Protein AF-G7E4J3-F1 (afdb_monomer_lite)

Radius of gyration: 36.43 Å; chains: 1; bounding box: 106×94×120 Å

Structure (mmCIF, N/CA/C/O backbone):
data_AF-G7E4J3-F1
#
_entry.id   AF-G7E4J3-F1
#
loop_
_atom_site.group_PDB
_atom_site.id
_atom_site.type_symbol
_atom_site.label_atom_id
_atom_site.label_alt_id
_atom_site.label_comp_id
_atom_site.label_asym_id
_atom_site.label_entity_id
_atom_site.label_seq_id
_atom_site.pdbx_PDB_ins_code
_atom_site.Cartn_x
_atom_site.Cartn_y
_atom_site.Cartn_z
_atom_site.occupancy
_atom_site.B_iso_or_equiv
_atom_site.auth_seq_id
_atom_site.auth_comp_id
_atom_site.auth_asym_id
_atom_site.auth_atom_id
_atom_site.pdbx_PDB_model_num
ATOM 1 N N . MET A 1 1 ? 44.332 23.291 15.577 1.00 31.16 1 MET A N 1
ATOM 2 C CA . MET A 1 1 ? 45.299 22.264 15.134 1.00 31.16 1 MET A CA 1
ATOM 3 C C . MET A 1 1 ? 45.199 21.088 16.086 1.00 31.16 1 MET A C 1
ATOM 5 O O . MET A 1 1 ? 45.694 21.182 17.197 1.00 31.16 1 MET A O 1
ATOM 9 N N . VAL A 1 2 ? 44.490 20.033 15.689 1.00 23.12 2 VAL A N 1
ATOM 10 C CA . VAL A 1 2 ? 44.373 18.785 16.455 1.00 23.12 2 VAL A CA 1
ATOM 11 C C . VAL A 1 2 ? 44.896 17.686 15.541 1.00 23.12 2 VAL A C 1
ATOM 13 O O . VAL A 1 2 ? 44.391 17.512 14.434 1.00 23.12 2 VAL A O 1
ATOM 16 N N . LEU A 1 3 ? 45.979 17.045 15.975 1.00 24.88 3 LEU A N 1
ATOM 17 C CA . LEU A 1 3 ? 46.645 15.955 15.276 1.00 24.88 3 LEU A CA 1
ATOM 18 C C . LEU A 1 3 ? 45.935 14.628 15.561 1.00 24.88 3 LEU A C 1
ATOM 20 O O . LEU A 1 3 ? 45.532 14.341 16.686 1.00 24.88 3 LEU A O 1
ATOM 24 N N . LEU A 1 4 ? 45.825 13.847 14.492 1.00 25.83 4 LEU A N 1
ATOM 25 C CA . LEU A 1 4 ? 45.359 12.468 14.405 1.00 25.83 4 LEU A CA 1
ATOM 26 C C . LEU A 1 4 ? 46.252 11.502 15.200 1.00 25.83 4 LEU A C 1
ATOM 28 O O . LEU A 1 4 ? 47.474 11.657 15.182 1.00 25.83 4 LEU A O 1
ATOM 32 N N . ARG A 1 5 ? 45.659 10.431 15.751 1.00 25.47 5 ARG A N 1
ATOM 33 C CA . ARG A 1 5 ? 46.195 9.060 15.643 1.00 25.47 5 ARG A CA 1
ATOM 34 C C . ARG A 1 5 ? 45.138 7.991 15.956 1.00 25.47 5 ARG A C 1
ATOM 36 O O . ARG A 1 5 ? 44.227 8.207 16.746 1.00 25.47 5 ARG A O 1
ATOM 43 N N . GLU A 1 6 ? 45.284 6.891 15.229 1.00 25.72 6 GLU A N 1
ATOM 44 C CA . GLU A 1 6 ? 44.374 5.771 14.947 1.00 25.72 6 GLU A CA 1
ATOM 45 C C . GLU A 1 6 ? 44.096 4.831 16.139 1.00 25.72 6 GLU A C 1
ATOM 47 O O . GLU A 1 6 ? 44.880 4.807 17.091 1.00 25.72 6 GLU A O 1
ATOM 52 N N . PRO A 1 7 ? 43.037 3.993 16.079 1.00 30.75 7 PRO A N 1
ATOM 53 C CA . PRO A 1 7 ? 42.835 2.898 17.017 1.00 30.75 7 PRO A CA 1
ATOM 54 C C . PRO A 1 7 ? 43.475 1.582 16.546 1.00 30.75 7 PRO A C 1
ATOM 56 O O . PRO A 1 7 ? 43.532 1.258 15.360 1.00 30.75 7 PRO A O 1
ATOM 59 N N . ALA A 1 8 ? 43.929 0.826 17.542 1.00 28.52 8 ALA A N 1
ATOM 60 C CA . ALA A 1 8 ? 44.654 -0.428 17.448 1.00 28.52 8 ALA A CA 1
ATOM 61 C C . ALA A 1 8 ? 43.789 -1.637 17.045 1.00 28.52 8 ALA A C 1
ATOM 63 O O . ALA A 1 8 ? 42.633 -1.773 17.445 1.00 28.52 8 ALA A O 1
ATOM 64 N N . PHE A 1 9 ? 44.436 -2.550 16.319 1.00 28.11 9 PHE A N 1
ATOM 65 C CA . PHE A 1 9 ? 44.096 -3.965 16.190 1.00 28.11 9 PHE A CA 1
ATOM 66 C C . PHE A 1 9 ? 44.142 -4.676 17.551 1.00 28.11 9 PHE A C 1
ATOM 68 O O . PHE A 1 9 ? 45.085 -4.467 18.312 1.00 28.11 9 PHE A O 1
ATOM 75 N N . TYR A 1 10 ? 43.205 -5.596 17.793 1.00 28.02 10 TYR A N 1
ATOM 76 C CA . TYR A 1 10 ? 43.454 -6.786 18.609 1.00 28.02 10 TYR A CA 1
ATOM 77 C C . TYR A 1 10 ? 42.693 -7.983 18.034 1.00 28.02 10 TYR A C 1
ATOM 79 O O . TYR A 1 10 ? 41.497 -7.913 17.758 1.00 28.02 10 TYR A O 1
ATOM 87 N N . ASP A 1 11 ? 43.456 -9.051 17.850 1.00 27.95 11 ASP A N 1
ATOM 88 C CA . ASP A 1 11 ? 43.090 -10.379 17.374 1.00 27.95 11 ASP A CA 1
ATOM 89 C C . ASP A 1 11 ? 43.229 -11.378 18.544 1.00 27.95 11 ASP A C 1
ATOM 91 O O . ASP A 1 11 ? 43.818 -11.026 19.570 1.00 27.95 11 ASP A O 1
ATOM 95 N N . HIS A 1 12 ? 42.772 -12.622 18.332 1.00 29.98 12 HIS A N 1
ATOM 96 C CA . HIS A 1 12 ? 42.800 -13.819 19.213 1.00 29.98 12 HIS A CA 1
ATOM 97 C C . HIS A 1 12 ? 41.579 -14.038 20.138 1.00 29.98 12 HIS A C 1
ATOM 99 O O . HIS A 1 12 ? 41.101 -13.123 20.790 1.00 29.98 12 HIS A O 1
ATOM 105 N N . ALA A 1 13 ? 41.030 -15.249 20.317 1.00 28.41 13 ALA A N 1
ATOM 106 C CA . ALA A 1 13 ? 41.389 -16.586 19.837 1.00 28.41 13 ALA A CA 1
ATOM 107 C C . ALA A 1 13 ? 40.216 -17.581 19.992 1.00 28.41 13 ALA A C 1
ATOM 109 O O . ALA A 1 13 ? 39.281 -17.391 20.768 1.00 28.41 13 ALA A O 1
ATOM 110 N N . SER A 1 14 ? 40.349 -18.673 19.242 1.00 31.61 14 SER A N 1
ATOM 111 C CA . SER A 1 14 ? 39.559 -19.905 19.174 1.00 31.61 14 SER A CA 1
ATOM 112 C C . SER A 1 14 ? 39.616 -20.800 20.425 1.00 31.61 14 SER A C 1
ATOM 114 O O . SER A 1 14 ? 40.653 -20.864 21.075 1.00 31.61 14 SER A O 1
ATOM 116 N N . SER A 1 15 ? 38.556 -21.597 20.654 1.00 29.69 15 SER A N 1
ATOM 117 C CA . SER A 1 15 ? 38.547 -22.987 21.195 1.00 29.69 15 SER A CA 1
ATOM 118 C C . SER A 1 15 ? 37.094 -23.366 21.565 1.00 29.69 15 SER A C 1
ATOM 120 O O . SER A 1 15 ? 36.485 -22.697 22.386 1.00 29.69 15 SER A O 1
ATOM 122 N N . SER A 1 16 ? 36.384 -24.206 20.803 1.00 32.50 16 SER A N 1
ATOM 123 C CA . SER A 1 16 ? 36.348 -25.687 20.766 1.00 32.50 16 SER A CA 1
ATOM 124 C C . SER A 1 16 ? 35.259 -26.314 21.664 1.00 32.50 16 SER A C 1
ATOM 126 O O . SER A 1 16 ? 35.259 -26.130 22.874 1.00 32.50 16 SER A O 1
ATOM 128 N N . HIS A 1 17 ? 34.309 -27.028 21.034 1.00 29.19 17 HIS A N 1
ATOM 129 C CA . HIS A 1 17 ? 33.704 -28.313 21.445 1.00 29.19 17 HIS A CA 1
ATOM 130 C C . HIS A 1 17 ? 32.378 -28.567 20.700 1.00 29.19 17 HIS A C 1
ATOM 132 O O . HIS A 1 17 ? 31.397 -27.878 20.945 1.00 29.19 17 HIS A O 1
ATOM 138 N N . ALA A 1 18 ? 32.327 -29.612 19.863 1.00 31.28 18 ALA A N 1
ATOM 139 C CA . ALA A 1 18 ? 31.213 -30.572 19.808 1.00 31.28 18 ALA A CA 1
ATOM 140 C C . ALA A 1 18 ? 31.556 -31.750 18.876 1.00 31.28 18 ALA A C 1
ATOM 142 O O . ALA A 1 18 ? 31.945 -31.569 17.726 1.00 31.28 18 ALA A O 1
ATOM 143 N N . LYS A 1 19 ? 31.435 -32.959 19.431 1.00 30.06 19 LYS A N 1
ATOM 144 C CA . LYS A 1 19 ? 31.573 -34.278 18.795 1.00 30.06 19 LYS A CA 1
ATOM 145 C C . LYS A 1 19 ? 30.254 -34.707 18.119 1.00 30.06 19 LYS A C 1
ATOM 147 O O . LYS A 1 19 ? 29.207 -34.210 18.524 1.00 30.06 19 LYS A O 1
ATOM 152 N N . ARG A 1 20 ? 30.357 -35.773 17.297 1.00 29.69 20 ARG A N 1
ATOM 153 C CA . ARG A 1 20 ? 29.315 -36.738 16.839 1.00 29.69 20 ARG A CA 1
ATOM 154 C C . ARG A 1 20 ? 28.396 -36.254 15.698 1.00 29.69 20 ARG A C 1
ATOM 156 O O . ARG A 1 20 ? 27.973 -35.114 15.716 1.00 29.69 20 ARG A O 1
ATOM 163 N N . ASP A 1 21 ? 28.062 -37.019 14.652 1.00 28.55 21 ASP A N 1
ATOM 164 C CA . ASP A 1 21 ? 28.136 -38.465 14.386 1.00 28.55 21 ASP A CA 1
ATOM 165 C C . ASP A 1 21 ? 28.410 -38.764 12.896 1.00 28.55 21 ASP A C 1
ATOM 167 O O . ASP A 1 21 ? 27.980 -38.040 11.998 1.00 28.55 21 ASP A O 1
ATOM 171 N N . GLN A 1 22 ? 29.118 -39.872 12.661 1.00 27.72 22 GLN A N 1
ATOM 172 C CA . GLN A 1 22 ? 29.244 -40.565 11.378 1.00 27.72 22 GLN A CA 1
ATOM 173 C C . GLN A 1 22 ? 27.986 -41.402 11.123 1.00 27.72 22 GLN A C 1
ATOM 175 O O . GLN A 1 22 ? 27.591 -42.173 11.994 1.00 27.72 22 GLN A O 1
ATOM 180 N N . LEU A 1 23 ? 27.435 -41.350 9.907 1.00 28.70 23 LEU A N 1
ATOM 181 C CA . LEU A 1 23 ? 26.648 -42.453 9.359 1.00 28.70 23 LEU A CA 1
ATOM 182 C C . LEU A 1 23 ? 27.067 -42.754 7.917 1.00 28.70 23 LEU A C 1
ATOM 184 O O . LEU A 1 23 ? 26.951 -41.948 6.997 1.00 28.70 23 LEU A O 1
ATOM 188 N N . THR A 1 24 ? 27.589 -43.965 7.817 1.00 28.86 24 THR A N 1
ATOM 189 C CA . THR A 1 24 ? 27.903 -44.837 6.695 1.00 28.86 24 THR A CA 1
ATOM 190 C C . THR A 1 24 ? 26.805 -44.863 5.627 1.00 28.86 24 THR A C 1
ATOM 192 O O . THR A 1 24 ? 25.648 -45.122 5.947 1.00 28.86 24 THR A O 1
ATOM 195 N N . ILE A 1 25 ? 27.170 -44.713 4.348 1.00 28.55 25 ILE A N 1
ATOM 196 C CA . ILE A 1 25 ? 26.395 -45.290 3.240 1.00 28.55 25 ILE A CA 1
ATOM 197 C C . ILE A 1 25 ? 27.338 -46.141 2.396 1.00 28.55 25 ILE A C 1
ATOM 199 O O . ILE A 1 25 ? 28.357 -45.689 1.879 1.00 28.55 25 ILE A O 1
ATOM 203 N N . THR A 1 26 ? 26.971 -47.410 2.344 1.00 28.03 26 THR A N 1
ATOM 204 C CA . THR A 1 26 ? 27.609 -48.535 1.684 1.00 28.03 26 THR A CA 1
ATOM 205 C C . THR A 1 26 ? 27.589 -48.392 0.164 1.00 28.03 26 THR A C 1
ATOM 207 O O . THR A 1 26 ? 26.558 -48.140 -0.455 1.00 28.03 26 THR A O 1
ATOM 210 N N . SER A 1 27 ? 28.765 -48.620 -0.414 1.00 25.39 27 SER A N 1
ATOM 211 C CA . SER A 1 27 ? 28.995 -49.022 -1.800 1.00 25.39 27 SER A CA 1
ATOM 212 C C . SER A 1 27 ? 28.322 -50.367 -2.081 1.00 25.39 27 SER A C 1
ATOM 214 O O . SER A 1 27 ? 28.502 -51.301 -1.299 1.00 25.39 27 SER A O 1
ATOM 216 N N . LEU A 1 28 ? 27.609 -50.485 -3.205 1.00 28.16 28 LEU A N 1
ATOM 217 C CA . LEU A 1 28 ? 27.381 -51.764 -3.876 1.00 28.16 28 LEU A CA 1
ATOM 218 C C . LEU A 1 28 ? 27.446 -51.597 -5.397 1.00 28.16 28 LEU A C 1
ATOM 220 O O . LEU A 1 28 ? 27.053 -50.583 -5.970 1.00 28.16 28 LEU A O 1
ATOM 224 N N . ALA A 1 29 ? 28.029 -52.629 -5.989 1.00 27.45 29 ALA A N 1
ATOM 225 C CA . ALA A 1 29 ? 28.622 -52.713 -7.304 1.00 27.45 29 ALA A CA 1
ATOM 226 C C . ALA A 1 29 ? 27.627 -52.763 -8.477 1.00 27.45 29 ALA A C 1
ATOM 228 O O . ALA A 1 29 ? 26.544 -53.333 -8.396 1.00 27.45 29 ALA A O 1
ATOM 229 N N . SER A 1 30 ? 28.094 -52.199 -9.591 1.00 26.69 30 SER A N 1
ATOM 230 C CA . SER A 1 30 ? 28.228 -52.823 -10.912 1.00 26.69 30 SER A CA 1
ATOM 231 C C . SER A 1 30 ? 27.282 -53.973 -11.278 1.00 26.69 30 SER A C 1
ATOM 233 O O . SER A 1 30 ? 27.399 -55.074 -10.754 1.00 26.69 30 SER A O 1
ATOM 235 N N . THR A 1 31 ? 26.521 -53.799 -12.358 1.00 26.38 31 THR A N 1
ATOM 236 C CA . THR A 1 31 ? 26.422 -54.844 -13.388 1.00 26.38 31 THR A CA 1
ATOM 237 C C . THR A 1 31 ? 26.182 -54.226 -14.760 1.00 26.38 31 THR A C 1
ATOM 239 O O . THR A 1 31 ? 25.278 -53.428 -14.990 1.00 26.38 31 THR A O 1
ATOM 242 N N . SER A 1 32 ? 27.096 -54.594 -15.648 1.00 27.31 32 SER A N 1
ATOM 243 C CA . SER A 1 32 ? 27.135 -54.363 -17.082 1.00 27.31 32 SER A CA 1
ATOM 244 C C . SER A 1 32 ? 26.287 -55.422 -17.778 1.00 27.31 32 SER A C 1
ATOM 246 O O . SER A 1 32 ? 26.513 -56.602 -17.530 1.00 27.31 32 SER A O 1
ATOM 248 N N . THR A 1 33 ? 25.439 -55.023 -18.726 1.00 27.91 33 THR A N 1
ATOM 249 C CA . THR A 1 33 ? 25.123 -55.839 -19.910 1.00 27.91 33 THR A CA 1
ATOM 250 C C . THR A 1 33 ? 24.786 -54.931 -21.087 1.00 27.91 33 THR A C 1
ATOM 252 O O . THR A 1 33 ? 23.965 -54.020 -20.990 1.00 27.91 33 THR A O 1
ATOM 255 N N . ALA A 1 34 ? 25.471 -55.183 -22.196 1.00 26.86 34 ALA A N 1
ATOM 256 C CA . ALA A 1 34 ? 25.389 -54.474 -23.458 1.00 26.86 34 ALA A CA 1
ATOM 257 C C . ALA A 1 34 ? 24.273 -55.019 -24.373 1.00 26.86 34 ALA A C 1
ATOM 259 O O . ALA A 1 34 ? 24.141 -56.232 -24.454 1.00 26.86 34 ALA A O 1
ATOM 260 N N . ARG A 1 35 ? 23.617 -54.092 -25.111 1.00 27.67 35 ARG A N 1
ATOM 261 C CA . ARG A 1 35 ? 23.076 -54.141 -26.509 1.00 27.67 35 ARG A CA 1
ATOM 262 C C . ARG A 1 35 ? 22.108 -55.288 -26.916 1.00 27.67 35 ARG A C 1
ATOM 264 O O . ARG A 1 35 ? 22.083 -56.298 -26.234 1.00 27.67 35 ARG A O 1
ATOM 271 N N . PRO A 1 36 ? 21.311 -55.178 -28.017 1.00 30.80 36 PRO A N 1
ATOM 272 C CA . PRO A 1 36 ? 21.409 -54.293 -29.204 1.00 30.80 36 PRO A CA 1
ATOM 273 C C . PRO A 1 36 ? 20.126 -53.478 -29.522 1.00 30.80 36 PRO A C 1
ATOM 275 O O . PRO A 1 36 ? 19.039 -53.780 -29.052 1.00 30.80 36 PRO A O 1
ATOM 278 N N . VAL A 1 37 ? 20.220 -52.285 -30.122 1.00 28.08 37 VAL A N 1
ATOM 279 C CA . VAL A 1 37 ? 20.119 -51.992 -31.576 1.00 28.08 37 VAL A CA 1
ATOM 280 C C . VAL A 1 37 ? 19.081 -52.847 -32.312 1.00 28.08 37 VAL A C 1
ATOM 282 O O . VAL A 1 37 ? 19.384 -53.949 -32.754 1.00 28.08 37 VAL A O 1
ATOM 285 N N .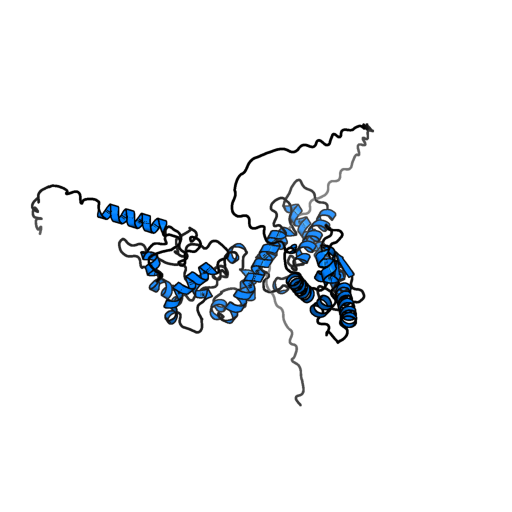 ILE A 1 38 ? 17.892 -52.276 -32.520 1.00 26.38 38 ILE A N 1
ATOM 286 C CA . ILE A 1 38 ? 16.980 -52.655 -33.602 1.00 26.38 38 ILE A CA 1
ATOM 287 C C . ILE A 1 38 ? 16.661 -51.382 -34.385 1.00 26.38 38 ILE A C 1
ATOM 289 O O . ILE A 1 38 ? 16.123 -50.410 -33.858 1.00 26.38 38 ILE A O 1
ATOM 293 N N . ILE A 1 39 ? 17.082 -51.408 -35.644 1.00 27.50 39 ILE A N 1
ATOM 294 C CA . ILE A 1 39 ? 16.763 -50.466 -36.710 1.00 27.50 39 ILE A CA 1
ATOM 295 C C . ILE A 1 39 ? 15.351 -50.813 -37.181 1.00 27.50 39 ILE A C 1
ATOM 297 O O . ILE A 1 39 ? 15.102 -51.978 -37.461 1.00 27.50 39 ILE A O 1
ATOM 301 N N . ASN A 1 40 ? 14.458 -49.831 -37.302 1.00 26.69 40 ASN A N 1
ATOM 302 C CA . ASN A 1 40 ? 13.342 -49.912 -38.244 1.00 26.69 40 ASN A CA 1
ATOM 303 C C . ASN A 1 40 ? 12.910 -48.507 -38.671 1.00 26.69 40 ASN A C 1
ATOM 305 O O . ASN A 1 40 ? 12.357 -47.729 -37.899 1.00 26.69 40 ASN A O 1
ATOM 309 N N . ASN A 1 41 ? 13.209 -48.218 -39.932 1.00 29.89 41 ASN A N 1
ATOM 310 C CA . ASN A 1 41 ? 12.622 -47.168 -40.749 1.00 29.89 41 ASN A CA 1
ATOM 311 C C . ASN A 1 41 ? 11.428 -47.815 -41.481 1.00 29.89 41 ASN A C 1
ATOM 313 O O . ASN A 1 41 ? 11.560 -48.967 -41.902 1.00 29.89 41 ASN A O 1
ATOM 317 N N . PRO A 1 42 ? 10.297 -47.122 -41.679 1.00 38.16 42 PRO A N 1
ATOM 318 C CA . PRO A 1 42 ? 9.871 -46.961 -43.067 1.00 38.16 42 PRO A CA 1
ATOM 319 C C . PRO A 1 42 ? 9.235 -45.598 -43.386 1.00 38.16 42 PRO A C 1
ATOM 321 O O . PRO A 1 42 ? 8.393 -45.072 -42.668 1.00 38.16 42 PRO A O 1
ATOM 324 N N . HIS A 1 43 ? 9.686 -45.076 -44.526 1.00 28.00 43 HIS A N 1
ATOM 325 C CA . HIS A 1 43 ? 8.959 -44.409 -45.607 1.00 28.00 43 HIS A CA 1
ATOM 326 C C . HIS A 1 43 ? 7.531 -43.853 -45.395 1.00 28.00 43 HIS A C 1
ATOM 328 O O . HIS A 1 43 ? 6.588 -44.593 -45.156 1.00 28.00 43 HIS A O 1
ATOM 334 N N . VAL A 1 44 ? 7.429 -42.551 -45.718 1.00 28.39 44 VAL A N 1
ATOM 335 C CA . VAL A 1 44 ? 6.567 -41.922 -46.752 1.00 28.39 44 VAL A CA 1
ATOM 336 C C . VAL A 1 44 ? 5.048 -42.104 -46.634 1.00 28.39 44 VAL A C 1
ATOM 338 O O . VAL A 1 44 ? 4.542 -43.205 -46.781 1.00 28.39 44 VAL A O 1
ATOM 341 N N . LEU A 1 45 ? 4.325 -40.977 -46.547 1.00 25.88 45 LEU A N 1
ATOM 342 C CA . LEU A 1 45 ? 3.324 -40.544 -47.543 1.00 25.88 45 LEU A CA 1
ATOM 343 C C . LEU A 1 45 ? 2.787 -39.138 -47.202 1.00 25.88 45 LEU A C 1
ATOM 345 O O . LEU A 1 45 ? 2.213 -38.906 -46.142 1.00 25.88 45 LEU A O 1
ATOM 349 N N . ILE A 1 46 ? 2.987 -38.209 -48.138 1.00 31.02 46 ILE A N 1
ATOM 350 C CA . ILE A 1 46 ? 2.208 -36.972 -48.308 1.00 31.02 46 ILE A CA 1
ATOM 351 C C . ILE A 1 46 ? 0.991 -37.346 -49.175 1.00 31.02 46 ILE A C 1
ATOM 353 O O . ILE A 1 46 ? 1.125 -38.206 -50.049 1.00 31.02 46 ILE A O 1
ATOM 357 N N . PRO A 1 47 ? -0.167 -36.691 -48.999 1.00 33.62 47 PRO A N 1
ATOM 358 C CA . PRO A 1 47 ? -0.659 -35.894 -50.120 1.00 33.62 47 PRO A CA 1
ATOM 359 C C . PRO A 1 47 ? -1.157 -34.502 -49.714 1.00 33.62 47 PRO A C 1
ATOM 361 O O . PRO A 1 47 ? -1.694 -34.272 -48.632 1.00 33.62 47 PRO A O 1
ATOM 364 N N . ALA A 1 48 ? -0.961 -33.587 -50.658 1.00 27.75 48 ALA A N 1
ATOM 365 C CA . ALA A 1 48 ? -1.545 -32.261 -50.734 1.00 27.75 48 ALA A CA 1
ATOM 366 C C . ALA A 1 48 ? -2.985 -32.309 -51.282 1.00 27.75 48 ALA A C 1
ATOM 368 O O . ALA A 1 48 ? -3.325 -33.220 -52.031 1.00 27.75 48 ALA A O 1
ATOM 369 N N . SER A 1 49 ? -3.779 -31.283 -50.961 1.00 27.91 49 SER A N 1
ATOM 370 C CA . SER A 1 49 ? -4.918 -30.765 -51.748 1.00 27.91 49 SER A CA 1
ATOM 371 C C . SER A 1 49 ? -5.396 -29.477 -51.052 1.00 27.91 49 SER A C 1
ATOM 373 O O . SER A 1 49 ? -5.766 -29.551 -49.886 1.00 27.91 49 SER A O 1
ATOM 375 N N . THR A 1 50 ? -5.151 -28.247 -51.523 1.00 28.94 50 THR A N 1
ATOM 376 C CA . THR A 1 50 ? -5.744 -27.471 -52.644 1.00 28.94 50 THR A CA 1
ATOM 377 C C . THR A 1 50 ? -7.256 -27.225 -52.586 1.00 28.94 50 THR A C 1
ATOM 379 O O . THR A 1 50 ? -8.015 -28.181 -52.455 1.00 28.94 50 THR A O 1
ATOM 382 N N . ALA A 1 51 ? -7.597 -25.945 -52.837 1.00 29.48 51 ALA A N 1
ATOM 383 C CA . ALA A 1 51 ? -8.874 -25.372 -53.302 1.00 29.48 51 ALA A CA 1
ATOM 384 C C . ALA A 1 51 ? -10.012 -25.273 -52.259 1.00 29.48 51 ALA A C 1
ATOM 386 O O . ALA A 1 51 ? -10.144 -26.134 -51.402 1.00 29.48 51 ALA A O 1
ATOM 387 N N . ASP A 1 52 ? -10.894 -24.273 -52.241 1.00 27.61 52 ASP A N 1
ATOM 388 C CA . ASP A 1 52 ? -11.041 -23.019 -52.986 1.00 27.61 52 ASP A CA 1
ATOM 389 C C . ASP A 1 52 ? -12.102 -22.155 -52.265 1.00 27.61 52 ASP A C 1
ATOM 391 O O . ASP A 1 52 ? -12.876 -22.657 -51.454 1.00 27.61 52 ASP A O 1
ATOM 395 N N . GLU A 1 53 ? -12.080 -20.858 -52.575 1.00 30.02 53 GLU A N 1
ATOM 396 C CA . GLU A 1 53 ? -13.203 -19.910 -52.708 1.00 30.02 53 GLU A CA 1
ATOM 397 C C . GLU A 1 53 ? -14.477 -20.014 -51.834 1.00 30.02 53 GLU A C 1
ATOM 399 O O . GLU A 1 53 ? -15.234 -20.974 -51.898 1.00 30.02 53 GLU A O 1
ATOM 404 N N . ALA A 1 54 ? -14.836 -18.895 -51.180 1.00 30.84 54 ALA A N 1
ATOM 405 C CA . ALA A 1 54 ? -16.103 -18.189 -51.456 1.00 30.84 54 ALA A CA 1
ATOM 406 C C . ALA A 1 54 ? -16.240 -16.887 -50.633 1.00 30.84 54 ALA A C 1
ATOM 408 O O . ALA A 1 54 ? -16.385 -16.900 -49.411 1.00 30.84 54 ALA A O 1
ATOM 409 N N . ARG A 1 55 ? -16.269 -15.741 -51.330 1.00 36.69 55 ARG A N 1
ATOM 410 C CA . ARG A 1 55 ? -16.985 -14.521 -50.902 1.00 36.69 55 ARG A CA 1
ATOM 411 C C . ARG A 1 55 ? -18.459 -14.658 -51.293 1.00 36.69 55 ARG A C 1
ATOM 413 O O . ARG A 1 55 ? -18.747 -15.193 -52.359 1.00 36.69 55 ARG A O 1
ATOM 420 N N . PRO A 1 56 ? -19.376 -14.092 -50.501 1.00 40.25 56 PRO A N 1
ATOM 421 C CA . PRO A 1 56 ? -20.213 -12.984 -50.997 1.00 40.25 56 PRO A CA 1
ATOM 422 C C . PRO A 1 56 ? -20.535 -12.005 -49.846 1.00 40.25 56 PRO A C 1
ATOM 424 O O . PRO A 1 56 ? -20.143 -12.228 -48.709 1.00 40.25 56 PRO A O 1
ATOM 427 N N . ALA A 1 57 ? -21.273 -10.910 -49.962 1.00 29.41 57 ALA A N 1
ATOM 428 C CA . ALA A 1 57 ? -21.563 -9.915 -50.984 1.00 29.41 57 ALA A CA 1
ATOM 429 C C . ALA A 1 57 ? -22.121 -8.720 -50.182 1.00 29.41 57 ALA A C 1
ATOM 431 O O . ALA A 1 57 ? -22.684 -8.892 -49.100 1.00 29.41 57 ALA A O 1
ATOM 432 N N . LYS A 1 58 ? -21.955 -7.503 -50.699 1.00 36.06 58 LYS A N 1
ATOM 433 C CA . LYS A 1 58 ? -22.609 -6.301 -50.173 1.00 36.06 58 LYS A CA 1
ATOM 434 C C . LYS A 1 58 ? -24.117 -6.391 -50.418 1.00 36.06 58 LYS A C 1
ATOM 436 O O . LYS A 1 58 ? -24.512 -6.685 -51.541 1.00 36.06 58 LYS A O 1
ATOM 441 N N . LEU A 1 59 ? -24.927 -6.022 -49.428 1.00 31.45 59 LEU A N 1
ATOM 442 C CA . LEU A 1 59 ? -26.316 -5.612 -49.628 1.00 31.45 59 LEU A CA 1
ATOM 443 C C . LEU A 1 59 ? -26.657 -4.481 -48.652 1.00 31.45 59 LEU A C 1
ATOM 445 O O . LEU A 1 59 ? -26.538 -4.607 -47.438 1.00 31.45 59 LEU A O 1
ATOM 449 N N . SER A 1 60 ? -27.018 -3.354 -49.249 1.00 36.81 60 SER A N 1
ATOM 450 C CA . SER A 1 60 ? -27.636 -2.169 -48.668 1.00 36.81 60 SER A CA 1
ATOM 451 C C . SER A 1 60 ? -29.103 -2.427 -48.325 1.00 36.81 60 SER A C 1
ATOM 453 O O . SER A 1 60 ? -29.795 -2.989 -49.175 1.00 36.81 60 SER A O 1
ATOM 455 N N . ARG A 1 61 ? -29.600 -1.907 -47.195 1.00 31.36 61 ARG A N 1
ATOM 456 C CA . ARG A 1 61 ? -30.880 -1.173 -47.129 1.00 31.36 61 ARG A CA 1
ATOM 457 C C . ARG A 1 61 ? -31.137 -0.589 -45.738 1.00 31.36 61 ARG A C 1
ATOM 459 O O . ARG A 1 61 ? -31.015 -1.287 -44.738 1.00 31.36 61 ARG A O 1
ATOM 466 N N . GLU A 1 62 ? -31.508 0.683 -45.729 1.00 36.44 62 GLU A N 1
ATOM 467 C CA . GLU A 1 62 ? -32.225 1.368 -44.655 1.00 36.44 62 GLU A CA 1
ATOM 468 C C . GLU A 1 62 ? -33.645 0.787 -44.529 1.00 36.44 62 GLU A C 1
ATOM 470 O O . GLU A 1 62 ? -34.245 0.434 -45.545 1.00 36.44 62 GLU A O 1
ATOM 475 N N . ASP A 1 63 ? -34.154 0.631 -43.300 1.00 30.73 63 ASP A N 1
ATOM 476 C CA . ASP A 1 63 ? -35.320 1.390 -42.815 1.00 30.73 63 ASP A CA 1
ATOM 477 C C . ASP A 1 63 ? -35.819 0.931 -41.424 1.00 30.73 63 ASP A C 1
ATOM 479 O O . ASP A 1 63 ? -36.111 -0.237 -41.179 1.00 30.73 63 ASP A O 1
ATOM 483 N N . SER A 1 64 ? -36.064 1.942 -40.581 1.00 31.78 64 SER A N 1
ATOM 484 C CA . SER A 1 64 ? -37.184 2.098 -39.628 1.00 31.78 64 SER A CA 1
ATOM 485 C C . SER A 1 64 ? -37.240 1.418 -38.233 1.00 31.78 64 SER A C 1
ATOM 487 O O . SER A 1 64 ? -37.453 0.223 -38.088 1.00 31.78 64 SER A O 1
ATOM 489 N N . PHE A 1 65 ? -37.247 2.312 -37.222 1.00 30.16 65 PHE A N 1
ATOM 490 C CA . PHE A 1 65 ? -38.097 2.374 -36.008 1.00 30.16 65 PHE A CA 1
ATOM 491 C C . PHE A 1 65 ? -37.961 1.324 -34.876 1.00 30.16 65 PHE A C 1
ATOM 493 O O . PHE A 1 65 ? -38.534 0.246 -34.941 1.00 30.16 65 PHE A O 1
ATOM 500 N N . HIS A 1 66 ? -37.400 1.726 -33.722 1.00 33.69 66 HIS A N 1
ATOM 501 C CA . HIS A 1 66 ? -38.206 2.142 -32.556 1.00 33.69 66 HIS A CA 1
ATOM 502 C C . HIS A 1 66 ? -37.365 2.690 -31.385 1.00 33.69 66 HIS A C 1
ATOM 504 O O . HIS A 1 66 ? -36.330 2.155 -31.001 1.00 33.69 66 HIS A O 1
ATOM 510 N N . SER A 1 67 ? -37.893 3.778 -30.826 1.00 33.03 67 SER A N 1
ATOM 511 C CA . SER A 1 67 ? -37.534 4.459 -29.583 1.00 33.03 67 SER A CA 1
ATOM 512 C C . SER A 1 67 ? -37.474 3.531 -28.362 1.00 33.03 67 SER A C 1
ATOM 514 O O . SER A 1 67 ? -38.457 2.862 -28.054 1.00 33.03 67 SER A O 1
ATOM 516 N N . CYS A 1 68 ? -36.370 3.603 -27.617 1.00 30.53 68 CYS A N 1
ATOM 517 C CA . CYS A 1 68 ? -36.366 3.442 -26.166 1.00 30.53 68 CYS A CA 1
ATOM 518 C C . CYS A 1 68 ? -35.521 4.574 -25.577 1.00 30.53 68 CYS A C 1
ATOM 520 O O . CYS A 1 68 ? -34.302 4.611 -25.734 1.00 30.53 68 CYS A O 1
ATOM 522 N N . GLN A 1 69 ? -36.204 5.512 -24.927 1.00 35.53 69 GLN A N 1
ATOM 523 C CA . GLN A 1 69 ? -35.604 6.494 -24.038 1.00 35.53 69 GLN A CA 1
ATOM 524 C C . GLN A 1 69 ? -34.842 5.766 -22.924 1.00 35.53 69 GLN A C 1
ATOM 526 O O . GLN A 1 69 ? -35.429 5.025 -22.139 1.00 35.53 69 GLN A O 1
ATOM 531 N N . SER A 1 70 ? -33.540 6.013 -22.860 1.00 34.19 70 SER A N 1
ATOM 532 C CA . SER A 1 70 ? -32.717 5.826 -21.672 1.00 34.19 70 SER A CA 1
ATOM 533 C C . SER A 1 70 ? -32.065 7.173 -21.402 1.00 34.19 70 SER A C 1
ATOM 535 O O . SER A 1 70 ? -31.131 7.572 -22.095 1.00 34.19 70 SER A O 1
ATOM 537 N N . GLU A 1 71 ? -32.623 7.911 -20.449 1.00 43.09 71 GLU A N 1
ATOM 538 C CA . GLU A 1 71 ? -31.970 9.073 -19.861 1.00 43.09 71 GLU A CA 1
ATOM 539 C C . GLU A 1 71 ? -30.688 8.634 -19.136 1.00 43.09 71 GLU A C 1
ATOM 541 O O . GLU A 1 71 ? -30.670 7.610 -18.456 1.00 43.09 71 GLU A O 1
ATOM 546 N N . MET A 1 72 ? -29.658 9.478 -19.255 1.00 47.53 72 MET A N 1
ATOM 547 C CA . MET A 1 72 ? -28.355 9.440 -18.577 1.00 47.53 72 MET A CA 1
ATOM 548 C C . MET A 1 72 ? -27.283 8.492 -19.133 1.00 47.53 72 MET A C 1
ATOM 550 O O . MET A 1 72 ? -26.829 7.588 -18.445 1.00 47.53 72 MET A O 1
ATOM 554 N N . ASP A 1 73 ? -26.755 8.833 -20.308 1.00 38.41 73 ASP A N 1
ATOM 555 C CA . ASP A 1 73 ? -25.323 8.679 -20.585 1.00 38.41 73 ASP A CA 1
ATOM 556 C C . ASP A 1 73 ? -24.776 10.067 -20.948 1.00 38.41 73 ASP A C 1
ATOM 558 O O . ASP A 1 73 ? -24.868 10.506 -22.095 1.00 38.41 73 ASP A O 1
ATOM 562 N N . GLU A 1 74 ? -24.230 10.804 -19.972 1.00 47.50 74 GLU A N 1
ATOM 563 C CA . GLU A 1 74 ? -23.263 11.842 -20.337 1.00 47.50 74 GLU A CA 1
ATOM 564 C C . GLU A 1 74 ? -22.095 11.112 -21.014 1.00 47.50 74 GLU A C 1
ATOM 566 O O . GLU A 1 74 ? -21.482 10.245 -20.379 1.00 47.50 74 GLU A O 1
ATOM 571 N N . PRO A 1 75 ? -21.771 11.397 -22.288 1.00 50.22 75 PRO A N 1
ATOM 572 C CA . PRO A 1 75 ? -20.610 10.787 -22.906 1.00 50.22 75 PRO A CA 1
ATOM 573 C C . PRO A 1 75 ? -19.403 11.227 -22.086 1.00 50.22 75 PRO A C 1
ATOM 575 O O . PRO A 1 75 ? -19.130 12.425 -21.994 1.00 50.22 75 PRO A O 1
ATOM 578 N N . ALA A 1 76 ? -18.711 10.264 -21.468 1.00 49.59 76 ALA A N 1
ATOM 579 C CA . ALA A 1 76 ? -17.473 10.505 -20.740 1.00 49.59 76 ALA A CA 1
ATOM 580 C C . ALA A 1 76 ? -16.615 11.466 -21.569 1.00 49.59 76 ALA A C 1
ATOM 582 O O . ALA A 1 76 ? -16.215 11.128 -22.686 1.00 49.59 76 ALA A O 1
ATOM 583 N N . SER A 1 77 ? -16.431 12.690 -21.063 1.00 62.31 77 SER A N 1
ATOM 584 C CA . SER A 1 77 ? -15.820 13.780 -21.817 1.00 62.31 77 SER A CA 1
ATOM 585 C C . SER A 1 77 ? -14.472 13.307 -22.348 1.00 62.31 77 SER A C 1
ATOM 587 O O . SER A 1 77 ? -13.543 13.054 -21.574 1.00 62.31 77 SER A O 1
ATOM 589 N N . SER A 1 78 ? -14.381 13.115 -23.662 1.00 80.38 78 SER A N 1
ATOM 590 C CA . SER A 1 78 ? -13.152 12.653 -24.294 1.00 80.38 78 SER A CA 1
ATOM 591 C C . SER A 1 78 ? -12.068 13.699 -24.072 1.00 80.38 78 SER A C 1
ATOM 593 O O . SER A 1 78 ? -12.325 14.896 -24.160 1.00 80.38 78 SER A O 1
ATOM 595 N N . ILE A 1 79 ? -10.821 13.278 -23.860 1.00 82.50 79 ILE A N 1
ATOM 596 C CA . ILE A 1 79 ? -9.686 14.215 -23.801 1.00 82.50 79 ILE A CA 1
ATOM 597 C C . ILE A 1 79 ? -9.637 15.123 -25.043 1.00 82.50 79 ILE A C 1
ATOM 599 O O . ILE A 1 79 ? -9.186 16.259 -24.975 1.00 82.50 79 ILE A O 1
ATOM 603 N N . MET A 1 80 ? -10.174 14.644 -26.167 1.00 83.62 80 MET A N 1
ATOM 604 C CA . MET A 1 80 ? -10.246 15.365 -27.434 1.00 83.62 80 MET A CA 1
ATOM 605 C C . MET A 1 80 ? -11.266 16.504 -27.460 1.00 83.62 80 MET A C 1
ATOM 607 O O . MET A 1 80 ? -11.179 17.347 -28.346 1.00 83.62 80 MET A O 1
ATOM 611 N N . SER A 1 81 ? -12.221 16.537 -26.526 1.00 85.06 81 SER A N 1
ATOM 612 C CA . SER A 1 81 ? -13.193 17.627 -26.403 1.00 85.06 81 SER A CA 1
ATOM 613 C C . SER A 1 81 ? -12.725 18.735 -25.458 1.00 85.06 81 SER A C 1
ATOM 615 O O . SER A 1 81 ? -13.475 19.675 -25.205 1.00 85.06 81 SER A O 1
ATOM 617 N N . LEU A 1 82 ? -11.513 18.631 -24.902 1.00 88.62 82 LEU A N 1
ATOM 618 C CA . LEU A 1 82 ? -10.956 19.669 -24.041 1.00 88.62 82 LEU A CA 1
ATOM 619 C C . LEU A 1 82 ? -10.494 20.888 -24.860 1.00 88.62 82 LEU A C 1
ATOM 621 O O . LEU A 1 82 ? -9.974 20.720 -25.965 1.00 88.62 82 LEU A O 1
ATOM 625 N N . PRO A 1 83 ? -10.599 22.107 -24.298 1.00 92.88 83 PRO A N 1
ATOM 626 C CA . PRO A 1 83 ? -10.030 23.307 -24.906 1.00 92.88 83 PRO A CA 1
ATOM 627 C C . PRO A 1 83 ? -8.521 23.185 -25.151 1.00 92.88 83 PRO A C 1
ATOM 629 O O . PRO A 1 83 ? -7.797 22.547 -24.374 1.00 92.88 83 PRO A O 1
ATOM 632 N N . VAL A 1 84 ? -8.030 23.844 -26.20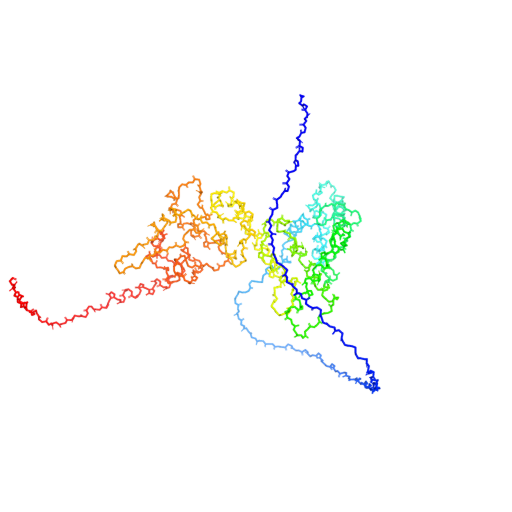4 1.00 90.94 84 VAL A N 1
ATOM 633 C CA . VAL A 1 84 ? -6.617 23.809 -26.623 1.00 90.94 84 VAL A CA 1
ATOM 634 C C . VAL A 1 84 ? -5.685 24.313 -25.518 1.00 90.94 84 VAL A C 1
ATOM 636 O O . VAL A 1 84 ? -4.579 23.799 -25.355 1.00 90.94 84 VAL A O 1
ATOM 639 N N . GLU A 1 85 ? -6.131 25.258 -24.696 1.00 92.88 85 GLU A N 1
ATOM 640 C CA . GLU A 1 85 ? -5.392 25.796 -23.552 1.00 92.88 85 GLU A CA 1
ATOM 641 C C . GLU A 1 85 ? -5.203 24.731 -22.466 1.00 92.88 85 GLU A C 1
ATOM 643 O O . GLU A 1 85 ? -4.121 24.600 -21.887 1.00 92.88 85 GLU A O 1
ATOM 648 N N . THR A 1 86 ? -6.242 23.933 -22.209 1.00 91.75 86 THR A N 1
ATOM 649 C CA . THR A 1 86 ? -6.198 22.814 -21.260 1.00 91.75 86 THR A CA 1
ATOM 650 C C . THR A 1 86 ? -5.290 21.708 -21.786 1.00 91.75 86 THR A C 1
ATOM 652 O O . THR A 1 86 ? -4.443 21.211 -21.045 1.00 91.75 86 THR A O 1
ATOM 655 N N . LEU A 1 87 ? -5.387 21.380 -23.077 1.00 91.94 87 LEU A N 1
ATOM 656 C CA . LEU A 1 87 ? -4.496 20.417 -23.728 1.00 91.94 87 LEU A CA 1
ATOM 657 C C . LEU A 1 87 ? -3.034 20.878 -23.705 1.00 91.94 87 LEU A C 1
ATOM 659 O O . LEU A 1 87 ? -2.144 20.077 -23.420 1.00 91.94 87 LEU A O 1
ATOM 663 N N . SER A 1 88 ? -2.783 22.170 -23.926 1.00 93.19 88 SER A N 1
ATOM 664 C CA . SER A 1 88 ? -1.449 22.776 -23.837 1.00 93.19 88 SER A CA 1
ATOM 665 C C . SER A 1 88 ? -0.876 22.653 -22.428 1.00 93.19 88 SER A C 1
ATOM 667 O O . SER A 1 88 ? 0.274 22.251 -22.267 1.00 93.19 88 SER A O 1
ATOM 669 N N . LYS A 1 89 ? -1.679 22.930 -21.390 1.00 92.81 89 LYS A N 1
ATOM 670 C CA . LYS A 1 89 ? -1.269 22.762 -19.985 1.00 92.81 89 LYS A CA 1
ATOM 671 C C . LYS A 1 89 ? -0.956 21.306 -19.650 1.00 92.81 89 LYS A C 1
ATOM 673 O O . LYS A 1 89 ? 0.085 21.045 -19.052 1.00 92.81 89 LYS A O 1
ATOM 678 N N . ILE A 1 90 ? -1.810 20.370 -20.070 1.00 90.12 90 ILE A N 1
ATOM 679 C CA . ILE A 1 90 ? -1.581 18.928 -19.887 1.00 90.12 90 ILE A CA 1
ATOM 680 C C . ILE A 1 90 ? -0.268 18.518 -20.555 1.00 90.12 90 ILE A C 1
ATOM 682 O O . ILE A 1 90 ? 0.533 17.816 -19.939 1.00 90.12 90 ILE A O 1
ATOM 686 N N . ALA A 1 91 ? -0.017 18.982 -21.781 1.00 91.62 91 ALA A N 1
ATOM 687 C CA . ALA A 1 91 ? 1.222 18.684 -22.481 1.00 91.62 91 ALA A CA 1
ATOM 688 C C . ALA A 1 91 ? 2.443 19.269 -21.758 1.00 91.62 91 ALA A C 1
ATOM 690 O O . ALA A 1 91 ? 3.393 18.536 -21.511 1.00 91.62 91 ALA A O 1
ATOM 691 N N . ILE A 1 92 ? 2.403 20.540 -21.341 1.00 93.81 92 ILE A N 1
ATOM 692 C CA . ILE A 1 92 ? 3.491 21.179 -20.580 1.00 93.81 92 ILE A CA 1
ATOM 693 C C . ILE A 1 92 ? 3.791 20.398 -19.297 1.00 93.81 92 ILE A C 1
ATOM 695 O O . ILE A 1 92 ? 4.950 20.092 -19.032 1.00 93.81 92 ILE A O 1
ATOM 699 N N . MET A 1 93 ? 2.765 20.050 -18.514 1.00 90.75 93 MET A N 1
ATOM 700 C CA . MET A 1 93 ? 2.936 19.277 -17.279 1.00 90.75 93 MET A CA 1
ATOM 701 C C . MET A 1 93 ? 3.527 17.895 -17.566 1.00 90.75 93 MET A C 1
ATOM 703 O O . MET A 1 93 ? 4.526 17.520 -16.960 1.00 90.75 93 MET A O 1
ATOM 707 N N . SER A 1 94 ? 2.988 17.194 -18.566 1.00 86.19 94 SER A N 1
ATOM 708 C CA . SER A 1 94 ? 3.492 15.882 -18.983 1.00 86.19 94 SER A CA 1
ATOM 709 C C . SER A 1 94 ? 4.949 15.944 -19.4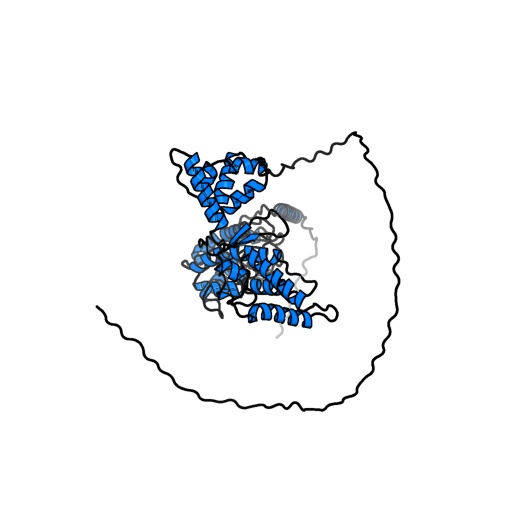44 1.00 86.19 94 SER A C 1
ATOM 711 O O . SER A 1 94 ? 5.714 15.028 -19.170 1.00 86.19 94 SER A O 1
ATOM 713 N N . GLY A 1 95 ? 5.341 17.015 -20.141 1.00 85.75 95 GLY A N 1
ATOM 714 C CA . GLY A 1 95 ? 6.703 17.233 -20.625 1.00 85.75 95 GLY A CA 1
ATOM 715 C C . GLY A 1 95 ? 7.700 17.641 -19.539 1.00 85.75 95 GLY A C 1
ATOM 716 O O . GLY A 1 95 ? 8.883 17.334 -19.676 1.00 85.75 95 GLY A O 1
ATOM 717 N N . ARG A 1 96 ? 7.239 18.301 -18.467 1.00 87.31 96 ARG A N 1
ATOM 718 C CA . ARG A 1 96 ? 8.062 18.611 -17.284 1.00 87.31 96 ARG A CA 1
ATOM 719 C C . ARG A 1 96 ? 8.393 17.363 -16.485 1.00 87.31 96 ARG A C 1
ATOM 721 O O . ARG A 1 96 ? 9.536 17.204 -16.069 1.00 87.31 96 ARG A O 1
ATOM 728 N N . ASP A 1 97 ? 7.397 16.504 -16.298 1.00 80.94 97 ASP A N 1
ATOM 729 C CA . ASP A 1 97 ? 7.590 15.217 -15.637 1.00 80.94 97 ASP A CA 1
ATOM 730 C C . ASP A 1 97 ? 8.441 14.297 -16.516 1.00 80.94 97 ASP A C 1
ATOM 732 O O . ASP A 1 97 ? 9.339 13.606 -16.038 1.00 80.94 97 ASP A O 1
ATOM 736 N N . ASP A 1 98 ? 8.171 14.307 -17.824 1.00 80.31 98 ASP A N 1
ATOM 737 C CA . ASP A 1 98 ? 8.812 13.417 -18.770 1.00 80.31 98 ASP A CA 1
ATOM 738 C C . ASP A 1 98 ? 8.800 13.975 -20.199 1.00 80.31 98 ASP A C 1
ATOM 740 O O . ASP A 1 98 ? 7.824 13.860 -20.947 1.00 80.31 98 ASP A O 1
ATOM 744 N N . ILE A 1 99 ? 9.943 14.505 -20.628 1.00 85.19 99 ILE A N 1
ATOM 745 C CA . ILE A 1 99 ? 10.084 15.128 -21.948 1.00 85.19 99 ILE A CA 1
ATOM 746 C C . ILE A 1 99 ? 9.783 14.163 -23.109 1.00 85.19 99 ILE A C 1
ATOM 748 O O . ILE A 1 99 ? 9.339 14.584 -24.178 1.00 85.19 99 ILE A O 1
ATOM 752 N N . GLY A 1 100 ? 9.955 12.852 -22.894 1.00 80.06 100 GLY A N 1
ATOM 753 C CA . GLY A 1 100 ? 9.617 11.819 -23.872 1.00 80.06 100 GLY A CA 1
ATOM 754 C C . GLY A 1 100 ? 8.119 11.726 -24.165 1.00 80.06 100 GLY A C 1
ATOM 755 O O . GLY A 1 100 ? 7.726 11.298 -25.252 1.00 80.06 100 GLY A O 1
ATOM 756 N N . SER A 1 101 ? 7.279 12.161 -23.226 1.00 83.69 101 SER A N 1
ATOM 757 C CA . SER A 1 101 ? 5.826 12.195 -23.389 1.00 83.69 101 SER A CA 1
ATOM 758 C C . SER A 1 101 ? 5.388 13.190 -24.462 1.00 83.69 101 SER A C 1
ATOM 760 O O . SER A 1 101 ? 4.439 12.896 -25.180 1.00 83.69 101 SER A O 1
ATOM 762 N N . LEU A 1 102 ? 6.100 14.307 -24.660 1.00 87.88 102 LEU A N 1
ATOM 763 C CA . LEU A 1 102 ? 5.792 15.268 -25.732 1.00 87.88 102 LEU A CA 1
ATOM 764 C C . LEU A 1 102 ? 5.984 14.650 -27.122 1.00 87.88 102 LEU A C 1
ATOM 766 O O . LEU A 1 102 ? 5.124 14.768 -27.997 1.00 87.88 102 LEU A O 1
ATOM 770 N N . PHE A 1 103 ? 7.085 13.915 -27.307 1.00 84.88 103 PHE A N 1
ATOM 771 C CA . PHE A 1 103 ? 7.336 13.172 -28.543 1.00 84.88 103 PHE A CA 1
ATOM 772 C C . PHE A 1 103 ? 6.275 12.090 -28.764 1.00 84.88 103 PHE A C 1
ATOM 774 O O . PHE A 1 103 ? 5.770 11.944 -29.878 1.00 84.88 103 PHE A O 1
ATOM 781 N N . GLY A 1 104 ? 5.872 11.394 -27.695 1.00 79.44 104 GLY A N 1
ATOM 782 C CA . GLY A 1 104 ? 4.766 10.438 -27.722 1.00 79.44 104 GLY A CA 1
ATOM 783 C C . GLY A 1 104 ? 3.447 11.082 -28.153 1.00 79.44 104 GLY A C 1
ATOM 784 O O . GLY A 1 104 ? 2.823 10.604 -29.097 1.00 79.44 104 GLY A O 1
ATOM 785 N N . LEU A 1 105 ? 3.058 12.199 -27.532 1.00 84.12 105 LEU A N 1
ATOM 786 C CA . LEU A 1 105 ? 1.812 12.920 -27.818 1.00 84.12 105 LEU A CA 1
ATOM 787 C C . LEU A 1 105 ? 1.700 13.319 -29.296 1.00 84.12 105 LEU A C 1
ATOM 789 O O . LEU A 1 105 ? 0.643 13.131 -29.896 1.00 84.12 105 LEU A O 1
ATOM 793 N N . SER A 1 106 ? 2.799 13.758 -29.921 1.00 83.94 106 SER A N 1
ATOM 794 C CA . SER A 1 106 ? 2.821 14.118 -31.352 1.00 83.94 106 SER A CA 1
ATOM 795 C C . SER A 1 106 ? 2.441 12.966 -32.305 1.00 83.94 106 SER A C 1
ATOM 797 O O . SER A 1 106 ? 2.002 13.190 -33.440 1.00 83.94 106 SER A O 1
ATOM 799 N N . SER A 1 107 ? 2.590 11.721 -31.838 1.00 78.69 107 SER A N 1
ATOM 800 C CA . SER A 1 107 ? 2.303 10.501 -32.597 1.00 78.69 107 SER A CA 1
ATOM 801 C C . SER A 1 107 ? 0.884 9.956 -32.391 1.00 78.69 107 SER A C 1
ATOM 803 O O . SER A 1 107 ? 0.448 9.118 -33.176 1.00 78.69 107 SER A O 1
ATOM 805 N N . VAL A 1 108 ? 0.147 10.450 -31.386 1.00 80.00 108 VAL A N 1
ATOM 806 C CA . VAL A 1 108 ? -1.184 9.936 -31.011 1.00 80.00 108 VAL A CA 1
ATOM 807 C C . VAL A 1 108 ? -2.250 10.360 -32.022 1.00 80.00 108 VAL A C 1
ATOM 809 O O . VAL A 1 108 ? -3.000 9.522 -32.516 1.00 80.00 108 VAL A O 1
ATOM 812 N N . ASN A 1 109 ? -2.345 11.654 -32.342 1.00 84.12 109 ASN A N 1
ATOM 813 C CA . ASN A 1 109 ? -3.322 12.168 -33.305 1.00 84.12 109 ASN A CA 1
ATOM 814 C C . ASN A 1 109 ? -2.910 13.526 -33.904 1.00 84.12 109 ASN A C 1
ATOM 816 O O . ASN A 1 109 ? -1.895 14.114 -33.529 1.00 84.12 109 ASN A O 1
ATOM 820 N N . ARG A 1 110 ? -3.717 14.031 -34.850 1.00 87.62 110 ARG A N 1
ATOM 821 C CA . ARG A 1 110 ? -3.460 15.299 -35.558 1.00 87.62 110 ARG A CA 1
ATOM 822 C C . ARG A 1 110 ? -3.501 16.528 -34.644 1.00 87.62 110 ARG A C 1
ATOM 824 O O . ARG A 1 110 ? -2.683 17.419 -34.831 1.00 87.62 110 ARG A O 1
ATOM 831 N N . LEU A 1 111 ? -4.410 16.567 -33.668 1.00 88.38 111 LEU A N 1
ATOM 832 C CA . LEU A 1 111 ? -4.552 17.705 -32.756 1.00 88.38 111 LEU A CA 1
ATOM 833 C C . LEU A 1 111 ? -3.316 17.857 -31.867 1.00 88.38 111 LEU A C 1
ATOM 835 O O . LEU A 1 111 ? -2.746 18.937 -31.800 1.00 88.38 111 LEU A O 1
ATOM 839 N N . PHE A 1 112 ? -2.851 16.771 -31.244 1.00 88.81 112 PHE A N 1
ATOM 840 C CA . PHE A 1 112 ? -1.625 16.790 -30.448 1.00 88.81 112 PHE A CA 1
ATOM 841 C C . PHE A 1 112 ? -0.388 17.056 -31.298 1.00 88.81 112 PHE A C 1
ATOM 843 O O . PHE A 1 112 ? 0.529 17.721 -30.833 1.00 88.81 112 PHE A O 1
ATOM 850 N N . ARG A 1 113 ? -0.358 16.590 -32.550 1.00 89.56 113 ARG A N 1
ATOM 851 C CA . ARG A 1 113 ? 0.722 16.944 -33.474 1.00 89.56 113 ARG A CA 1
ATOM 852 C C . ARG A 1 113 ? 0.796 18.450 -33.697 1.00 89.56 113 ARG A C 1
ATOM 854 O O . ARG A 1 113 ? 1.867 19.010 -33.510 1.00 89.56 113 ARG A O 1
ATOM 861 N N . HIS A 1 114 ? -0.334 19.080 -34.014 1.00 91.44 114 HIS A N 1
ATOM 862 C CA . HIS A 1 114 ? -0.407 20.529 -34.185 1.00 91.44 114 HIS A CA 1
ATOM 863 C C . HIS A 1 114 ? -0.067 21.272 -32.886 1.00 91.44 114 HIS A C 1
ATOM 865 O O . HIS A 1 114 ? 0.702 22.224 -32.887 1.00 91.44 114 HIS A O 1
ATOM 871 N N . LEU A 1 115 ? -0.546 20.774 -31.743 1.00 92.19 115 LEU A N 1
ATOM 872 C CA . LEU A 1 115 ? -0.197 21.310 -30.429 1.00 92.19 115 LEU A CA 1
ATOM 873 C C . LEU A 1 115 ? 1.327 21.318 -30.211 1.00 92.19 115 LEU A C 1
ATOM 875 O O . LEU A 1 115 ? 1.886 22.309 -29.749 1.00 92.19 115 LEU A O 1
ATOM 879 N N . MET A 1 116 ? 2.019 20.235 -30.581 1.00 93.19 116 MET A N 1
ATOM 880 C CA . MET A 1 116 ? 3.476 20.112 -30.434 1.00 93.19 116 MET A CA 1
ATOM 881 C C . MET A 1 116 ? 4.275 20.977 -31.427 1.00 93.19 116 MET A C 1
ATOM 883 O O . MET A 1 116 ? 5.494 21.088 -31.285 1.00 93.19 116 MET A O 1
ATOM 887 N N . GLU A 1 117 ? 3.631 21.643 -32.388 1.00 92.38 117 GLU A N 1
ATOM 888 C CA . GLU A 1 117 ? 4.265 22.677 -33.222 1.00 92.38 117 GLU A CA 1
ATOM 889 C C . GLU A 1 117 ? 4.443 24.003 -32.459 1.00 92.38 117 GLU A C 1
ATOM 891 O O . GLU A 1 117 ? 5.236 24.846 -32.873 1.00 92.38 117 GLU A O 1
ATOM 896 N N . SER A 1 118 ? 3.793 24.172 -31.302 1.00 94.94 118 SER A N 1
ATOM 897 C CA . SER A 1 118 ? 3.926 25.368 -30.465 1.00 94.94 118 SER A CA 1
ATOM 898 C C . SER A 1 118 ? 5.279 25.433 -29.749 1.00 94.94 118 SER A C 1
ATOM 900 O O . SER A 1 118 ? 5.577 24.612 -28.878 1.00 94.94 118 SER A O 1
ATOM 902 N N . ASP A 1 119 ? 6.087 26.446 -30.074 1.00 95.56 119 ASP A N 1
ATOM 903 C CA . ASP A 1 119 ? 7.369 26.734 -29.410 1.00 95.56 119 ASP A CA 1
ATOM 904 C C . ASP A 1 119 ? 7.202 27.012 -27.910 1.00 95.56 119 ASP A C 1
ATOM 906 O O . ASP A 1 119 ? 8.016 26.576 -27.095 1.00 95.56 119 ASP A O 1
ATOM 910 N N . TYR A 1 120 ? 6.092 27.654 -27.535 1.00 95.00 120 TYR A N 1
ATOM 911 C CA . TYR A 1 120 ? 5.756 27.965 -26.148 1.00 95.00 120 TYR A CA 1
ATOM 912 C C . TYR A 1 120 ? 5.688 26.708 -25.270 1.00 95.00 120 TYR A C 1
ATOM 914 O O . TYR A 1 120 ? 6.230 26.690 -24.165 1.00 95.00 120 TYR A O 1
ATOM 922 N N . ILE A 1 121 ? 5.074 25.628 -25.766 1.00 95.94 121 ILE A N 1
ATOM 923 C CA . ILE A 1 121 ? 4.950 24.374 -25.010 1.00 95.94 121 ILE A CA 1
ATOM 924 C C . ILE A 1 121 ? 6.324 23.767 -24.737 1.00 95.94 121 ILE A C 1
ATOM 926 O O . ILE A 1 121 ? 6.590 23.348 -23.610 1.00 95.94 121 ILE A O 1
ATOM 930 N N . TRP A 1 122 ? 7.205 23.756 -25.740 1.00 95.75 122 TRP A N 1
ATOM 931 C CA . TRP A 1 122 ? 8.562 23.244 -25.578 1.00 95.75 122 TRP A CA 1
ATOM 932 C C . TRP A 1 122 ? 9.343 24.071 -24.564 1.00 95.75 122 TRP A C 1
ATOM 934 O O . TRP A 1 122 ? 9.880 23.484 -23.629 1.00 95.75 122 TRP A O 1
ATOM 944 N N . CYS A 1 123 ? 9.338 25.404 -24.683 1.00 95.38 123 CYS A N 1
ATOM 945 C CA . CYS A 1 123 ? 10.021 26.282 -23.730 1.00 95.38 123 CYS A CA 1
ATOM 946 C C . CYS A 1 123 ? 9.543 26.051 -22.292 1.00 95.38 123 CYS A C 1
ATOM 948 O O . CYS A 1 123 ? 10.354 25.904 -21.378 1.00 95.38 123 CYS A O 1
ATOM 950 N N . MET A 1 124 ? 8.228 25.950 -22.089 1.00 96.31 124 MET A N 1
ATOM 951 C CA . MET A 1 124 ? 7.644 25.756 -20.761 1.00 96.31 124 MET A CA 1
ATOM 952 C C . MET A 1 124 ? 7.896 24.361 -20.180 1.00 96.31 124 MET A C 1
ATOM 954 O O . MET A 1 124 ? 7.998 24.227 -18.954 1.00 96.31 124 MET A O 1
ATOM 958 N N . ALA A 1 125 ? 7.988 23.336 -21.029 1.00 93.06 125 ALA A N 1
ATOM 959 C CA . ALA A 1 125 ? 8.286 21.968 -20.619 1.00 93.06 125 ALA A CA 1
ATOM 960 C C . ALA A 1 125 ? 9.770 21.761 -20.283 1.00 93.06 125 ALA A C 1
ATOM 962 O O . ALA A 1 125 ? 10.089 21.051 -19.334 1.00 93.06 125 ALA A O 1
ATOM 963 N N . THR A 1 126 ? 10.685 22.401 -21.020 1.00 91.88 126 THR A N 1
ATOM 964 C CA . THR A 1 126 ? 12.135 22.312 -20.773 1.00 91.88 126 THR A CA 1
ATOM 965 C C . THR A 1 126 ? 12.666 23.354 -19.798 1.00 91.88 126 THR A C 1
ATOM 967 O O . THR A 1 126 ? 13.856 23.309 -19.476 1.00 91.88 126 THR A O 1
ATOM 970 N N . SER A 1 127 ? 11.812 24.271 -19.333 1.00 92.88 127 SER A N 1
ATOM 971 C CA . SER A 1 127 ? 12.192 25.454 -18.551 1.00 92.88 127 SER A CA 1
ATOM 972 C C . SER A 1 127 ? 13.201 26.351 -19.281 1.00 92.88 127 SER A C 1
ATOM 974 O O . SER A 1 127 ? 14.079 26.947 -18.662 1.00 92.88 127 SER A O 1
ATOM 976 N N . THR A 1 128 ? 13.097 26.433 -20.609 1.00 94.12 128 THR A N 1
ATOM 977 C CA . THR A 1 128 ? 13.909 27.344 -21.424 1.00 94.12 128 THR A CA 1
ATOM 978 C C . THR A 1 128 ? 13.323 28.757 -21.323 1.00 94.12 128 THR A C 1
ATOM 980 O O . THR A 1 128 ? 12.118 28.911 -21.540 1.00 94.12 128 THR A O 1
ATOM 983 N N . PRO A 1 129 ? 14.130 29.787 -21.000 1.00 93.06 129 PRO A N 1
ATOM 984 C CA . PRO A 1 129 ? 13.644 31.160 -20.925 1.00 93.06 129 PRO A CA 1
ATOM 985 C C . PRO A 1 129 ? 13.108 31.615 -22.285 1.00 93.06 129 PRO A C 1
ATOM 987 O O . PRO A 1 129 ? 13.708 31.335 -23.323 1.00 93.06 129 PRO A O 1
ATOM 990 N N . ILE A 1 130 ? 11.962 32.296 -22.264 1.00 93.50 130 ILE A N 1
ATOM 991 C CA . ILE A 1 130 ? 11.349 32.888 -23.453 1.00 93.50 130 ILE A CA 1
ATOM 992 C C . ILE A 1 130 ? 11.898 34.307 -23.574 1.00 93.50 130 ILE A C 1
ATOM 994 O O . ILE A 1 130 ? 11.571 35.165 -22.756 1.00 93.50 130 ILE A O 1
ATOM 998 N N . ASN A 1 131 ? 12.750 34.520 -24.572 1.00 90.31 131 ASN A N 1
ATOM 999 C CA . ASN A 1 131 ? 13.252 35.843 -24.934 1.00 90.31 131 ASN A CA 1
ATOM 1000 C C . ASN A 1 131 ? 12.321 36.496 -25.972 1.00 90.31 131 ASN A C 1
ATOM 1002 O O . ASN A 1 131 ? 11.348 35.879 -26.409 1.00 90.31 131 ASN A O 1
ATOM 1006 N N . ASP A 1 132 ? 12.660 37.709 -26.416 1.00 91.88 132 ASP A N 1
ATOM 1007 C CA . ASP A 1 132 ? 11.886 38.473 -27.410 1.00 91.88 132 ASP A CA 1
ATOM 1008 C C . ASP A 1 132 ? 11.627 37.700 -28.721 1.00 91.88 132 ASP A C 1
ATOM 1010 O O . ASP A 1 132 ? 10.623 37.924 -29.394 1.00 91.88 132 ASP A O 1
ATOM 1014 N N . ASP A 1 133 ? 12.495 36.739 -29.062 1.00 93.81 133 ASP A N 1
ATOM 1015 C CA . ASP A 1 133 ? 12.289 35.783 -30.153 1.00 93.81 133 ASP A CA 1
ATOM 1016 C C . ASP A 1 133 ? 11.855 34.406 -29.608 1.00 93.81 133 ASP A C 1
ATOM 1018 O O . ASP A 1 133 ? 12.671 33.562 -29.199 1.00 93.81 133 ASP A O 1
ATOM 1022 N N . LEU A 1 134 ? 10.539 34.166 -29.629 1.00 92.69 134 LEU A N 1
ATOM 1023 C CA . LEU A 1 134 ? 9.938 32.888 -29.239 1.00 92.69 134 LEU A CA 1
ATOM 1024 C C . LEU A 1 134 ? 10.390 31.737 -30.149 1.00 92.69 134 LEU A C 1
ATOM 1026 O O . LEU A 1 134 ? 10.565 30.620 -29.668 1.00 92.69 134 LEU A O 1
ATOM 1030 N N . VAL A 1 135 ? 10.625 31.991 -31.437 1.00 93.25 135 VAL A N 1
ATOM 1031 C CA . VAL A 1 135 ? 11.016 30.955 -32.405 1.00 93.25 135 VAL A CA 1
ATOM 1032 C C . VAL A 1 135 ? 12.459 30.517 -32.162 1.00 93.25 135 VAL A C 1
ATOM 1034 O O . VAL A 1 135 ? 12.782 29.326 -32.227 1.00 93.25 135 VAL A O 1
ATOM 1037 N N . ALA A 1 136 ? 13.360 31.452 -31.853 1.00 93.31 136 ALA A N 1
ATOM 1038 C CA . ALA A 1 136 ? 14.714 31.118 -31.411 1.00 93.31 136 ALA A CA 1
ATOM 1039 C C . ALA A 1 136 ? 14.701 30.352 -30.079 1.00 93.31 136 ALA A C 1
ATOM 1041 O O . ALA A 1 136 ? 15.347 29.306 -29.966 1.00 93.31 136 ALA A O 1
ATOM 1042 N N . SER A 1 137 ? 13.914 30.815 -29.103 1.00 93.00 137 SER A N 1
ATOM 1043 C CA . SER A 1 137 ? 13.762 30.152 -27.799 1.00 93.00 137 SER A CA 1
ATOM 1044 C C . SER A 1 137 ? 13.196 28.731 -27.948 1.00 93.00 137 SER A C 1
ATOM 1046 O O . SER A 1 137 ? 13.693 27.789 -27.327 1.00 93.00 137 SER A O 1
ATOM 1048 N N . GLY A 1 138 ? 12.219 28.548 -28.839 1.00 93.69 138 GLY A N 1
ATOM 1049 C CA . GLY A 1 138 ? 11.615 27.260 -29.174 1.00 93.69 138 GLY A CA 1
ATOM 1050 C C . GLY A 1 138 ? 12.579 26.302 -29.865 1.00 93.69 138 GLY A C 1
ATOM 1051 O O . GLY A 1 138 ? 12.621 25.115 -29.533 1.00 93.69 138 GLY A O 1
ATOM 1052 N N . ARG A 1 139 ? 13.434 26.805 -30.768 1.00 94.38 139 ARG A N 1
ATOM 1053 C CA . ARG A 1 139 ? 14.520 26.012 -31.372 1.00 94.38 139 ARG A CA 1
ATOM 1054 C C . ARG A 1 139 ? 15.488 25.478 -30.317 1.00 94.38 139 ARG A C 1
ATOM 1056 O O . ARG A 1 139 ? 15.812 24.290 -30.353 1.00 94.38 139 ARG A O 1
ATOM 1063 N N . ILE A 1 140 ? 15.897 26.316 -29.363 1.00 93.75 140 ILE A N 1
ATOM 1064 C CA . ILE A 1 140 ? 16.753 25.903 -28.240 1.00 93.75 140 ILE A CA 1
ATOM 1065 C C . ILE A 1 140 ? 16.028 24.862 -27.382 1.00 93.75 140 ILE A C 1
ATOM 1067 O O . ILE A 1 140 ? 16.576 23.791 -27.132 1.00 93.75 140 ILE A O 1
ATOM 1071 N N . ALA A 1 141 ? 14.777 25.127 -26.999 1.00 93.62 141 ALA A N 1
ATOM 1072 C CA . ALA A 1 141 ? 13.976 24.222 -26.180 1.00 93.62 141 ALA A CA 1
ATOM 1073 C C . ALA A 1 141 ? 13.815 22.838 -26.823 1.00 93.62 141 ALA A C 1
ATOM 1075 O O . ALA A 1 141 ? 14.040 21.821 -26.171 1.00 93.62 141 ALA A O 1
ATOM 1076 N N . ARG A 1 142 ? 13.505 22.769 -28.123 1.00 93.12 142 ARG A N 1
ATOM 1077 C CA . ARG A 1 142 ? 13.413 21.498 -28.861 1.00 93.12 142 ARG A CA 1
ATOM 1078 C C . ARG A 1 142 ? 14.753 20.784 -28.965 1.00 93.12 142 ARG A C 1
ATOM 1080 O O . ARG A 1 142 ? 14.786 19.560 -28.848 1.00 93.12 142 ARG A O 1
ATOM 1087 N N . ALA A 1 143 ? 15.849 21.515 -29.171 1.00 91.94 143 ALA A N 1
ATOM 1088 C CA . ALA A 1 143 ? 17.186 20.931 -29.181 1.00 91.94 143 ALA A CA 1
ATOM 1089 C C . ALA A 1 143 ? 17.530 20.324 -27.811 1.00 91.94 143 ALA A C 1
ATOM 1091 O O . ALA A 1 143 ? 17.929 19.165 -27.748 1.00 91.94 143 ALA A O 1
ATOM 1092 N N . THR A 1 144 ? 17.272 21.048 -26.718 1.00 90.25 144 THR A N 1
ATOM 1093 C CA . THR A 1 144 ? 17.435 20.552 -25.343 1.00 90.25 144 THR A CA 1
ATOM 1094 C C . THR A 1 144 ? 16.521 19.367 -25.050 1.00 90.25 144 THR A C 1
ATOM 1096 O O . THR A 1 144 ? 16.949 18.393 -24.439 1.00 90.25 144 THR A O 1
ATOM 1099 N N . ALA A 1 145 ? 15.263 19.415 -25.486 1.00 89.19 145 ALA A N 1
ATOM 1100 C CA . ALA A 1 145 ? 14.317 18.324 -25.298 1.00 89.19 145 ALA A CA 1
ATOM 1101 C C . ALA A 1 145 ? 14.761 17.061 -26.035 1.00 89.19 145 ALA A C 1
ATOM 1103 O O . ALA A 1 145 ? 14.704 15.970 -25.474 1.00 89.19 145 ALA A O 1
ATOM 1104 N N . LYS A 1 146 ? 15.226 17.214 -27.278 1.00 89.69 146 LYS A N 1
ATOM 1105 C CA . LYS A 1 146 ? 15.767 16.125 -28.089 1.00 89.69 146 LYS A CA 1
ATOM 1106 C C . LYS A 1 146 ? 17.032 15.550 -27.460 1.00 89.69 146 LYS A C 1
ATOM 1108 O O . LYS A 1 146 ? 17.153 14.334 -27.388 1.00 89.69 146 LYS A O 1
ATOM 1113 N N . ASP A 1 147 ? 17.931 16.401 -26.976 1.00 88.31 147 ASP A N 1
ATOM 1114 C CA . ASP A 1 147 ? 19.144 15.976 -26.280 1.00 88.31 147 ASP A CA 1
ATOM 1115 C C . ASP A 1 147 ? 18.808 15.183 -25.008 1.00 88.31 147 ASP A C 1
ATOM 1117 O O . ASP A 1 147 ? 19.233 14.040 -24.863 1.00 88.31 147 ASP A O 1
ATOM 1121 N N . LYS A 1 148 ? 17.917 15.704 -24.154 1.00 85.56 148 LYS A N 1
ATOM 1122 C CA . LYS A 1 148 ? 17.421 14.982 -22.972 1.00 85.56 148 LYS A CA 1
ATOM 1123 C C . LYS A 1 148 ? 16.756 13.656 -23.340 1.00 85.56 148 LYS A C 1
ATOM 1125 O O . LYS A 1 148 ? 17.044 12.629 -22.737 1.00 85.56 148 LYS A O 1
ATOM 1130 N N . TYR A 1 149 ? 15.895 13.659 -24.353 1.00 84.62 149 TYR A N 1
ATOM 1131 C CA . TYR A 1 149 ? 15.160 12.473 -24.783 1.00 84.62 149 TYR A CA 1
ATOM 1132 C C . TYR A 1 149 ? 16.044 11.387 -25.406 1.00 84.62 149 TYR A C 1
ATOM 1134 O O . TYR A 1 149 ? 15.704 10.209 -25.332 1.00 84.62 149 TYR A O 1
ATOM 1142 N N . LEU A 1 150 ? 17.151 11.758 -26.047 1.00 84.38 150 LEU A N 1
ATOM 1143 C CA . LEU A 1 150 ? 18.039 10.804 -26.711 1.00 84.38 150 LEU A CA 1
ATOM 1144 C C . LEU A 1 150 ? 19.222 10.387 -25.841 1.00 84.38 150 LEU A C 1
ATOM 1146 O O . LEU A 1 150 ? 19.702 9.267 -26.006 1.00 84.38 150 LEU A O 1
ATOM 1150 N N . HIS A 1 151 ? 19.680 11.252 -24.936 1.00 86.50 151 HIS A N 1
ATOM 1151 C CA . HIS A 1 151 ? 20.977 11.102 -24.277 1.00 86.50 151 HIS A CA 1
ATOM 1152 C C . HIS A 1 151 ? 20.906 11.067 -22.751 1.00 86.50 151 HIS A C 1
ATOM 1154 O O . HIS A 1 151 ? 21.824 10.543 -22.130 1.00 86.50 151 HIS A O 1
ATOM 1160 N N . VAL A 1 152 ? 19.836 11.539 -22.105 1.00 82.44 152 VAL A N 1
ATOM 1161 C CA . VAL A 1 152 ? 19.744 11.470 -20.637 1.00 82.44 152 VAL A CA 1
ATOM 1162 C C . VAL A 1 152 ? 19.151 10.138 -20.207 1.00 82.44 152 VAL A C 1
ATOM 1164 O O . VAL A 1 152 ? 18.018 9.812 -20.536 1.00 82.44 152 VAL A O 1
ATOM 1167 N N . CYS A 1 153 ? 19.921 9.358 -19.455 1.00 78.00 153 CYS A N 1
ATOM 1168 C CA . CYS A 1 153 ? 19.523 8.044 -18.978 1.00 78.00 153 CYS A CA 1
ATOM 1169 C C . CYS A 1 153 ? 18.249 8.106 -18.131 1.00 78.00 153 CYS A C 1
ATOM 1171 O O . CYS A 1 153 ? 18.240 8.716 -17.066 1.00 78.00 153 CYS A O 1
ATOM 1173 N N . PHE A 1 154 ? 17.217 7.360 -18.525 1.00 73.94 154 PHE A N 1
ATOM 1174 C CA . PHE A 1 154 ? 15.952 7.304 -17.791 1.00 73.94 154 PHE A CA 1
ATOM 1175 C C . PHE A 1 154 ? 16.101 6.815 -16.336 1.00 73.94 154 PHE A C 1
ATOM 1177 O O . PHE A 1 154 ? 15.318 7.193 -15.473 1.00 73.94 154 PHE A O 1
ATOM 1184 N N . ARG A 1 155 ? 17.103 5.969 -16.047 1.00 72.88 155 ARG A N 1
ATOM 1185 C CA . ARG A 1 155 ? 17.308 5.381 -14.711 1.00 72.88 155 ARG A CA 1
ATOM 1186 C C . ARG A 1 155 ? 18.101 6.278 -13.763 1.00 72.88 155 ARG A C 1
ATOM 1188 O O . ARG A 1 155 ? 17.685 6.457 -12.627 1.00 72.88 155 ARG A O 1
ATOM 1195 N N . CYS A 1 156 ? 19.277 6.743 -14.183 1.00 76.94 156 CYS A N 1
ATOM 1196 C CA . CYS A 1 156 ? 20.199 7.487 -13.314 1.00 76.94 156 CYS A CA 1
ATOM 1197 C C . CYS A 1 156 ? 20.223 8.993 -13.595 1.00 76.94 156 CYS A C 1
ATOM 1199 O O . CYS A 1 156 ? 20.905 9.722 -12.885 1.00 76.94 156 CYS A O 1
ATOM 1201 N N . ASN A 1 157 ? 19.498 9.457 -14.618 1.00 77.81 157 ASN A N 1
ATOM 1202 C CA . ASN A 1 157 ? 19.466 10.849 -15.066 1.00 77.81 157 ASN A CA 1
ATOM 1203 C C . ASN A 1 157 ? 20.833 11.413 -15.515 1.00 77.81 157 ASN A C 1
ATOM 1205 O O . ASN A 1 157 ? 20.982 12.621 -15.685 1.00 77.81 157 ASN A O 1
ATOM 1209 N N . GLU A 1 158 ? 21.835 10.553 -15.731 1.00 87.44 158 GLU A N 1
ATOM 1210 C CA . GLU A 1 158 ? 23.126 10.946 -16.300 1.00 87.44 158 GLU A CA 1
ATOM 1211 C C . GLU A 1 158 ? 23.013 11.154 -17.810 1.00 87.44 158 GLU A C 1
ATOM 1213 O O . GLU A 1 158 ? 22.365 10.373 -18.513 1.00 87.44 158 GLU A O 1
ATOM 1218 N N . HIS A 1 159 ? 23.688 12.185 -18.315 1.00 89.56 159 HIS A N 1
ATOM 1219 C CA . HIS A 1 159 ? 23.827 12.419 -19.749 1.00 89.56 159 HIS A CA 1
ATOM 1220 C C . HIS A 1 159 ? 24.870 11.466 -20.346 1.00 89.56 159 HIS A C 1
ATOM 1222 O O . HIS A 1 159 ? 26.009 11.406 -19.887 1.00 89.56 159 HIS A O 1
ATOM 1228 N N . ASP A 1 160 ? 24.473 10.714 -21.368 1.00 86.06 160 ASP A N 1
ATOM 1229 C CA . ASP A 1 160 ? 25.327 9.834 -22.156 1.00 86.06 160 ASP A CA 1
ATOM 1230 C C . ASP A 1 160 ? 25.035 10.037 -23.657 1.00 86.06 160 ASP A C 1
ATOM 1232 O O . ASP A 1 160 ? 24.015 9.564 -24.174 1.00 86.06 160 ASP A O 1
ATOM 1236 N N . PRO A 1 161 ? 25.948 10.675 -24.411 1.00 86.12 161 PRO A N 1
ATOM 1237 C CA . PRO A 1 161 ? 25.811 10.860 -25.857 1.00 86.12 161 PRO A CA 1
ATOM 1238 C C . PRO A 1 161 ? 25.669 9.543 -26.636 1.00 86.12 161 PRO A C 1
ATOM 1240 O O . PRO A 1 161 ? 25.200 9.535 -27.773 1.00 86.12 161 PRO A O 1
ATOM 1243 N N . LYS A 1 162 ? 26.079 8.416 -26.038 1.00 85.69 162 LYS A N 1
ATOM 1244 C CA . LYS A 1 162 ? 25.980 7.059 -26.592 1.00 85.69 162 LYS A CA 1
ATOM 1245 C C . LYS A 1 162 ? 24.888 6.234 -25.902 1.00 85.69 162 LYS A C 1
ATOM 1247 O O . LYS A 1 162 ? 24.958 5.001 -25.934 1.00 85.69 162 LYS A O 1
ATOM 1252 N N . ALA A 1 163 ? 23.901 6.892 -25.290 1.00 80.12 163 ALA A N 1
ATOM 1253 C CA . ALA A 1 163 ? 22.766 6.228 -24.675 1.00 80.12 163 ALA A CA 1
ATOM 1254 C C . ALA A 1 163 ? 22.062 5.296 -25.669 1.00 80.12 163 ALA A C 1
ATOM 1256 O O . ALA A 1 163 ? 21.892 5.587 -26.855 1.00 80.12 163 ALA A O 1
ATOM 1257 N N . ILE A 1 164 ? 21.657 4.139 -25.164 1.00 76.12 164 ILE A N 1
ATOM 1258 C CA . ILE A 1 164 ? 21.025 3.092 -25.947 1.00 76.12 164 ILE A CA 1
ATOM 1259 C C . ILE A 1 164 ? 19.521 3.188 -25.721 1.00 76.12 164 ILE A C 1
ATOM 1261 O O . ILE A 1 164 ? 19.043 3.103 -24.589 1.00 76.12 164 ILE A O 1
ATOM 1265 N N . SER A 1 165 ? 18.769 3.385 -26.800 1.00 76.19 165 SER A N 1
ATOM 1266 C CA . SER A 1 165 ? 17.318 3.540 -26.736 1.00 76.19 165 SER A CA 1
ATOM 1267 C C . SER A 1 165 ? 16.604 2.186 -26.777 1.00 76.19 165 SER A C 1
ATOM 1269 O O . SER A 1 165 ? 16.756 1.432 -27.738 1.00 76.19 165 SER A O 1
ATOM 1271 N N . ILE A 1 166 ? 15.779 1.899 -25.769 1.00 64.56 166 ILE A N 1
ATOM 1272 C CA . ILE A 1 166 ? 14.974 0.670 -25.673 1.00 64.56 166 ILE A CA 1
ATOM 1273 C C . ILE A 1 166 ? 13.492 0.997 -25.906 1.00 64.56 166 ILE A C 1
ATOM 1275 O O . ILE A 1 166 ? 12.998 2.013 -25.423 1.00 64.56 166 ILE A O 1
ATOM 1279 N N . LEU A 1 167 ? 12.770 0.133 -26.625 1.00 60.94 167 LEU A N 1
ATOM 1280 C CA . LEU A 1 167 ? 11.311 0.209 -26.785 1.00 60.94 167 LEU A CA 1
ATOM 1281 C C . LEU A 1 167 ? 10.596 -0.209 -25.488 1.00 60.94 167 LEU A C 1
ATOM 1283 O O . LEU A 1 167 ? 10.836 -1.304 -24.979 1.00 60.94 167 LEU A O 1
ATOM 1287 N N . ILE A 1 168 ? 9.677 0.621 -24.982 1.00 53.22 168 ILE A N 1
ATOM 1288 C CA . ILE A 1 168 ? 8.886 0.315 -23.770 1.00 53.22 168 ILE A CA 1
ATOM 1289 C C . ILE A 1 168 ? 7.973 -0.902 -23.991 1.00 53.22 168 ILE A C 1
ATOM 1291 O O . ILE A 1 168 ? 7.766 -1.701 -23.077 1.00 53.22 168 ILE A O 1
ATOM 1295 N N . SER A 1 169 ? 7.460 -1.080 -25.213 1.00 47.66 169 SER A N 1
ATOM 1296 C CA . SER A 1 169 ? 6.582 -2.195 -25.580 1.00 47.66 169 SER A CA 1
ATOM 1297 C C . SER A 1 169 ? 6.940 -2.753 -26.955 1.00 47.66 169 SER A C 1
ATOM 1299 O O . SER A 1 169 ? 6.897 -2.040 -27.956 1.00 47.66 169 SER A O 1
ATOM 1301 N N . LEU A 1 170 ? 7.255 -4.047 -27.022 1.00 46.06 170 LEU A N 1
ATOM 1302 C CA . LEU A 1 170 ? 7.503 -4.749 -28.289 1.00 46.06 170 LEU A CA 1
ATOM 1303 C C . LEU A 1 170 ? 6.206 -5.041 -29.065 1.00 46.06 170 LEU A C 1
ATOM 1305 O O . LEU A 1 170 ? 6.268 -5.333 -30.252 1.00 46.06 170 LEU A O 1
ATOM 1309 N N . ALA A 1 171 ? 5.043 -4.953 -28.407 1.00 38.78 171 ALA A N 1
ATOM 1310 C CA . ALA A 1 171 ? 3.738 -5.252 -29.003 1.00 38.78 171 ALA A CA 1
ATOM 1311 C C . ALA A 1 171 ? 3.204 -4.119 -29.898 1.00 38.78 171 ALA A C 1
ATOM 1313 O O . ALA A 1 171 ? 2.325 -4.341 -30.724 1.00 38.78 171 ALA A O 1
ATOM 1314 N N . THR A 1 172 ? 3.736 -2.904 -29.748 1.00 43.84 172 THR A N 1
ATOM 1315 C CA . THR A 1 172 ? 3.361 -1.741 -30.559 1.00 43.84 172 THR A CA 1
ATOM 1316 C C . THR A 1 172 ? 4.608 -1.222 -31.276 1.00 43.84 172 THR A C 1
ATOM 1318 O O . THR A 1 172 ? 5.500 -0.704 -30.599 1.00 43.84 172 THR A O 1
ATOM 1321 N N . PRO A 1 173 ? 4.701 -1.321 -32.617 1.00 44.06 173 PRO A N 1
ATOM 1322 C CA . PRO A 1 173 ? 5.897 -0.928 -33.375 1.00 44.06 173 PRO A CA 1
ATOM 1323 C C . PRO A 1 173 ? 6.241 0.566 -33.254 1.00 44.06 173 PRO A C 1
ATOM 1325 O O . PRO A 1 173 ? 7.391 0.951 -33.449 1.00 44.06 173 PRO A O 1
ATOM 1328 N N . ASN A 1 174 ? 5.272 1.388 -32.839 1.00 52.28 174 ASN A N 1
ATOM 1329 C CA . ASN A 1 174 ? 5.444 2.814 -32.552 1.00 52.28 174 ASN A CA 1
ATOM 1330 C C . ASN A 1 174 ? 5.616 3.109 -31.053 1.00 52.28 174 ASN A C 1
ATOM 1332 O O . ASN A 1 174 ? 5.351 4.228 -30.615 1.00 52.28 174 ASN A O 1
ATOM 1336 N N . SER A 1 175 ? 5.989 2.117 -30.233 1.00 56.66 175 SER A N 1
ATOM 1337 C CA . SER A 1 175 ? 6.147 2.366 -28.802 1.00 56.66 175 SER A CA 1
ATOM 1338 C C . SER A 1 175 ? 7.252 3.376 -28.537 1.00 56.66 175 SER A C 1
ATOM 1340 O O . SER A 1 175 ? 8.266 3.469 -29.236 1.00 56.66 175 SER A O 1
ATOM 1342 N N . ARG A 1 176 ? 7.029 4.149 -27.480 1.00 66.25 176 ARG A N 1
ATOM 1343 C CA . ARG A 1 176 ? 7.980 5.122 -26.978 1.00 66.25 176 ARG A CA 1
ATOM 1344 C C . ARG A 1 176 ? 9.321 4.444 -26.695 1.00 66.25 176 ARG A C 1
ATOM 1346 O O . ARG A 1 176 ? 9.380 3.379 -26.079 1.00 66.25 176 ARG A O 1
ATOM 1353 N N . ARG A 1 177 ? 10.396 5.085 -27.152 1.00 68.19 177 ARG A N 1
ATOM 1354 C CA . ARG A 1 177 ? 11.768 4.700 -26.822 1.00 68.19 177 ARG A CA 1
ATOM 1355 C C . ARG A 1 177 ? 12.223 5.461 -25.584 1.00 68.19 177 ARG A C 1
ATOM 1357 O O . ARG A 1 177 ? 11.870 6.630 -25.434 1.00 68.19 177 ARG A O 1
ATOM 1364 N N . VAL A 1 178 ? 12.989 4.807 -24.721 1.00 74.12 178 VAL A N 1
ATOM 1365 C CA . VAL A 1 178 ? 13.632 5.430 -23.556 1.00 74.12 178 VAL A CA 1
ATOM 1366 C C . VAL A 1 178 ? 15.138 5.222 -23.654 1.00 74.12 178 VAL A C 1
ATOM 1368 O O . VAL A 1 178 ? 15.569 4.085 -23.875 1.00 74.12 178 VAL A O 1
ATOM 1371 N N . PRO A 1 179 ? 15.937 6.290 -23.528 1.00 76.31 179 PRO A N 1
ATOM 1372 C CA . PRO A 1 179 ? 17.389 6.200 -23.508 1.00 76.31 179 PRO A CA 1
ATOM 1373 C C . PRO A 1 179 ? 17.888 5.659 -22.165 1.00 76.31 179 PRO A C 1
ATOM 1375 O O . PRO A 1 179 ? 17.394 6.004 -21.091 1.00 76.31 179 PRO A O 1
ATOM 1378 N N . PHE A 1 180 ? 18.925 4.838 -22.221 1.00 63.66 180 PHE A N 1
ATOM 1379 C CA . PHE A 1 180 ? 19.679 4.404 -21.053 1.00 63.66 180 PHE A CA 1
ATOM 1380 C C . PHE A 1 180 ? 21.157 4.669 -21.309 1.00 63.66 180 PHE A C 1
ATOM 1382 O O . PHE A 1 180 ? 21.656 4.297 -22.371 1.00 63.66 180 PHE A O 1
ATOM 1389 N N . CYS A 1 181 ? 21.873 5.261 -20.346 1.00 79.88 181 CYS A N 1
ATOM 1390 C CA 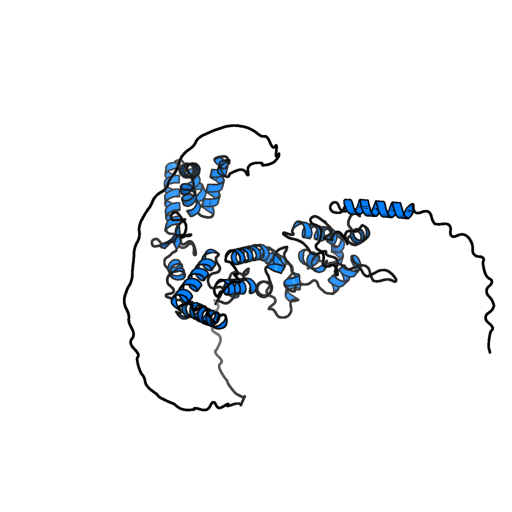. CYS A 1 181 ? 23.332 5.329 -20.442 1.00 79.88 181 CYS A CA 1
ATOM 1391 C C . CYS A 1 181 ? 23.894 3.915 -20.575 1.00 79.88 181 CYS A C 1
ATOM 1393 O O . CYS A 1 181 ? 23.279 2.949 -20.113 1.00 79.88 181 CYS A O 1
ATOM 1395 N N . ARG A 1 182 ? 25.068 3.776 -21.187 1.00 71.94 182 ARG A N 1
ATOM 1396 C CA . ARG A 1 182 ? 25.700 2.479 -21.413 1.00 71.94 182 ARG A CA 1
ATOM 1397 C C . ARG A 1 182 ? 25.782 1.668 -20.122 1.00 71.94 182 ARG A C 1
ATOM 1399 O O . ARG A 1 182 ? 25.437 0.500 -20.165 1.00 71.94 182 ARG A O 1
ATOM 1406 N N . SER A 1 183 ? 26.119 2.282 -18.985 1.00 65.06 183 SER A N 1
ATOM 1407 C CA . SER A 1 183 ? 26.148 1.608 -17.678 1.00 65.06 183 SER A CA 1
ATOM 1408 C C . SER A 1 183 ? 24.773 1.067 -17.262 1.00 65.06 183 SER A C 1
ATOM 1410 O O . SER A 1 183 ? 24.632 -0.123 -17.001 1.00 65.06 183 SER A O 1
ATOM 1412 N N . CYS A 1 184 ? 23.716 1.886 -17.278 1.00 59.81 184 CYS A N 1
ATOM 1413 C CA . CYS A 1 184 ? 22.364 1.448 -16.907 1.00 59.81 184 CYS A CA 1
ATOM 1414 C C . CYS A 1 184 ? 21.745 0.471 -17.913 1.00 59.81 184 CYS A C 1
ATOM 1416 O O . CYS A 1 184 ? 21.038 -0.454 -17.513 1.00 59.81 184 CYS A O 1
ATOM 1418 N N . HIS A 1 185 ? 22.013 0.666 -19.203 1.00 60.97 185 HIS A N 1
ATOM 1419 C CA . HIS A 1 185 ? 21.621 -0.249 -20.263 1.00 60.97 185 HIS A CA 1
ATOM 1420 C C . HIS A 1 185 ? 22.352 -1.582 -20.115 1.00 60.97 185 HIS A C 1
ATOM 1422 O O . HIS A 1 185 ? 21.740 -2.633 -20.227 1.00 60.97 185 HIS A O 1
ATOM 1428 N N . GLU A 1 186 ? 23.657 -1.575 -19.850 1.00 55.03 186 GLU A N 1
ATOM 1429 C CA . GLU A 1 186 ? 24.430 -2.788 -19.598 1.00 55.03 186 GLU A CA 1
ATOM 1430 C C . GLU A 1 186 ? 23.957 -3.468 -18.311 1.00 55.03 186 GLU A C 1
ATOM 1432 O O . GLU A 1 186 ? 23.670 -4.655 -18.355 1.00 55.03 186 GLU A O 1
ATOM 1437 N N . LEU A 1 187 ? 23.690 -2.744 -17.224 1.00 52.00 187 LEU A N 1
ATOM 1438 C CA . LEU A 1 187 ? 23.029 -3.302 -16.037 1.00 52.00 187 LEU A CA 1
ATOM 1439 C C . LEU A 1 187 ? 21.674 -3.963 -16.363 1.00 52.00 187 LEU A C 1
ATOM 1441 O O . LEU A 1 187 ? 21.310 -4.946 -15.724 1.00 52.00 187 LEU A O 1
ATOM 1445 N N . ALA A 1 188 ? 20.937 -3.457 -17.358 1.00 49.56 188 ALA A N 1
ATOM 1446 C CA . ALA A 1 188 ? 19.643 -4.000 -17.782 1.00 49.56 188 ALA A CA 1
ATOM 1447 C C . ALA A 1 188 ? 19.731 -5.125 -18.842 1.00 49.56 188 ALA A C 1
ATOM 1449 O O . ALA A 1 188 ? 18.849 -5.982 -18.902 1.00 49.56 188 ALA A O 1
ATOM 1450 N N . VAL A 1 189 ? 20.763 -5.130 -19.696 1.00 40.84 189 VAL A N 1
ATOM 1451 C CA . VAL A 1 189 ? 20.843 -5.946 -20.932 1.00 40.84 189 VAL A CA 1
ATOM 1452 C C . VAL A 1 189 ? 22.100 -6.824 -20.998 1.00 40.84 189 VAL A C 1
ATOM 1454 O O . VAL A 1 189 ? 22.088 -7.885 -21.622 1.00 40.84 189 VAL A O 1
ATOM 1457 N N . ARG A 1 190 ? 23.201 -6.421 -20.359 1.00 41.66 190 ARG A N 1
ATOM 1458 C CA . ARG A 1 190 ? 24.483 -7.141 -20.308 1.00 41.66 190 ARG A CA 1
ATOM 1459 C C . ARG A 1 190 ? 24.947 -7.324 -18.855 1.00 41.66 190 ARG A C 1
ATOM 1461 O O . ARG A 1 190 ? 25.679 -6.479 -18.344 1.00 41.66 190 ARG A O 1
ATOM 1468 N N . PRO A 1 191 ? 24.659 -8.476 -18.225 1.00 42.97 191 PRO A N 1
ATOM 1469 C CA . PRO A 1 191 ? 25.144 -8.818 -16.890 1.00 42.97 191 PRO A CA 1
ATOM 1470 C C . PRO A 1 191 ? 26.648 -9.137 -16.948 1.00 42.97 191 PRO A C 1
ATOM 1472 O O . PRO A 1 191 ? 27.065 -10.284 -16.812 1.00 42.97 191 PRO A O 1
ATOM 1475 N N . ARG A 1 192 ? 27.493 -8.149 -17.256 1.00 39.81 192 ARG A N 1
ATOM 1476 C CA . ARG A 1 192 ? 28.948 -8.336 -17.343 1.00 39.81 192 ARG A CA 1
ATOM 1477 C C . ARG A 1 192 ? 29.642 -8.192 -15.993 1.00 39.81 192 ARG A C 1
ATOM 1479 O O . ARG A 1 192 ? 30.777 -8.637 -15.884 1.00 39.81 192 ARG A O 1
ATOM 1486 N N . TYR A 1 193 ? 28.947 -7.686 -14.972 1.00 38.88 193 TYR A N 1
ATOM 1487 C CA . TYR A 1 193 ? 29.523 -7.496 -13.636 1.00 38.88 193 TYR A CA 1
ATOM 1488 C C . TYR A 1 193 ? 28.660 -7.961 -12.457 1.00 38.88 193 TYR A C 1
ATOM 1490 O O . TYR A 1 193 ? 29.096 -7.842 -11.317 1.00 38.88 193 TYR A O 1
ATOM 1498 N N . GLU A 1 194 ? 27.521 -8.614 -12.695 1.00 41.34 194 GLU A N 1
ATOM 1499 C CA . GLU A 1 194 ? 26.881 -9.433 -11.662 1.00 41.34 194 GLU A CA 1
ATOM 1500 C C . GLU A 1 194 ? 26.969 -10.899 -12.061 1.00 41.34 194 GLU A C 1
ATOM 1502 O O . GLU A 1 194 ? 26.562 -11.308 -13.148 1.00 41.34 194 GLU A O 1
ATOM 1507 N N . LYS A 1 195 ? 27.619 -11.658 -11.176 1.00 46.44 195 LYS A N 1
ATOM 1508 C CA . LYS A 1 195 ? 27.985 -13.070 -11.271 1.00 46.44 195 LYS A CA 1
ATOM 1509 C C . LYS A 1 195 ? 26.998 -13.844 -12.157 1.00 46.44 195 LYS A C 1
ATOM 1511 O O . LYS A 1 195 ? 25.804 -13.876 -11.860 1.00 46.44 195 LYS A O 1
ATOM 1516 N N . LYS A 1 196 ? 27.505 -14.584 -13.161 1.00 48.47 196 LYS A N 1
ATOM 1517 C CA . LYS A 1 196 ? 26.775 -15.662 -13.877 1.00 48.47 196 LYS A CA 1
ATOM 1518 C C . LYS A 1 196 ? 25.849 -16.463 -12.944 1.00 48.47 196 LYS A C 1
ATOM 1520 O O . LYS A 1 196 ? 24.823 -16.965 -13.388 1.00 48.47 196 LYS A O 1
ATOM 1525 N N . SER A 1 197 ? 26.196 -16.544 -11.655 1.00 52.53 197 SER A N 1
A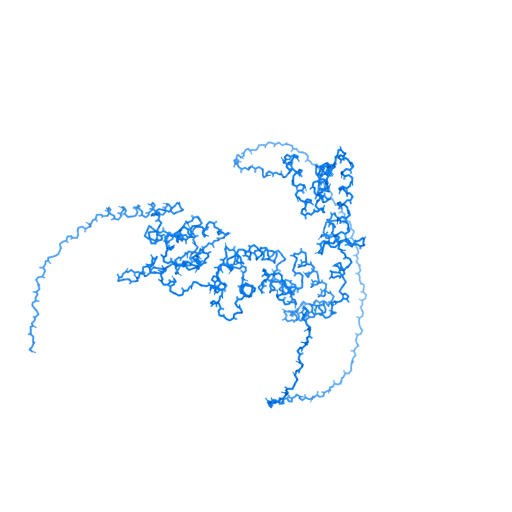TOM 1526 C CA . SER A 1 197 ? 25.368 -17.090 -10.593 1.00 52.53 197 SER A CA 1
ATOM 1527 C C . SER A 1 197 ? 23.930 -16.586 -10.556 1.00 52.53 197 SER A C 1
ATOM 1529 O O . SER A 1 197 ? 23.125 -17.439 -10.277 1.00 52.53 197 SER A O 1
ATOM 1531 N N . PHE A 1 198 ? 23.535 -15.330 -10.817 1.00 53.47 198 PHE A N 1
ATOM 1532 C CA . PHE A 1 198 ? 22.127 -14.918 -10.598 1.00 53.47 198 PHE A CA 1
ATOM 1533 C C . PHE A 1 198 ? 21.157 -15.339 -11.703 1.00 53.47 198 PHE A C 1
ATOM 1535 O O . PHE A 1 198 ? 20.094 -15.866 -11.396 1.00 53.47 198 PHE A O 1
ATOM 1542 N N . SER A 1 199 ? 21.519 -15.181 -12.981 1.00 54.00 199 SER A N 1
ATOM 1543 C CA . SER A 1 199 ? 20.718 -15.722 -14.093 1.00 54.00 199 SER A CA 1
ATOM 1544 C C . SER A 1 199 ? 20.721 -17.252 -14.066 1.00 54.00 199 SER A C 1
ATOM 1546 O O . SER A 1 199 ? 19.663 -17.872 -14.171 1.00 54.00 199 SER A O 1
ATOM 1548 N N . ASN A 1 200 ? 21.885 -17.864 -13.809 1.00 56.44 200 ASN A N 1
ATOM 1549 C CA . ASN A 1 200 ? 21.968 -19.308 -13.602 1.00 56.44 200 ASN A CA 1
ATOM 1550 C C . ASN A 1 200 ? 21.213 -19.742 -12.344 1.00 56.44 200 ASN A C 1
ATOM 1552 O O . ASN A 1 200 ? 20.639 -20.816 -12.352 1.00 56.44 200 ASN A O 1
ATOM 1556 N N . PHE A 1 201 ? 21.168 -18.932 -11.286 1.00 59.00 201 PHE A N 1
ATOM 1557 C CA . PHE A 1 201 ? 20.411 -19.206 -10.065 1.00 59.00 201 PHE A CA 1
ATOM 1558 C C . PHE A 1 201 ? 18.922 -19.091 -10.327 1.00 59.00 201 PHE A C 1
ATOM 1560 O O . PHE A 1 201 ? 18.198 -19.985 -9.933 1.00 59.00 201 PHE A O 1
ATOM 1567 N N . ALA A 1 202 ? 18.449 -18.056 -11.020 1.00 60.97 202 ALA A N 1
ATOM 1568 C CA . ALA A 1 202 ? 17.047 -17.917 -11.392 1.00 60.97 202 ALA A CA 1
ATOM 1569 C C . ALA A 1 202 ? 16.600 -19.090 -12.279 1.00 60.97 202 ALA A C 1
ATOM 1571 O O . ALA A 1 202 ? 15.569 -19.701 -12.007 1.00 60.97 202 ALA A O 1
ATOM 1572 N N . ALA A 1 203 ? 17.411 -19.457 -13.277 1.00 64.06 203 ALA A N 1
ATOM 1573 C CA . ALA A 1 203 ? 17.157 -20.600 -14.148 1.00 64.06 203 ALA A CA 1
ATOM 1574 C C . ALA A 1 203 ? 17.250 -21.944 -13.404 1.00 64.06 203 ALA A C 1
ATOM 1576 O O . ALA A 1 203 ? 16.378 -22.787 -13.572 1.00 64.06 203 ALA A O 1
ATOM 1577 N N . ALA A 1 204 ? 18.255 -22.148 -12.546 1.00 60.78 204 ALA A N 1
ATOM 1578 C CA . ALA A 1 204 ? 18.412 -23.363 -11.742 1.00 60.78 204 ALA A CA 1
ATOM 1579 C C . ALA A 1 204 ? 17.318 -23.486 -10.677 1.00 60.78 204 ALA A C 1
ATOM 1581 O O . ALA A 1 204 ? 16.787 -24.570 -10.461 1.00 60.78 204 ALA A O 1
ATOM 1582 N N . TYR A 1 205 ? 16.942 -22.377 -10.042 1.00 63.72 205 TYR A N 1
ATOM 1583 C CA . TYR A 1 205 ? 15.848 -22.304 -9.084 1.00 63.72 205 TYR A CA 1
ATOM 1584 C C . TYR A 1 205 ? 14.525 -22.612 -9.774 1.00 63.72 205 TYR A C 1
ATOM 1586 O O . TYR A 1 205 ? 13.750 -23.411 -9.256 1.00 63.72 205 TYR A O 1
ATOM 1594 N N . TRP A 1 206 ? 14.267 -22.040 -10.954 1.00 68.25 206 TRP A N 1
ATOM 1595 C CA . TRP A 1 206 ? 13.053 -22.359 -11.694 1.00 68.25 206 TRP A CA 1
ATOM 1596 C C . TRP A 1 206 ? 13.046 -23.806 -12.195 1.00 68.25 206 TRP A C 1
ATOM 1598 O O . TRP A 1 206 ? 12.048 -24.493 -12.004 1.00 68.25 206 TRP A O 1
ATOM 1608 N N . ALA A 1 207 ? 14.164 -24.312 -12.723 1.00 65.25 207 ALA A N 1
ATOM 1609 C CA . ALA A 1 207 ? 14.303 -25.714 -13.116 1.00 65.25 207 ALA A CA 1
ATOM 1610 C C . ALA A 1 207 ? 14.041 -26.664 -11.939 1.00 65.25 207 ALA A C 1
ATOM 1612 O O . ALA A 1 207 ? 13.278 -27.619 -12.075 1.00 65.25 207 ALA A O 1
ATOM 1613 N N . TRP A 1 208 ? 14.608 -26.366 -10.766 1.00 66.94 208 TRP A N 1
ATOM 1614 C CA . TRP A 1 208 ? 14.333 -27.097 -9.534 1.00 66.94 208 TRP A CA 1
ATOM 1615 C C . TRP A 1 208 ? 12.846 -27.024 -9.162 1.00 66.94 208 TRP A C 1
ATOM 1617 O O . TRP A 1 208 ? 12.230 -28.061 -8.942 1.00 66.94 208 TRP A O 1
ATOM 1627 N N . ARG A 1 209 ? 12.225 -25.835 -9.157 1.00 66.19 209 ARG A N 1
ATOM 1628 C CA . ARG A 1 209 ? 10.789 -25.664 -8.846 1.00 66.19 209 ARG A CA 1
ATOM 1629 C C . ARG A 1 209 ? 9.880 -26.412 -9.820 1.00 66.19 209 ARG A C 1
ATOM 1631 O O . ARG A 1 209 ? 8.919 -27.031 -9.375 1.00 66.19 209 ARG A O 1
ATOM 1638 N N . ALA A 1 210 ? 10.184 -26.372 -11.115 1.00 65.38 210 ALA A N 1
ATOM 1639 C CA . ALA A 1 210 ? 9.447 -27.083 -12.153 1.00 65.38 210 ALA A CA 1
ATOM 1640 C C . ALA A 1 210 ? 9.556 -28.606 -11.969 1.00 65.38 210 ALA A C 1
ATOM 1642 O O . ALA A 1 210 ? 8.540 -29.301 -12.011 1.00 65.38 210 ALA A O 1
ATOM 1643 N N . ALA A 1 211 ? 10.757 -29.114 -11.666 1.00 63.97 211 ALA A N 1
ATOM 1644 C CA . ALA A 1 211 ? 10.991 -30.533 -11.396 1.00 63.97 211 ALA A CA 1
ATOM 1645 C C . ALA A 1 211 ? 10.221 -31.055 -10.166 1.00 63.97 211 ALA A C 1
ATOM 1647 O O . ALA A 1 211 ? 9.843 -32.223 -10.135 1.00 63.97 211 ALA A O 1
ATOM 1648 N N . GLN A 1 212 ? 9.948 -30.201 -9.173 1.00 65.00 212 GLN A N 1
ATOM 1649 C CA . GLN A 1 212 ? 9.190 -30.565 -7.966 1.00 65.00 212 GLN A CA 1
ATOM 1650 C C . GLN A 1 212 ? 7.670 -30.676 -8.192 1.00 65.00 212 GLN A C 1
ATOM 1652 O O . GLN A 1 212 ? 6.986 -31.274 -7.364 1.00 65.00 212 GLN A O 1
ATOM 1657 N N . ARG A 1 213 ? 7.106 -30.077 -9.257 1.00 59.53 213 ARG A N 1
ATOM 1658 C CA . ARG A 1 213 ? 5.653 -29.820 -9.344 1.00 59.53 213 ARG A CA 1
ATOM 1659 C C . ARG A 1 213 ? 4.885 -30.605 -10.413 1.00 59.53 213 ARG A C 1
ATOM 1661 O O . ARG A 1 213 ? 3.660 -30.607 -10.341 1.00 59.53 213 ARG A O 1
ATOM 1668 N N . ALA A 1 214 ? 5.532 -31.290 -11.364 1.00 52.59 214 ALA A N 1
ATOM 1669 C CA . ALA A 1 214 ? 4.792 -32.058 -12.374 1.00 52.59 214 ALA A CA 1
ATOM 1670 C C . ALA A 1 214 ? 5.551 -33.259 -12.971 1.00 52.59 214 ALA A C 1
ATOM 1672 O O . ALA A 1 214 ? 6.508 -33.111 -13.729 1.00 52.59 214 ALA A O 1
ATOM 1673 N N . LYS A 1 215 ? 5.012 -34.464 -12.741 1.00 53.53 215 LYS A N 1
ATOM 1674 C CA . LYS A 1 215 ? 5.120 -35.577 -13.695 1.00 53.53 215 LYS A CA 1
ATOM 1675 C C . LYS A 1 215 ? 4.272 -35.209 -14.921 1.00 53.53 215 LYS A C 1
ATOM 1677 O O . LYS A 1 215 ? 3.054 -35.162 -14.806 1.00 53.53 215 LYS A O 1
ATOM 1682 N N . GLY A 1 216 ? 4.896 -34.942 -16.070 1.00 57.88 216 GLY A N 1
ATOM 1683 C CA . GLY A 1 216 ? 4.197 -34.907 -17.367 1.00 57.88 216 GLY A CA 1
ATOM 1684 C C . GLY A 1 216 ? 4.486 -33.710 -18.275 1.00 57.88 216 GLY A C 1
ATOM 1685 O O . GLY A 1 216 ? 4.401 -33.864 -19.486 1.00 57.88 216 GLY A O 1
ATOM 1686 N N . VAL A 1 217 ? 4.903 -32.555 -17.742 1.00 62.06 217 VAL A N 1
ATOM 1687 C CA . VAL A 1 217 ? 5.288 -31.388 -18.561 1.00 62.06 217 VAL A CA 1
ATOM 1688 C C . VAL A 1 217 ? 6.793 -31.180 -18.446 1.00 62.06 217 VAL A C 1
ATOM 1690 O O . VAL A 1 217 ? 7.301 -30.839 -17.380 1.00 62.06 217 VAL A O 1
ATOM 1693 N N . ARG A 1 218 ? 7.523 -31.433 -19.536 1.00 67.12 218 ARG A N 1
ATOM 1694 C CA . ARG A 1 218 ? 8.977 -31.243 -19.600 1.00 67.12 218 ARG A CA 1
ATOM 1695 C C . ARG A 1 218 ? 9.278 -29.915 -20.282 1.00 67.12 218 ARG A C 1
ATOM 1697 O O . ARG A 1 218 ? 9.186 -29.827 -21.498 1.00 67.12 218 ARG A O 1
ATOM 1704 N N . TYR A 1 219 ? 9.660 -28.913 -19.498 1.00 71.56 219 TYR A N 1
ATOM 1705 C CA . TYR A 1 219 ? 10.259 -27.693 -20.031 1.00 71.56 219 TYR A CA 1
ATOM 1706 C C . TYR A 1 219 ? 11.730 -27.950 -20.366 1.00 71.56 219 TYR A C 1
ATOM 1708 O O . TYR A 1 219 ? 12.464 -28.559 -19.581 1.00 71.56 219 TYR A O 1
ATOM 1716 N N . THR A 1 220 ? 12.181 -27.473 -21.518 1.00 77.69 220 THR A N 1
ATOM 1717 C CA . THR A 1 220 ? 13.601 -27.446 -21.869 1.00 77.69 220 THR A CA 1
ATOM 1718 C C . THR A 1 220 ? 14.340 -26.414 -21.015 1.00 77.69 220 THR A C 1
ATOM 1720 O O . THR A 1 220 ? 13.771 -25.416 -20.570 1.00 77.69 220 THR A O 1
ATOM 1723 N N . GLN A 1 221 ? 15.650 -26.596 -20.815 1.00 67.56 221 GLN A N 1
ATOM 1724 C CA . GLN A 1 221 ? 16.469 -25.609 -20.096 1.00 67.56 221 GLN A CA 1
ATOM 1725 C C . GLN A 1 221 ? 16.411 -24.212 -20.734 1.00 67.56 221 GLN A C 1
ATOM 1727 O O . GLN A 1 221 ? 16.509 -23.210 -20.028 1.00 67.56 221 GLN A O 1
ATOM 1732 N N . ASN A 1 222 ? 16.241 -24.130 -22.058 1.00 73.00 222 ASN A N 1
ATOM 1733 C CA . ASN A 1 222 ? 16.154 -22.856 -22.763 1.00 73.00 222 ASN A CA 1
ATOM 1734 C C . ASN A 1 222 ? 14.807 -22.152 -22.542 1.00 73.00 222 ASN A C 1
ATOM 1736 O O . ASN A 1 222 ? 14.797 -20.942 -22.322 1.00 73.00 222 ASN A O 1
ATOM 1740 N N . GLU A 1 223 ? 13.691 -22.887 -22.538 1.00 75.88 223 GLU A N 1
ATOM 1741 C CA . GLU A 1 223 ? 12.376 -22.344 -22.161 1.00 75.88 223 GLU A CA 1
ATOM 1742 C C . GLU A 1 223 ? 12.400 -21.844 -20.717 1.00 75.88 223 GLU A C 1
ATOM 1744 O O . GLU A 1 223 ? 11.974 -20.720 -20.450 1.00 75.88 223 GLU A O 1
ATOM 1749 N N . ILE A 1 224 ? 13.015 -22.624 -19.818 1.00 70.31 224 ILE A N 1
ATOM 1750 C CA . ILE A 1 224 ? 13.213 -22.238 -18.420 1.00 70.31 224 ILE A CA 1
ATOM 1751 C C . ILE A 1 224 ? 14.063 -20.959 -18.328 1.00 70.31 224 ILE A C 1
ATOM 1753 O O . ILE A 1 224 ? 13.758 -20.007 -17.624 1.00 70.31 224 ILE A O 1
ATOM 1757 N N . ARG A 1 225 ? 15.170 -20.858 -19.056 1.00 68.69 225 ARG A N 1
ATOM 1758 C CA . ARG A 1 225 ? 15.964 -19.626 -18.976 1.00 68.69 225 ARG A CA 1
ATOM 1759 C C . ARG A 1 225 ? 15.203 -18.420 -19.538 1.00 68.69 225 ARG A C 1
ATOM 1761 O O . ARG A 1 225 ? 15.308 -17.325 -18.991 1.00 68.69 225 ARG A O 1
ATOM 1768 N N . THR A 1 226 ? 14.459 -18.624 -20.621 1.00 75.75 226 THR A N 1
ATOM 1769 C CA . THR A 1 226 ? 13.788 -17.553 -21.362 1.00 75.75 226 THR A CA 1
ATOM 1770 C C . THR A 1 226 ? 12.600 -16.982 -20.595 1.00 75.75 226 THR A C 1
ATOM 1772 O O . THR A 1 226 ? 12.539 -15.768 -20.430 1.00 75.75 226 THR A O 1
ATOM 1775 N N . ASP A 1 227 ? 11.688 -17.803 -20.072 1.00 80.19 227 ASP A N 1
ATOM 1776 C CA . ASP A 1 227 ? 10.491 -17.278 -19.393 1.00 80.19 227 ASP A CA 1
ATOM 1777 C C . ASP A 1 227 ? 10.805 -16.660 -18.017 1.00 80.19 227 ASP A C 1
ATOM 1779 O O . ASP A 1 227 ? 10.343 -15.545 -17.761 1.00 80.19 227 ASP A O 1
ATOM 1783 N N . ALA A 1 228 ? 11.703 -17.237 -17.201 1.00 73.56 228 ALA A N 1
ATOM 1784 C CA . ALA A 1 228 ? 12.161 -16.569 -15.977 1.00 73.56 228 ALA A CA 1
ATOM 1785 C C . ALA A 1 228 ? 12.781 -15.207 -16.300 1.00 73.56 228 ALA A C 1
ATOM 1787 O O . ALA A 1 228 ? 12.539 -14.234 -15.587 1.00 73.56 228 ALA A O 1
ATOM 1788 N N . TRP A 1 229 ? 13.553 -15.113 -17.385 1.00 76.50 229 TRP A N 1
ATOM 1789 C CA . TRP A 1 229 ? 14.147 -13.849 -17.803 1.00 76.50 229 TRP A CA 1
ATOM 1790 C C . TRP A 1 229 ? 13.103 -12.832 -18.279 1.00 76.50 229 TRP A C 1
ATOM 1792 O O . TRP A 1 229 ? 13.126 -11.686 -17.835 1.00 76.50 229 TRP A O 1
ATOM 1802 N N . VAL A 1 230 ? 12.142 -13.242 -19.111 1.00 82.56 230 VAL A N 1
ATOM 1803 C CA . VAL A 1 230 ? 11.036 -12.381 -19.569 1.00 82.56 230 VAL A CA 1
ATOM 1804 C C . VAL A 1 230 ? 10.219 -11.854 -18.384 1.00 82.56 230 VAL A C 1
ATOM 1806 O O . VAL A 1 230 ? 9.870 -10.673 -18.342 1.00 82.56 230 VAL A O 1
ATOM 1809 N N . ARG A 1 231 ? 9.962 -12.685 -17.371 1.00 85.94 231 ARG A N 1
ATOM 1810 C CA . ARG A 1 231 ? 9.249 -12.273 -16.152 1.00 85.94 231 ARG A CA 1
ATOM 1811 C C . ARG A 1 231 ? 10.071 -11.324 -15.287 1.00 85.94 231 ARG A C 1
ATOM 1813 O O . ARG A 1 231 ? 9.526 -10.364 -14.750 1.00 85.94 231 ARG A O 1
ATOM 1820 N N . GLN A 1 232 ? 11.384 -11.518 -15.196 1.00 80.81 232 GLN A N 1
ATOM 1821 C CA . GLN A 1 232 ? 12.264 -10.543 -14.544 1.00 80.81 232 GLN A CA 1
ATOM 1822 C C . GLN A 1 232 ? 12.246 -9.192 -15.264 1.00 80.81 232 GLN A C 1
ATOM 1824 O O . GLN A 1 232 ? 12.141 -8.151 -14.618 1.00 80.81 232 GLN A O 1
ATOM 1829 N N . GLN A 1 233 ? 12.252 -9.189 -16.599 1.00 80.50 233 GLN A N 1
ATOM 1830 C CA . GLN A 1 233 ? 12.080 -7.962 -17.379 1.00 80.50 233 GLN A CA 1
ATOM 1831 C C . GLN A 1 233 ? 10.711 -7.306 -17.135 1.00 80.50 233 GLN A C 1
ATOM 1833 O O . GLN A 1 233 ? 10.620 -6.081 -17.099 1.00 80.50 233 GLN A O 1
ATOM 1838 N N . ALA A 1 234 ? 9.649 -8.086 -16.916 1.00 87.38 234 ALA A N 1
ATOM 1839 C CA . ALA A 1 234 ? 8.348 -7.540 -16.533 1.00 87.38 234 ALA A CA 1
ATOM 1840 C C . ALA A 1 234 ? 8.389 -6.852 -15.153 1.00 87.38 234 ALA A C 1
ATOM 1842 O O . ALA A 1 234 ? 7.899 -5.732 -15.030 1.00 87.38 234 ALA A O 1
ATOM 1843 N N . LEU A 1 235 ? 9.043 -7.451 -14.147 1.00 86.94 235 LEU A N 1
ATOM 1844 C CA . LEU A 1 235 ? 9.264 -6.808 -12.839 1.00 86.94 235 LEU A CA 1
ATOM 1845 C C . LEU A 1 235 ? 10.116 -5.534 -12.940 1.00 86.94 235 LEU A C 1
ATOM 1847 O O . LEU A 1 235 ? 9.898 -4.575 -12.200 1.00 86.94 235 LEU A O 1
ATOM 1851 N N . TRP A 1 236 ? 11.069 -5.497 -13.872 1.00 83.44 236 TRP A N 1
ATOM 1852 C CA . TRP A 1 236 ? 11.864 -4.301 -14.140 1.00 83.44 236 TRP A CA 1
ATOM 1853 C C . TRP A 1 236 ? 11.014 -3.134 -14.644 1.00 83.44 236 TRP A C 1
ATOM 1855 O O . TRP A 1 236 ? 11.191 -2.015 -14.170 1.00 83.44 236 TRP A O 1
ATOM 1865 N N . ARG A 1 237 ? 10.041 -3.390 -15.529 1.00 83.12 237 ARG A N 1
ATOM 1866 C CA . ARG A 1 237 ? 9.144 -2.347 -16.066 1.00 83.12 237 ARG A CA 1
ATOM 1867 C C . ARG A 1 237 ? 8.314 -1.646 -14.990 1.00 83.12 237 ARG A C 1
ATOM 1869 O O . ARG A 1 237 ? 7.941 -0.496 -15.181 1.00 83.12 237 ARG A O 1
ATOM 1876 N N . ILE A 1 238 ? 8.046 -2.318 -13.871 1.00 85.94 238 ILE A N 1
ATOM 1877 C CA . ILE A 1 238 ? 7.340 -1.742 -12.716 1.00 85.94 238 ILE A CA 1
ATOM 1878 C C . ILE A 1 238 ? 8.292 -1.293 -11.586 1.00 85.94 238 ILE A C 1
ATOM 1880 O O . ILE A 1 238 ? 7.842 -0.800 -10.553 1.00 85.94 238 ILE A O 1
ATOM 1884 N N . GLY A 1 239 ? 9.611 -1.398 -11.787 1.00 82.44 239 GLY A N 1
ATOM 1885 C CA . GLY A 1 239 ? 10.635 -0.839 -10.897 1.00 82.44 239 GLY A CA 1
ATOM 1886 C C . GLY A 1 239 ? 11.067 -1.726 -9.724 1.00 82.44 239 GLY A C 1
ATOM 1887 O O . GLY A 1 239 ? 11.620 -1.205 -8.765 1.00 82.44 239 GLY A O 1
ATOM 1888 N N . ILE A 1 240 ? 10.833 -3.044 -9.772 1.00 87.00 240 ILE A N 1
ATOM 1889 C CA . ILE A 1 240 ? 11.204 -3.990 -8.694 1.00 87.00 240 ILE A CA 1
ATOM 1890 C C . ILE A 1 240 ? 12.038 -5.176 -9.208 1.00 87.00 240 ILE A C 1
ATOM 1892 O O . ILE A 1 240 ? 11.890 -6.318 -8.770 1.00 87.00 240 ILE A O 1
ATOM 1896 N N . PHE A 1 241 ? 12.928 -4.914 -10.166 1.00 83.00 241 PHE A N 1
ATOM 1897 C CA . PHE A 1 241 ? 13.866 -5.917 -10.674 1.00 83.00 241 PHE A CA 1
ATOM 1898 C C . PHE A 1 241 ? 14.761 -6.470 -9.560 1.00 83.00 241 PHE A C 1
ATOM 1900 O O . PHE A 1 241 ? 15.289 -5.719 -8.749 1.00 83.00 241 PHE A O 1
ATOM 1907 N N . GLY A 1 242 ? 14.965 -7.786 -9.544 1.00 76.06 242 GLY A N 1
ATOM 1908 C CA . GLY A 1 242 ? 15.887 -8.448 -8.619 1.00 76.06 242 GLY A CA 1
ATOM 1909 C C . GLY A 1 242 ? 15.392 -8.665 -7.193 1.00 76.06 242 GLY A C 1
ATOM 1910 O O . GLY A 1 242 ? 16.042 -9.376 -6.421 1.00 76.06 242 GLY A O 1
ATOM 1911 N N . ILE A 1 243 ? 14.179 -8.203 -6.878 1.00 84.75 243 ILE A N 1
ATOM 1912 C CA . ILE A 1 243 ? 13.498 -8.450 -5.596 1.00 84.75 243 ILE A CA 1
ATOM 1913 C C . ILE A 1 243 ? 13.472 -9.934 -5.202 1.00 84.75 243 ILE A C 1
ATOM 1915 O O . ILE A 1 243 ? 13.454 -10.292 -4.026 1.00 84.75 243 ILE A O 1
ATOM 1919 N N . THR A 1 244 ? 13.500 -10.834 -6.181 1.00 83.12 244 THR A N 1
ATOM 1920 C CA . THR A 1 244 ? 13.393 -12.277 -5.968 1.00 83.12 244 THR A CA 1
ATOM 1921 C C . THR A 1 244 ? 14.638 -12.945 -5.381 1.00 83.12 244 THR A C 1
ATOM 1923 O O . THR A 1 244 ? 14.503 -14.043 -4.837 1.00 83.12 244 THR A O 1
ATOM 1926 N N . TRP A 1 245 ? 15.820 -12.329 -5.476 1.00 74.69 245 TRP A N 1
ATOM 1927 C CA . TRP A 1 245 ? 17.084 -12.894 -4.971 1.00 74.69 245 TRP A CA 1
ATOM 1928 C C . TRP A 1 245 ? 17.821 -11.980 -4.001 1.00 74.69 245 TRP A C 1
ATOM 1930 O O . TRP A 1 245 ? 18.562 -12.493 -3.169 1.00 74.69 245 TRP A O 1
ATOM 1940 N N . ASP A 1 246 ? 17.601 -10.671 -4.067 1.00 78.38 246 ASP A N 1
ATOM 1941 C CA . ASP A 1 246 ? 18.301 -9.727 -3.206 1.00 78.38 246 ASP A CA 1
ATOM 1942 C C . ASP A 1 246 ? 17.560 -9.476 -1.880 1.00 78.38 246 ASP A C 1
ATOM 1944 O O . ASP A 1 246 ? 16.382 -9.817 -1.730 1.00 78.38 246 ASP A O 1
ATOM 1948 N N . HIS A 1 247 ? 18.241 -8.942 -0.874 1.00 78.06 247 HIS A N 1
ATOM 1949 C CA . HIS A 1 247 ? 17.669 -8.657 0.441 1.00 78.06 247 HIS A CA 1
ATOM 1950 C C . HIS A 1 247 ? 16.694 -7.470 0.399 1.00 78.06 247 HIS A C 1
ATOM 1952 O O . HIS A 1 247 ? 16.870 -6.545 -0.383 1.00 78.06 247 HIS A O 1
ATOM 1958 N N . LEU A 1 248 ? 15.654 -7.482 1.247 1.00 84.12 248 LEU A N 1
ATOM 1959 C CA . LEU A 1 248 ? 14.609 -6.439 1.243 1.00 84.12 248 LEU A CA 1
ATOM 1960 C C . LEU A 1 248 ? 15.155 -5.037 1.547 1.00 84.12 248 LEU A C 1
ATOM 1962 O O . LEU A 1 248 ? 14.648 -4.064 1.001 1.00 84.12 248 LEU A O 1
ATOM 1966 N N . TRP A 1 249 ? 16.207 -4.940 2.363 1.00 81.00 249 TRP A N 1
ATOM 1967 C CA . TRP A 1 249 ? 16.844 -3.669 2.717 1.00 81.00 249 TRP A CA 1
ATOM 1968 C C . TRP A 1 249 ? 17.596 -3.004 1.551 1.00 81.00 249 TRP A C 1
ATOM 1970 O O . TRP A 1 249 ? 17.985 -1.849 1.674 1.00 81.00 249 TRP A O 1
ATOM 1980 N N . ASN A 1 250 ? 17.799 -3.704 0.428 1.00 79.50 250 ASN A N 1
ATOM 1981 C CA . ASN A 1 250 ? 18.378 -3.129 -0.792 1.00 79.50 250 ASN A CA 1
ATOM 1982 C C . ASN A 1 250 ? 17.324 -2.460 -1.693 1.00 79.50 250 ASN A C 1
ATOM 1984 O O . ASN A 1 250 ? 17.669 -1.890 -2.727 1.00 79.50 250 ASN A O 1
ATOM 1988 N N . PHE A 1 251 ? 16.043 -2.534 -1.319 1.00 86.31 251 PHE A N 1
ATOM 1989 C CA . PHE A 1 251 ? 14.933 -1.922 -2.044 1.00 86.31 251 PHE A CA 1
ATOM 1990 C C . PHE A 1 251 ? 14.342 -0.751 -1.264 1.00 86.31 251 PHE A C 1
ATOM 1992 O O . PHE A 1 251 ? 14.567 -0.600 -0.063 1.00 86.31 251 PHE A O 1
ATOM 1999 N N . ASP A 1 252 ? 13.529 0.050 -1.955 1.00 89.88 252 ASP A N 1
ATOM 2000 C CA . ASP A 1 252 ? 12.755 1.113 -1.324 1.00 89.88 252 ASP A CA 1
ATOM 2001 C C . ASP A 1 252 ? 11.939 0.585 -0.134 1.00 89.88 252 ASP A C 1
ATOM 2003 O O . ASP A 1 252 ? 11.363 -0.505 -0.165 1.00 89.88 252 ASP A O 1
ATOM 2007 N N . HIS A 1 253 ? 11.804 1.412 0.898 1.00 93.31 253 HIS A N 1
ATOM 2008 C CA . HIS A 1 253 ? 11.207 1.018 2.175 1.00 93.31 253 HIS A CA 1
ATOM 2009 C C . HIS A 1 253 ? 9.748 0.535 2.098 1.00 93.31 253 HIS A C 1
ATOM 2011 O O . HIS A 1 253 ? 9.298 -0.194 2.978 1.00 93.31 253 HIS A O 1
ATOM 2017 N N . TYR A 1 254 ? 9.007 0.895 1.044 1.00 93.06 254 TYR A N 1
ATOM 2018 C CA . TYR A 1 254 ? 7.639 0.409 0.846 1.00 93.06 254 TYR A CA 1
ATOM 2019 C C . TYR A 1 254 ? 7.577 -1.064 0.406 1.00 93.06 254 TYR A C 1
ATOM 2021 O O . TYR A 1 254 ? 6.498 -1.653 0.449 1.00 93.06 254 TYR A O 1
ATOM 2029 N N . VAL A 1 255 ? 8.689 -1.664 -0.036 1.00 93.69 255 VAL A N 1
ATOM 2030 C CA . VAL A 1 255 ? 8.747 -3.050 -0.523 1.00 93.69 255 VAL A CA 1
ATOM 2031 C C . VAL A 1 255 ? 8.658 -4.037 0.639 1.00 93.69 255 VAL A C 1
ATOM 2033 O O . VAL A 1 255 ? 9.477 -4.013 1.550 1.00 93.69 255 VAL A O 1
ATOM 2036 N N . THR A 1 256 ? 7.684 -4.947 0.588 1.00 96.06 256 THR A N 1
ATOM 2037 C CA . THR A 1 256 ? 7.393 -5.893 1.676 1.00 96.06 256 THR A CA 1
ATOM 2038 C C . THR A 1 256 ? 7.858 -7.317 1.369 1.00 96.06 256 THR A C 1
ATOM 2040 O O . THR A 1 256 ? 8.086 -7.703 0.217 1.00 96.06 256 THR A O 1
ATOM 2043 N N . ALA A 1 257 ? 7.957 -8.141 2.414 1.00 94.62 257 ALA A N 1
ATOM 2044 C CA . ALA A 1 257 ? 8.214 -9.571 2.307 1.00 94.62 257 ALA A CA 1
ATOM 2045 C C . ALA A 1 257 ? 7.131 -10.290 1.488 1.00 94.62 257 ALA A C 1
ATOM 2047 O O . ALA A 1 257 ? 7.453 -11.186 0.703 1.00 94.62 257 ALA A O 1
ATOM 2048 N N . GLU A 1 258 ? 5.868 -9.874 1.618 1.00 95.94 258 GLU A N 1
ATOM 2049 C CA . GLU A 1 258 ? 4.776 -10.417 0.812 1.00 95.94 258 GLU A CA 1
ATOM 2050 C C . GLU A 1 258 ? 4.926 -10.036 -0.665 1.00 95.94 258 GLU A C 1
ATOM 2052 O O . GLU A 1 258 ? 4.847 -10.918 -1.519 1.00 95.94 258 GLU A O 1
ATOM 2057 N N . LEU A 1 259 ? 5.245 -8.775 -0.988 1.00 96.62 259 LEU A N 1
ATOM 2058 C CA . LEU A 1 259 ? 5.490 -8.363 -2.374 1.00 96.62 259 LEU A CA 1
ATOM 2059 C C . LEU A 1 259 ? 6.636 -9.172 -2.996 1.00 96.62 259 LEU A C 1
ATOM 2061 O O . LEU A 1 259 ? 6.523 -9.660 -4.122 1.00 96.62 259 LEU A O 1
ATOM 2065 N N . LYS A 1 260 ? 7.721 -9.384 -2.243 1.00 94.44 260 LYS A N 1
ATOM 2066 C CA . LYS A 1 260 ? 8.821 -10.260 -2.659 1.00 94.44 260 LYS A CA 1
ATOM 2067 C C . LYS A 1 260 ? 8.348 -11.695 -2.895 1.00 94.44 260 LYS A C 1
ATOM 2069 O O . LYS A 1 260 ? 8.744 -12.306 -3.889 1.00 94.44 260 LYS A O 1
ATOM 2074 N N . ALA A 1 261 ? 7.502 -12.242 -2.024 1.00 92.62 261 ALA A N 1
ATOM 2075 C CA . ALA A 1 261 ? 6.930 -13.573 -2.204 1.00 92.62 261 ALA A CA 1
ATOM 2076 C C . ALA A 1 261 ? 6.055 -13.651 -3.468 1.00 92.62 261 ALA A C 1
ATOM 2078 O O . ALA A 1 261 ? 6.245 -14.566 -4.270 1.00 92.62 261 ALA A O 1
ATOM 2079 N N . MET A 1 262 ? 5.185 -12.664 -3.704 1.00 94.25 262 MET A N 1
ATOM 2080 C CA . MET A 1 262 ? 4.372 -12.555 -4.921 1.00 94.25 262 MET A CA 1
ATOM 2081 C C . MET A 1 262 ? 5.244 -12.505 -6.177 1.00 94.25 262 MET A C 1
ATOM 2083 O O . MET A 1 262 ? 5.010 -13.263 -7.114 1.00 94.25 262 MET A O 1
ATOM 2087 N N . CYS A 1 263 ? 6.307 -11.696 -6.174 1.00 92.19 263 CYS A N 1
ATOM 2088 C CA . CYS A 1 263 ? 7.258 -11.618 -7.283 1.00 92.19 263 CYS A CA 1
ATOM 2089 C C . CYS A 1 263 ? 7.956 -12.957 -7.539 1.00 92.19 263 CYS A C 1
ATOM 2091 O O . CYS A 1 263 ? 8.127 -13.357 -8.688 1.00 92.19 263 CYS A O 1
ATOM 2093 N N . ARG A 1 264 ? 8.330 -13.692 -6.484 1.00 87.81 264 ARG A N 1
ATOM 2094 C CA . ARG A 1 264 ? 8.914 -15.035 -6.626 1.00 87.81 264 ARG A CA 1
ATOM 2095 C C . ARG A 1 264 ? 7.916 -16.024 -7.216 1.00 87.81 264 ARG A C 1
ATOM 2097 O O . ARG A 1 264 ? 8.318 -16.847 -8.031 1.00 87.81 264 ARG A O 1
ATOM 2104 N N . VAL A 1 265 ? 6.645 -15.955 -6.824 1.00 88.31 265 VAL A N 1
ATOM 2105 C CA . VAL A 1 265 ? 5.587 -16.799 -7.401 1.00 88.31 265 VAL A CA 1
ATOM 2106 C C . VAL A 1 265 ? 5.344 -16.440 -8.865 1.00 88.31 265 VAL A C 1
ATOM 2108 O O . VAL A 1 265 ? 5.227 -17.349 -9.679 1.00 88.31 265 VAL A O 1
ATOM 2111 N N . PHE A 1 266 ? 5.323 -15.149 -9.205 1.00 90.19 266 PHE A N 1
ATOM 2112 C CA . PHE A 1 266 ? 5.167 -14.672 -10.577 1.00 90.19 266 PHE A CA 1
ATOM 2113 C C . PHE A 1 266 ? 6.319 -15.130 -11.475 1.00 90.19 266 PHE A C 1
ATOM 2115 O O . PHE A 1 266 ? 6.059 -15.680 -12.542 1.00 90.19 266 PHE A O 1
ATOM 2122 N N . VAL A 1 267 ? 7.570 -14.924 -11.047 1.00 85.06 267 VAL A N 1
ATOM 2123 C CA . VAL A 1 267 ? 8.775 -15.250 -11.830 1.00 85.06 267 VAL A CA 1
ATOM 2124 C C . VAL A 1 267 ? 8.994 -16.754 -11.929 1.00 85.06 267 VAL A C 1
ATOM 2126 O O . VAL A 1 267 ? 9.306 -17.250 -13.003 1.00 85.06 267 VAL A O 1
ATOM 2129 N N . PHE A 1 268 ? 8.878 -17.483 -10.818 1.00 78.62 268 PHE A N 1
ATOM 2130 C CA . PHE A 1 268 ? 9.248 -18.902 -10.738 1.00 78.62 268 PHE A CA 1
ATOM 2131 C C . PHE A 1 268 ? 8.023 -19.819 -10.793 1.00 78.62 268 PHE A C 1
ATOM 2133 O O . PHE A 1 268 ? 7.932 -20.819 -10.068 1.00 78.62 268 PHE A O 1
ATOM 2140 N N . HIS A 1 269 ? 7.055 -19.440 -11.624 1.00 75.12 269 HIS A N 1
ATOM 2141 C CA . HIS A 1 269 ? 5.797 -20.149 -11.803 1.00 75.12 269 HIS A CA 1
ATOM 2142 C C . HIS A 1 269 ? 5.982 -21.427 -12.641 1.00 75.12 269 HIS A C 1
ATOM 2144 O O . HIS A 1 269 ? 6.660 -21.418 -13.660 1.00 75.12 269 HIS A O 1
ATOM 2150 N N . CYS A 1 270 ? 5.348 -22.533 -12.244 1.00 66.12 270 CYS A N 1
ATOM 2151 C CA . CYS A 1 270 ? 5.037 -23.656 -13.138 1.00 66.12 270 CYS A CA 1
ATOM 2152 C C . CYS A 1 270 ? 3.550 -24.066 -12.971 1.00 66.12 270 CYS A C 1
ATOM 2154 O O . CYS A 1 270 ? 3.157 -24.505 -11.886 1.00 66.12 270 CYS A O 1
ATOM 2156 N N . GLY A 1 271 ? 2.701 -23.897 -14.001 1.00 61.50 271 GLY A N 1
ATOM 2157 C CA . GLY A 1 271 ? 1.295 -24.366 -14.027 1.00 61.50 271 GLY A CA 1
ATOM 2158 C C . GLY A 1 271 ? 0.174 -23.297 -14.008 1.00 61.50 271 GLY A C 1
ATOM 2159 O O . GLY A 1 271 ? 0.326 -22.210 -14.556 1.00 61.50 271 GLY A O 1
ATOM 2160 N N . GLN A 1 272 ? -0.965 -23.608 -13.363 1.00 53.47 272 GLN A N 1
ATOM 2161 C CA . GLN A 1 272 ? -2.239 -22.862 -13.495 1.00 53.47 272 GLN A CA 1
ATOM 2162 C C . GLN A 1 272 ? -2.557 -21.783 -12.432 1.00 53.47 272 GLN A C 1
ATOM 2164 O O . GLN A 1 272 ? -3.385 -20.920 -12.700 1.00 53.47 272 GLN A O 1
ATOM 2169 N N . THR A 1 273 ? -1.945 -21.758 -11.241 1.00 55.12 273 THR A N 1
ATOM 2170 C CA . THR A 1 273 ? -2.267 -20.729 -10.216 1.00 55.12 273 THR A CA 1
ATOM 2171 C C . THR A 1 273 ? -1.421 -19.469 -10.391 1.00 55.12 273 THR A C 1
ATOM 2173 O O . THR A 1 273 ? -0.362 -19.348 -9.779 1.00 55.12 273 THR A O 1
ATOM 2176 N N . GLN A 1 274 ? -1.825 -18.570 -11.287 1.00 72.56 274 GLN A N 1
ATOM 2177 C CA . GLN A 1 274 ? -1.007 -17.437 -11.729 1.00 72.56 274 GLN A CA 1
ATOM 2178 C C . GLN A 1 274 ? -1.173 -16.218 -10.815 1.00 72.56 274 GLN A C 1
ATOM 2180 O O . GLN A 1 274 ? -2.202 -15.552 -10.852 1.00 72.56 274 GLN A O 1
ATOM 2185 N N . VAL A 1 275 ? -0.131 -15.899 -10.036 1.00 89.06 275 VAL A N 1
ATOM 2186 C CA . VAL A 1 275 ? 0.089 -14.493 -9.676 1.00 89.06 275 VAL A CA 1
ATOM 2187 C C . VAL A 1 275 ? 0.431 -13.784 -10.978 1.00 89.06 275 VAL A C 1
ATOM 2189 O O . VAL A 1 275 ? 1.410 -14.169 -11.621 1.00 89.06 275 VAL A O 1
ATOM 2192 N N . THR A 1 276 ? -0.381 -12.819 -11.398 1.00 91.44 276 THR A N 1
ATOM 2193 C CA . THR A 1 276 ? -0.145 -12.071 -12.641 1.00 91.44 276 THR A CA 1
ATOM 2194 C C . THR A 1 276 ? 0.706 -10.828 -12.388 1.00 91.44 276 THR A C 1
ATOM 2196 O O . THR A 1 276 ? 0.883 -10.399 -11.244 1.00 91.44 276 THR A O 1
ATOM 2199 N N . ILE A 1 277 ? 1.258 -10.236 -13.451 1.00 92.50 277 ILE A N 1
ATOM 2200 C CA . ILE A 1 277 ? 2.030 -8.993 -13.318 1.00 92.50 277 ILE A CA 1
ATOM 2201 C C . ILE A 1 277 ? 1.136 -7.831 -12.865 1.00 92.50 277 ILE A C 1
ATOM 2203 O O . ILE A 1 277 ? 1.591 -6.971 -12.116 1.00 92.50 277 ILE A O 1
ATOM 2207 N N . GLU A 1 278 ? -0.143 -7.842 -13.240 1.00 94.50 278 GLU A N 1
ATOM 2208 C CA . GLU A 1 278 ? -1.147 -6.865 -12.815 1.00 94.50 278 GLU A CA 1
ATOM 2209 C C . GLU A 1 278 ? -1.354 -6.936 -11.302 1.00 94.50 278 GLU A C 1
ATOM 2211 O O . GLU A 1 278 ? -1.274 -5.912 -10.634 1.00 94.50 278 GLU A O 1
ATOM 2216 N N . GLN A 1 279 ? -1.493 -8.139 -10.733 1.00 95.31 279 GLN A N 1
ATOM 2217 C CA . GLN A 1 279 ? -1.612 -8.315 -9.281 1.00 95.31 279 GLN A CA 1
ATOM 2218 C C . GLN A 1 279 ? -0.365 -7.829 -8.530 1.00 95.31 279 GLN A C 1
ATOM 2220 O O . GLN A 1 279 ? -0.478 -7.230 -7.460 1.00 95.31 279 GLN A O 1
ATOM 2225 N N . VAL A 1 280 ? 0.831 -8.060 -9.083 1.00 96.00 280 VAL A N 1
ATOM 2226 C CA . VAL A 1 280 ? 2.081 -7.525 -8.518 1.00 96.00 280 VAL A CA 1
ATOM 2227 C C . VAL A 1 280 ? 2.103 -5.996 -8.604 1.00 96.00 280 VAL A C 1
ATOM 2229 O O . VAL A 1 280 ? 2.480 -5.333 -7.640 1.00 96.00 280 VAL A O 1
ATOM 2232 N N . SER A 1 281 ? 1.676 -5.431 -9.734 1.00 96.00 281 SER A N 1
ATOM 2233 C CA . SER A 1 281 ? 1.604 -3.985 -9.948 1.00 96.00 281 SER A CA 1
ATOM 2234 C C . SER A 1 281 ? 0.593 -3.313 -9.011 1.00 96.00 281 SER A C 1
ATOM 2236 O O . SER A 1 281 ? 0.894 -2.270 -8.432 1.00 96.00 281 SER A O 1
ATOM 2238 N N . GLU A 1 282 ? -0.580 -3.916 -8.809 1.00 96.19 282 GLU A N 1
ATOM 2239 C CA . GLU A 1 282 ? -1.596 -3.456 -7.857 1.00 96.19 282 GLU A CA 1
ATOM 2240 C C . GLU A 1 282 ? -1.070 -3.481 -6.419 1.00 96.19 282 GLU A C 1
ATOM 2242 O O . GLU A 1 282 ? -1.204 -2.493 -5.694 1.00 96.19 282 GLU A O 1
ATOM 2247 N N . ALA A 1 283 ? -0.419 -4.577 -6.016 1.00 96.69 283 ALA A N 1
ATOM 2248 C CA . ALA A 1 283 ? 0.199 -4.695 -4.698 1.00 96.69 283 ALA A CA 1
ATOM 2249 C C . ALA A 1 283 ? 1.284 -3.627 -4.487 1.00 96.69 283 ALA A C 1
ATOM 2251 O O . ALA A 1 283 ? 1.311 -2.953 -3.458 1.00 96.69 283 ALA A O 1
ATOM 2252 N N . LEU A 1 284 ? 2.147 -3.423 -5.485 1.00 96.00 284 LEU A N 1
ATOM 2253 C CA . LEU A 1 284 ? 3.191 -2.401 -5.462 1.00 96.00 284 LEU A CA 1
ATOM 2254 C C . LEU A 1 284 ? 2.606 -0.988 -5.311 1.00 96.00 284 LEU A C 1
ATOM 2256 O O . LEU A 1 284 ? 3.078 -0.211 -4.478 1.00 96.00 284 LEU A O 1
ATOM 2260 N N . ALA A 1 285 ? 1.572 -0.656 -6.087 1.00 95.62 285 ALA A N 1
ATOM 2261 C CA . ALA A 1 285 ? 0.892 0.633 -6.003 1.00 95.62 285 ALA A CA 1
ATOM 2262 C C . ALA A 1 285 ? 0.232 0.840 -4.630 1.00 95.62 285 ALA A C 1
ATOM 2264 O O . ALA A 1 285 ? 0.371 1.914 -4.036 1.00 95.62 285 ALA A O 1
ATOM 2265 N N . LEU A 1 286 ? -0.420 -0.196 -4.092 1.00 95.81 286 LEU A N 1
ATOM 2266 C CA . LEU A 1 286 ? -1.026 -0.172 -2.762 1.00 95.81 286 LEU A CA 1
ATOM 2267 C C . LEU A 1 286 ? 0.022 0.092 -1.675 1.00 95.81 286 LEU A C 1
ATOM 2269 O O . LEU A 1 286 ? -0.161 0.991 -0.853 1.00 95.81 286 LEU A O 1
ATOM 2273 N N . PHE A 1 287 ? 1.138 -0.642 -1.681 1.00 96.88 287 PHE A N 1
ATOM 2274 C CA . PHE A 1 287 ? 2.185 -0.456 -0.679 1.00 96.88 287 PHE A CA 1
ATOM 2275 C C . PHE A 1 287 ? 2.837 0.923 -0.776 1.00 96.88 287 PHE A C 1
ATOM 2277 O O . PHE A 1 287 ? 2.997 1.576 0.253 1.00 96.88 287 PHE A O 1
ATOM 2284 N N . ARG A 1 288 ? 3.125 1.428 -1.984 1.00 94.75 288 ARG A N 1
ATOM 2285 C CA . ARG A 1 288 ? 3.616 2.807 -2.173 1.00 94.75 288 ARG A CA 1
ATOM 2286 C C . ARG A 1 288 ? 2.652 3.838 -1.586 1.00 94.75 288 ARG A C 1
ATOM 2288 O O . ARG A 1 288 ? 3.076 4.729 -0.851 1.00 94.75 288 ARG A O 1
ATOM 2295 N N . LYS A 1 289 ? 1.355 3.692 -1.872 1.00 94.31 289 LYS A N 1
ATOM 2296 C CA . LYS A 1 289 ? 0.303 4.590 -1.379 1.00 94.31 289 LYS A CA 1
ATOM 2297 C C . LYS A 1 289 ? 0.201 4.583 0.148 1.00 94.31 289 LYS A C 1
ATOM 2299 O O . LYS A 1 289 ? 0.018 5.639 0.747 1.00 94.31 289 LYS A O 1
ATOM 2304 N N . ARG A 1 290 ? 0.301 3.410 0.778 1.00 94.94 290 ARG A N 1
ATOM 2305 C CA . ARG A 1 290 ? 0.094 3.234 2.227 1.00 94.94 290 ARG A CA 1
ATOM 2306 C C . ARG A 1 290 ? 1.343 3.496 3.064 1.00 94.94 290 ARG A C 1
ATOM 2308 O O . ARG A 1 290 ? 1.217 3.942 4.203 1.00 94.94 290 ARG A O 1
ATOM 2315 N N . TYR A 1 291 ? 2.528 3.282 2.498 1.00 96.06 291 TYR A N 1
ATOM 2316 C CA . TYR A 1 291 ? 3.780 3.450 3.225 1.00 96.06 291 TYR A CA 1
ATOM 2317 C C . TYR A 1 291 ? 4.034 4.903 3.637 1.00 96.06 291 TYR A C 1
ATOM 2319 O O . TYR A 1 291 ? 4.471 5.145 4.756 1.00 96.06 291 TYR A O 1
ATOM 2327 N N . LYS A 1 292 ? 3.728 5.888 2.778 1.00 93.56 292 LYS A N 1
ATOM 2328 C CA . LYS A 1 292 ? 3.939 7.305 3.123 1.00 93.56 292 LYS A CA 1
ATOM 2329 C C . LYS A 1 292 ? 3.134 7.726 4.372 1.00 93.56 292 LYS A C 1
ATOM 2331 O O . LYS A 1 292 ? 3.770 8.173 5.324 1.00 93.56 292 LYS A O 1
ATOM 2336 N N . PRO A 1 293 ? 1.802 7.515 4.439 1.00 94.00 293 PRO A N 1
ATOM 2337 C CA . PRO A 1 293 ? 1.029 7.756 5.660 1.00 94.00 293 PRO A CA 1
ATOM 2338 C C . PRO A 1 293 ? 1.549 6.995 6.882 1.00 94.00 293 PRO A C 1
ATOM 2340 O O . PRO A 1 293 ? 1.604 7.557 7.971 1.00 94.00 293 PRO A O 1
ATOM 2343 N N . PHE A 1 294 ? 1.961 5.734 6.711 1.00 96.19 294 PHE A N 1
ATOM 2344 C CA . PHE A 1 294 ? 2.548 4.949 7.796 1.00 96.19 294 PHE A CA 1
ATOM 2345 C C . PHE A 1 294 ? 3.843 5.572 8.327 1.00 96.19 294 PHE A C 1
ATOM 2347 O O . PHE A 1 294 ? 4.005 5.712 9.535 1.00 96.19 294 PHE A O 1
ATOM 2354 N N . ASN A 1 295 ? 4.745 5.977 7.436 1.00 94.50 295 ASN A N 1
ATOM 2355 C CA . ASN A 1 295 ? 6.014 6.591 7.803 1.00 94.50 295 ASN A CA 1
ATOM 2356 C C . ASN A 1 295 ? 5.808 7.946 8.495 1.00 94.50 295 ASN A C 1
ATOM 2358 O O . ASN A 1 295 ? 6.500 8.265 9.457 1.00 94.50 295 ASN A O 1
ATOM 2362 N N . ASP A 1 296 ? 4.837 8.740 8.041 1.00 93.62 296 ASP A N 1
ATOM 2363 C CA . ASP A 1 296 ? 4.495 10.008 8.687 1.00 93.62 296 ASP A CA 1
ATOM 2364 C C . ASP A 1 296 ? 3.863 9.794 10.071 1.00 93.62 296 ASP A C 1
ATOM 2366 O O . ASP A 1 296 ? 4.222 10.490 11.020 1.00 93.62 296 ASP A O 1
ATOM 2370 N N . TRP A 1 297 ? 3.007 8.778 10.219 1.00 95.00 297 TRP A N 1
ATOM 2371 C CA . TRP A 1 297 ? 2.470 8.352 11.513 1.00 95.00 297 TRP A CA 1
ATOM 2372 C C . TRP A 1 297 ? 3.573 7.851 12.461 1.00 95.00 297 TRP A C 1
ATOM 2374 O O . TRP A 1 297 ? 3.611 8.236 13.629 1.00 95.00 297 TRP A O 1
ATOM 2384 N N . ALA A 1 298 ? 4.519 7.050 11.966 1.00 93.50 298 ALA A N 1
ATOM 2385 C CA . ALA A 1 298 ? 5.579 6.456 12.780 1.00 93.50 298 ALA A CA 1
ATOM 2386 C C . ALA A 1 298 ? 6.494 7.508 13.429 1.00 93.50 298 ALA A C 1
ATOM 2388 O O . ALA A 1 298 ? 6.949 7.309 14.554 1.00 93.50 298 ALA A O 1
ATOM 2389 N N . LYS A 1 299 ? 6.708 8.655 12.768 1.00 90.88 299 LYS A N 1
ATOM 2390 C CA . LYS A 1 299 ? 7.484 9.787 13.313 1.00 90.88 299 LYS A CA 1
ATOM 2391 C C . LYS A 1 299 ? 6.861 10.395 14.572 1.00 90.88 299 LYS A C 1
ATOM 2393 O O . LYS A 1 299 ? 7.572 11.005 15.365 1.00 90.88 299 LYS A O 1
ATOM 2398 N N . THR A 1 300 ? 5.546 10.277 14.744 1.00 91.00 300 THR A N 1
ATOM 2399 C CA . THR A 1 300 ? 4.816 10.838 15.891 1.00 91.00 300 THR A CA 1
ATOM 2400 C C . THR A 1 300 ? 4.380 9.782 16.908 1.00 91.00 300 THR A C 1
ATOM 2402 O O . THR A 1 300 ? 3.947 10.157 17.993 1.00 91.00 300 THR A O 1
ATOM 2405 N N . HIS A 1 301 ? 4.546 8.490 16.593 1.00 92.31 301 HIS A N 1
ATOM 2406 C CA . HIS A 1 301 ? 4.087 7.351 17.400 1.00 92.31 301 HIS A CA 1
ATOM 2407 C C . HIS A 1 301 ? 5.226 6.384 17.761 1.00 92.31 301 HIS A C 1
ATOM 2409 O O . HIS A 1 301 ? 5.110 5.157 17.654 1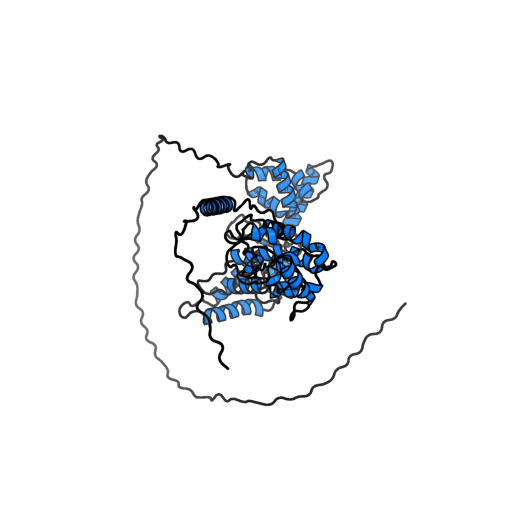.00 92.31 301 HIS A O 1
ATOM 2415 N N . GLU A 1 302 ? 6.368 6.933 18.174 1.00 89.06 302 GLU A N 1
ATOM 2416 C CA . GLU A 1 302 ? 7.568 6.152 18.489 1.00 89.06 302 GLU A CA 1
ATOM 2417 C C . GLU A 1 302 ? 7.313 5.129 19.612 1.00 89.06 302 GLU A C 1
ATOM 2419 O O . GLU A 1 302 ? 7.862 4.022 19.596 1.00 89.06 302 GLU A O 1
ATOM 2424 N N . SER A 1 303 ? 6.440 5.451 20.575 1.00 88.56 303 SER A N 1
ATOM 2425 C CA . SER A 1 303 ? 6.140 4.546 21.687 1.00 88.56 303 SER A CA 1
ATOM 2426 C C . SER A 1 303 ? 5.391 3.308 21.200 1.00 88.56 303 SER A C 1
ATOM 2428 O O . SER A 1 303 ? 5.655 2.207 21.685 1.00 88.56 303 SER A O 1
ATOM 2430 N N . ALA A 1 304 ? 4.482 3.457 20.233 1.00 89.50 304 ALA A N 1
ATOM 2431 C CA . ALA A 1 304 ? 3.806 2.333 19.591 1.00 89.50 304 ALA A CA 1
ATOM 2432 C C . ALA A 1 304 ? 4.777 1.412 18.852 1.00 89.50 304 ALA A C 1
ATOM 2434 O O . ALA A 1 304 ? 4.680 0.194 19.016 1.00 89.50 304 ALA A O 1
ATOM 2435 N N . ILE A 1 305 ? 5.740 1.972 18.116 1.00 90.12 305 ILE A N 1
ATOM 2436 C CA . ILE A 1 305 ? 6.774 1.191 17.425 1.00 90.12 305 ILE A CA 1
ATOM 2437 C C . ILE A 1 305 ? 7.627 0.407 18.434 1.00 90.12 305 ILE A C 1
ATOM 2439 O O . ILE A 1 305 ? 7.791 -0.805 18.295 1.00 90.12 305 ILE A O 1
ATOM 2443 N N . LYS A 1 306 ? 8.093 1.054 19.512 1.00 88.12 306 LYS A N 1
ATOM 2444 C CA . LYS A 1 306 ? 8.909 0.412 20.564 1.00 88.12 306 LYS A CA 1
ATOM 2445 C C . LYS A 1 306 ? 8.199 -0.745 21.275 1.00 88.12 306 LYS A C 1
ATOM 2447 O O . LYS A 1 306 ? 8.861 -1.631 21.813 1.00 88.12 306 LYS A O 1
ATOM 2452 N N . ARG A 1 307 ? 6.859 -0.765 21.292 1.00 86.69 307 ARG A N 1
ATOM 2453 C CA . ARG A 1 307 ? 6.069 -1.861 21.884 1.00 86.69 307 ARG A CA 1
ATOM 2454 C C . ARG A 1 307 ? 6.057 -3.130 21.026 1.00 86.69 307 ARG A C 1
ATOM 2456 O O . ARG A 1 307 ? 5.699 -4.192 21.544 1.00 86.69 307 ARG A O 1
ATOM 2463 N N . VAL A 1 308 ? 6.441 -3.060 19.750 1.00 84.81 308 VAL A N 1
ATOM 2464 C CA . VAL A 1 308 ? 6.474 -4.229 18.863 1.00 84.81 308 VAL A CA 1
ATOM 2465 C C . VAL A 1 308 ? 7.645 -5.133 19.247 1.00 84.81 308 VAL A C 1
ATOM 2467 O O . VAL A 1 308 ? 8.792 -4.911 18.875 1.00 84.81 308 VAL A O 1
ATOM 2470 N N . LYS A 1 309 ? 7.356 -6.191 20.008 1.00 67.69 309 LYS A N 1
ATOM 2471 C CA . LYS A 1 309 ? 8.361 -7.187 20.400 1.00 67.69 309 LYS A CA 1
ATOM 2472 C C . LYS A 1 309 ? 8.859 -7.979 19.182 1.00 67.69 309 LYS A C 1
ATOM 2474 O O . LYS A 1 309 ? 8.057 -8.416 18.356 1.00 67.69 309 LYS A O 1
ATOM 2479 N N . GLY A 1 310 ? 10.167 -8.238 19.133 1.00 65.00 310 GLY A N 1
ATOM 2480 C CA . GLY A 1 310 ? 10.780 -9.202 18.206 1.00 65.00 310 GLY A CA 1
ATOM 2481 C C . GLY A 1 310 ? 11.217 -8.653 16.845 1.00 65.00 310 GLY A C 1
ATOM 2482 O O . GLY A 1 310 ? 11.709 -9.419 16.024 1.00 65.00 310 GLY A O 1
ATOM 2483 N N . VAL A 1 311 ? 11.076 -7.351 16.606 1.00 61.59 311 VAL A N 1
ATOM 2484 C CA . VAL A 1 311 ? 11.674 -6.645 15.464 1.00 61.59 311 VAL A CA 1
ATOM 2485 C C . VAL A 1 311 ? 12.573 -5.554 16.047 1.00 61.59 311 VAL A C 1
ATOM 2487 O O . VAL A 1 311 ? 12.336 -5.109 17.175 1.00 61.59 311 VAL A O 1
ATOM 2490 N N . ARG A 1 312 ? 13.622 -5.127 15.332 1.00 64.00 312 ARG A N 1
ATOM 2491 C CA . ARG A 1 312 ? 14.281 -3.864 15.694 1.00 64.00 312 ARG A CA 1
ATOM 2492 C C . ARG A 1 312 ? 13.197 -2.774 15.739 1.00 64.00 312 ARG A C 1
ATOM 2494 O O . ARG A 1 312 ? 12.249 -2.855 14.961 1.00 64.00 312 ARG A O 1
ATOM 2501 N N . PRO A 1 313 ? 13.289 -1.776 16.628 1.00 70.50 313 PRO A N 1
ATOM 2502 C CA . PRO A 1 313 ? 12.275 -0.726 16.768 1.00 70.50 313 PRO A CA 1
ATOM 2503 C C . PRO A 1 313 ? 12.238 0.237 15.562 1.00 70.50 313 PRO A C 1
ATOM 2505 O O . PRO A 1 313 ? 11.866 1.396 15.710 1.00 70.50 313 PRO A O 1
ATOM 2508 N N . ASP A 1 314 ? 12.649 -0.221 14.380 1.00 87.00 314 ASP A N 1
ATOM 2509 C CA . ASP A 1 314 ? 12.611 0.535 13.145 1.00 87.00 314 ASP A CA 1
ATOM 2510 C C . ASP A 1 314 ? 11.236 0.340 12.476 1.00 87.00 314 ASP A C 1
ATOM 2512 O O . ASP A 1 314 ? 10.836 -0.799 12.196 1.00 87.00 314 ASP A O 1
ATOM 2516 N N . PRO A 1 315 ? 10.479 1.421 12.212 1.00 89.81 315 PRO A N 1
ATOM 2517 C CA . PRO A 1 315 ? 9.210 1.331 11.496 1.00 89.81 315 PRO A CA 1
ATOM 2518 C C . PRO A 1 315 ? 9.343 0.678 10.114 1.00 89.81 315 PRO A C 1
ATOM 2520 O O . PRO A 1 315 ? 8.404 0.006 9.679 1.00 89.81 315 PRO A O 1
ATOM 2523 N N . ILE A 1 316 ? 10.490 0.822 9.441 1.00 91.88 316 ILE A N 1
ATOM 2524 C CA . ILE A 1 316 ? 10.755 0.185 8.147 1.00 91.88 316 ILE A CA 1
ATOM 2525 C C . ILE A 1 316 ? 10.707 -1.334 8.303 1.00 91.88 316 ILE A C 1
ATOM 2527 O O . ILE A 1 316 ? 9.984 -2.000 7.564 1.00 91.88 316 ILE A O 1
ATOM 2531 N N . ASP A 1 317 ? 11.406 -1.882 9.296 1.00 90.12 317 ASP A N 1
ATOM 2532 C CA . ASP A 1 317 ? 11.458 -3.329 9.517 1.00 90.12 317 ASP A CA 1
ATOM 2533 C C . ASP A 1 317 ? 10.066 -3.894 9.845 1.00 90.12 317 ASP A C 1
ATOM 2535 O O . ASP A 1 317 ? 9.683 -4.958 9.349 1.00 90.12 317 ASP A O 1
ATOM 2539 N N . VAL A 1 318 ? 9.269 -3.162 10.636 1.00 91.94 318 VAL A N 1
ATOM 2540 C CA . VAL A 1 318 ? 7.877 -3.531 10.943 1.00 91.94 318 VAL A CA 1
ATOM 2541 C C . VAL A 1 318 ? 7.035 -3.580 9.668 1.00 91.94 318 VAL A C 1
ATOM 2543 O O . VAL A 1 318 ? 6.323 -4.564 9.442 1.00 91.94 318 VAL A O 1
ATOM 2546 N N . TRP A 1 319 ? 7.128 -2.549 8.824 1.00 95.00 319 TRP A N 1
ATOM 2547 C CA . TRP A 1 319 ? 6.406 -2.489 7.556 1.00 95.00 319 TRP A CA 1
ATOM 2548 C C . TRP A 1 319 ? 6.806 -3.631 6.625 1.00 95.00 319 TRP A C 1
ATOM 2550 O O . TRP A 1 319 ? 5.955 -4.416 6.201 1.00 95.00 319 TRP A O 1
ATOM 2560 N N . GLN A 1 320 ? 8.105 -3.761 6.344 1.00 93.56 320 GLN A N 1
ATOM 2561 C CA . GLN A 1 320 ? 8.617 -4.738 5.390 1.00 93.56 320 GLN A CA 1
ATOM 2562 C C . GLN A 1 320 ? 8.296 -6.174 5.815 1.00 93.56 320 GLN A C 1
ATOM 2564 O O . GLN A 1 320 ? 7.998 -7.008 4.959 1.00 93.56 320 GLN A O 1
ATOM 2569 N N . ALA A 1 321 ? 8.318 -6.476 7.116 1.00 91.25 321 ALA A N 1
ATOM 2570 C CA . ALA A 1 321 ? 8.067 -7.824 7.614 1.00 91.25 321 ALA A CA 1
ATOM 2571 C C . ALA A 1 321 ? 6.578 -8.202 7.686 1.00 91.25 321 ALA A C 1
ATOM 2573 O O . ALA A 1 321 ? 6.264 -9.388 7.585 1.00 91.25 321 ALA A O 1
ATOM 2574 N N . ARG A 1 322 ? 5.668 -7.239 7.907 1.00 93.06 322 ARG A N 1
ATOM 2575 C CA . ARG A 1 322 ? 4.283 -7.541 8.327 1.00 93.06 322 ARG A CA 1
ATOM 2576 C C . ARG A 1 322 ? 3.187 -6.995 7.422 1.00 93.06 322 ARG A C 1
ATOM 2578 O O . ARG A 1 322 ? 2.063 -7.478 7.508 1.00 93.06 322 ARG A O 1
ATOM 2585 N N . ALA A 1 323 ? 3.462 -5.997 6.588 1.00 95.56 323 ALA A N 1
ATOM 2586 C CA . ALA A 1 323 ? 2.428 -5.420 5.738 1.00 95.56 323 ALA A CA 1
ATOM 2587 C C . ALA A 1 323 ? 1.997 -6.411 4.643 1.00 95.56 323 ALA A C 1
ATOM 2589 O O . ALA A 1 323 ? 2.829 -6.865 3.853 1.00 95.56 323 ALA A O 1
ATOM 2590 N N . THR A 1 324 ? 0.689 -6.698 4.588 1.00 96.81 324 THR A N 1
ATOM 2591 C CA . THR A 1 324 ? 0.076 -7.552 3.562 1.00 96.81 324 THR A CA 1
ATOM 2592 C C . THR A 1 324 ? -0.933 -6.798 2.687 1.00 96.81 324 THR A C 1
ATOM 2594 O O . THR A 1 324 ? -1.550 -5.825 3.124 1.00 96.81 324 THR A O 1
ATOM 2597 N N . VAL A 1 325 ? -1.155 -7.249 1.453 1.00 94.75 325 VAL A N 1
ATOM 2598 C CA . VAL A 1 325 ? -2.117 -6.670 0.508 1.00 94.75 325 VAL A CA 1
ATOM 2599 C C . VAL A 1 325 ? -3.524 -6.748 1.084 1.00 94.75 325 VAL A C 1
ATOM 2601 O O . VAL A 1 325 ? -4.256 -5.762 1.041 1.00 94.75 325 VAL A O 1
ATOM 2604 N N . ALA A 1 326 ? -3.899 -7.901 1.645 1.00 93.12 326 ALA A N 1
ATOM 2605 C CA . ALA A 1 326 ? -5.230 -8.114 2.204 1.00 93.12 326 ALA A CA 1
ATOM 2606 C C . ALA A 1 326 ? -5.529 -7.133 3.348 1.00 93.12 326 ALA A C 1
ATOM 2608 O O . ALA A 1 326 ? -6.594 -6.512 3.358 1.00 93.12 326 ALA A O 1
ATOM 2609 N N . ASP A 1 327 ? -4.573 -6.940 4.260 1.00 93.31 327 ASP A N 1
ATOM 2610 C CA . ASP A 1 327 ? -4.766 -6.093 5.437 1.00 93.31 327 ASP A CA 1
ATOM 2611 C C . ASP A 1 327 ? -4.742 -4.598 5.110 1.00 93.31 327 ASP A C 1
ATOM 2613 O O . ASP A 1 327 ? -5.443 -3.824 5.761 1.00 93.31 327 ASP A O 1
ATOM 2617 N N . GLN A 1 328 ? -3.961 -4.186 4.105 1.00 94.19 328 GLN A N 1
ATOM 2618 C CA . GLN A 1 328 ? -3.762 -2.771 3.765 1.00 94.19 328 GLN A CA 1
ATOM 2619 C C . GLN A 1 328 ? -4.701 -2.254 2.663 1.00 94.19 328 GLN A C 1
ATOM 2621 O O . GLN A 1 328 ? -4.681 -1.060 2.335 1.00 94.19 328 GLN A O 1
ATOM 2626 N N . ARG A 1 329 ? -5.539 -3.132 2.088 1.00 92.25 329 ARG A N 1
ATOM 2627 C CA . ARG A 1 329 ? -6.434 -2.805 0.966 1.00 92.25 329 ARG A CA 1
ATOM 2628 C C . ARG A 1 329 ? -7.404 -1.682 1.315 1.00 92.25 329 ARG A C 1
ATOM 2630 O O . ARG A 1 329 ? -7.465 -0.677 0.614 1.00 92.25 329 ARG A O 1
ATOM 2637 N N . CYS A 1 330 ? -8.132 -1.839 2.420 1.00 88.44 330 CYS A N 1
ATOM 2638 C CA . CYS A 1 330 ? -9.208 -0.917 2.785 1.00 88.44 330 CYS A CA 1
ATOM 2639 C C . CYS A 1 330 ? -8.685 0.372 3.433 1.00 88.44 330 CYS A C 1
ATOM 2641 O O . CYS A 1 330 ? -9.202 1.445 3.147 1.00 88.44 330 CYS A O 1
ATOM 2643 N N . HIS A 1 331 ? -7.687 0.268 4.313 1.00 90.62 331 HIS A N 1
ATOM 2644 C CA . HIS A 1 331 ? -7.083 1.380 5.056 1.00 90.62 331 HIS A CA 1
ATOM 2645 C C . HIS A 1 331 ? -5.731 0.934 5.638 1.00 90.62 331 HIS A C 1
ATOM 2647 O O . HIS A 1 331 ? -5.361 -0.234 5.519 1.00 90.62 331 HIS A O 1
ATOM 2653 N N . LEU A 1 332 ? -5.008 1.850 6.290 1.00 92.19 332 LEU A N 1
ATOM 2654 C CA . LEU A 1 332 ? -3.775 1.526 7.009 1.00 92.19 332 LEU A CA 1
ATOM 2655 C C . LEU A 1 332 ? -4.089 0.742 8.295 1.00 92.19 332 LEU A C 1
ATOM 2657 O O . LEU A 1 332 ? -4.495 1.309 9.310 1.00 92.19 332 LEU A O 1
ATOM 2661 N N . ASN A 1 333 ? -3.927 -0.577 8.243 1.00 92.06 333 ASN A N 1
ATOM 2662 C CA . ASN A 1 333 ? -4.264 -1.470 9.345 1.00 92.06 333 ASN A CA 1
ATOM 2663 C C . ASN A 1 333 ? -3.057 -1.665 10.272 1.00 92.06 333 ASN A C 1
ATOM 2665 O O . ASN A 1 333 ? -2.263 -2.593 10.108 1.00 92.06 333 ASN A O 1
ATOM 2669 N N . PHE A 1 334 ? -2.939 -0.788 11.269 1.00 92.88 334 PHE A N 1
ATOM 2670 C CA . PHE A 1 334 ? -1.883 -0.841 12.284 1.00 92.88 334 PHE A CA 1
ATOM 2671 C C . PHE A 1 334 ? -1.895 -2.140 13.100 1.00 92.88 334 PHE A C 1
ATOM 2673 O O . PHE A 1 334 ? -0.841 -2.658 13.463 1.00 92.88 334 PHE A O 1
ATOM 2680 N N . GLN A 1 335 ? -3.077 -2.710 13.347 1.00 91.06 335 GLN A N 1
ATOM 2681 C CA . GLN A 1 335 ? -3.198 -3.940 14.126 1.00 91.06 335 GLN A CA 1
ATOM 2682 C C . GLN A 1 335 ? -2.539 -5.129 13.415 1.00 91.06 335 GLN A C 1
ATOM 2684 O O . GLN A 1 335 ? -1.879 -5.930 14.071 1.00 91.06 335 GLN A O 1
ATOM 2689 N N . ALA A 1 336 ? -2.672 -5.223 12.088 1.00 90.94 336 ALA A N 1
ATOM 2690 C CA . ALA A 1 336 ? -2.005 -6.251 11.283 1.00 90.94 336 ALA A CA 1
ATOM 2691 C C . ALA A 1 336 ? -0.471 -6.108 11.291 1.00 90.94 336 ALA A C 1
ATOM 2693 O O . ALA A 1 336 ? 0.253 -7.097 11.232 1.00 90.94 336 ALA A O 1
ATOM 2694 N N . LEU A 1 337 ? 0.038 -4.886 11.476 1.00 91.88 337 LEU A N 1
ATOM 2695 C CA . LEU A 1 337 ? 1.464 -4.626 11.707 1.00 91.88 337 LEU A CA 1
ATOM 2696 C C . LEU A 1 337 ? 1.905 -5.002 13.141 1.00 91.88 337 LEU A C 1
ATOM 2698 O O . LEU A 1 337 ? 3.087 -4.956 13.480 1.00 91.88 337 LEU A O 1
ATOM 2702 N N . GLY A 1 338 ? 0.971 -5.424 13.998 1.00 90.75 338 GLY A N 1
ATOM 2703 C CA . GLY A 1 338 ? 1.178 -5.702 15.420 1.00 90.75 338 GLY A CA 1
ATOM 2704 C C . GLY A 1 338 ? 1.406 -4.448 16.259 1.00 90.75 338 GLY A C 1
ATOM 2705 O O . GLY A 1 338 ? 2.031 -4.521 17.318 1.00 90.75 338 GLY A O 1
ATOM 2706 N N . LEU A 1 339 ? 0.925 -3.302 15.774 1.00 92.62 339 LEU A N 1
ATOM 2707 C CA . LEU A 1 339 ? 0.927 -2.037 16.491 1.00 92.62 339 LEU A CA 1
ATOM 2708 C C . LEU A 1 339 ? -0.385 -1.896 17.255 1.00 92.62 339 LEU A C 1
ATOM 2710 O O . LEU A 1 339 ? -1.477 -2.110 16.722 1.00 92.62 339 LEU A O 1
ATOM 2714 N N . HIS A 1 340 ? -0.267 -1.534 18.528 1.00 91.69 340 HIS A N 1
ATOM 2715 C CA . HIS A 1 340 ? -1.396 -1.466 19.443 1.00 91.69 340 HIS A CA 1
ATOM 2716 C C . HIS A 1 340 ? -1.264 -0.272 20.394 1.00 91.69 340 HIS A C 1
ATOM 2718 O O . HIS A 1 340 ? -0.157 0.151 20.761 1.00 91.69 340 HIS A O 1
ATOM 2724 N N . LEU A 1 341 ? -2.418 0.231 20.836 1.00 92.56 341 LEU A N 1
ATOM 2725 C CA . LEU A 1 341 ? -2.496 1.121 21.991 1.00 92.56 341 LEU A CA 1
ATOM 2726 C C . LEU A 1 341 ? -1.984 0.418 23.247 1.00 92.56 341 LEU A C 1
ATOM 2728 O O . LEU A 1 341 ? -1.996 -0.815 23.347 1.00 92.56 341 LEU A O 1
ATOM 2732 N N . ALA A 1 342 ? -1.557 1.209 24.228 1.00 91.44 342 ALA A N 1
ATOM 2733 C CA . ALA A 1 342 ? -1.175 0.662 25.513 1.00 91.44 342 ALA A CA 1
ATOM 2734 C C . ALA A 1 342 ? -2.382 -0.016 26.190 1.00 91.44 342 ALA A C 1
ATOM 2736 O O . ALA A 1 342 ? -3.540 0.365 26.013 1.00 91.44 342 ALA A O 1
ATOM 2737 N N . LYS A 1 343 ? -2.113 -1.045 27.000 1.00 92.19 343 LYS A N 1
ATOM 2738 C CA . LYS A 1 343 ? -3.161 -1.781 27.725 1.00 92.19 343 LYS A CA 1
ATOM 2739 C C . LYS A 1 343 ? -4.070 -0.864 28.571 1.00 92.19 343 LYS A C 1
ATOM 2741 O O . LYS A 1 343 ? -5.281 -1.088 28.522 1.00 92.19 343 LYS A O 1
ATOM 2746 N N . PRO A 1 344 ? -3.552 0.147 29.302 1.00 93.88 344 PRO A N 1
ATOM 2747 C CA . PRO A 1 344 ? -4.396 1.084 30.048 1.00 93.88 344 PRO A CA 1
ATOM 2748 C C . PRO A 1 344 ? -5.367 1.864 29.151 1.00 93.88 344 PRO A C 1
ATOM 2750 O O . PRO A 1 344 ? -6.539 1.996 29.492 1.00 93.88 344 PRO A O 1
ATOM 2753 N N . ASP A 1 345 ? -4.924 2.289 27.968 1.00 94.50 345 ASP A N 1
ATOM 2754 C CA . ASP A 1 345 ? -5.751 3.028 27.006 1.00 94.50 345 ASP A CA 1
ATOM 2755 C C . ASP A 1 345 ? -6.871 2.155 26.435 1.00 94.50 345 ASP A C 1
ATOM 2757 O O . ASP A 1 345 ? -8.027 2.568 26.355 1.00 94.50 345 ASP A O 1
ATOM 2761 N N . CYS A 1 346 ? -6.570 0.894 26.117 1.00 93.06 346 CYS A N 1
ATOM 2762 C CA . CYS A 1 346 ? -7.587 -0.076 25.706 1.00 93.06 346 CYS A CA 1
ATOM 2763 C C . CYS A 1 346 ? -8.651 -0.303 26.797 1.00 93.06 346 CYS A C 1
ATOM 2765 O O . CYS A 1 346 ? -9.841 -0.448 26.493 1.00 93.06 346 CYS A O 1
ATOM 2767 N N . GLN A 1 347 ? -8.241 -0.339 28.070 1.00 93.31 347 GLN A N 1
ATOM 2768 C CA . GLN A 1 347 ? -9.158 -0.471 29.208 1.00 93.31 347 GLN A CA 1
ATOM 2769 C C . GLN A 1 347 ? -10.015 0.783 29.392 1.00 93.31 347 GLN A C 1
ATOM 2771 O O . GLN A 1 347 ? -11.216 0.658 29.641 1.00 93.31 347 GLN A O 1
ATOM 2776 N N . LEU A 1 348 ? -9.422 1.968 29.221 1.00 95.12 348 LEU A N 1
ATOM 2777 C CA . LEU A 1 348 ? -10.133 3.242 29.226 1.00 95.12 348 LEU A CA 1
ATOM 2778 C C . LEU A 1 348 ? -11.215 3.257 28.141 1.00 95.12 348 LEU A C 1
ATOM 2780 O O . LEU A 1 348 ? -12.388 3.413 28.462 1.00 95.12 348 LEU A O 1
ATOM 2784 N N . LEU A 1 349 ? -10.865 2.972 26.884 1.00 94.38 349 LEU A N 1
ATOM 2785 C CA . LEU A 1 349 ? -11.832 2.919 25.781 1.00 94.38 349 LEU A CA 1
ATOM 2786 C C . LEU A 1 349 ? -12.967 1.921 26.043 1.00 94.38 349 LEU A C 1
ATOM 2788 O O . LEU A 1 349 ? -14.134 2.220 25.796 1.00 94.38 349 LEU A O 1
ATOM 2792 N N . SER A 1 350 ? -12.640 0.745 26.583 1.00 91.69 350 SER A N 1
ATOM 2793 C CA . SER A 1 350 ? -13.639 -0.281 26.905 1.00 91.69 350 SER A CA 1
ATOM 2794 C C . SER A 1 350 ? -14.600 0.154 28.013 1.00 91.69 350 SER A C 1
ATOM 2796 O O . SER A 1 350 ? -15.755 -0.264 28.011 1.00 91.69 350 SER A O 1
ATOM 2798 N N . ARG A 1 351 ? -14.141 0.975 28.965 1.00 91.56 351 ARG A N 1
ATOM 2799 C CA . ARG A 1 351 ? -14.978 1.525 30.038 1.00 91.56 351 ARG A CA 1
ATOM 2800 C C . ARG A 1 351 ? -15.876 2.654 29.538 1.00 91.56 351 ARG A C 1
ATOM 2802 O O . ARG A 1 351 ? -17.023 2.722 29.952 1.00 91.56 351 ARG A O 1
ATOM 2809 N N . GLU A 1 352 ? -15.344 3.519 28.682 1.00 93.69 352 GLU A N 1
ATOM 2810 C CA . GLU A 1 352 ? -16.020 4.746 28.242 1.00 93.69 352 GLU A CA 1
ATOM 2811 C C . GLU A 1 352 ? -17.040 4.504 27.131 1.00 93.69 352 GLU A C 1
ATOM 2813 O O . GLU A 1 352 ? -18.067 5.176 27.077 1.00 93.69 352 GLU A O 1
ATOM 2818 N N . PHE A 1 353 ? -16.767 3.540 26.250 1.00 93.06 353 PHE A N 1
ATOM 2819 C CA . PHE A 1 353 ? -17.633 3.227 25.114 1.00 93.06 353 PHE A CA 1
ATOM 2820 C C . PHE A 1 353 ? -18.325 1.871 25.246 1.00 93.06 353 PHE A C 1
ATOM 2822 O O . PHE A 1 353 ? -19.210 1.582 24.453 1.00 93.06 353 PHE A O 1
ATOM 2829 N N . GLY A 1 354 ? -17.940 1.018 26.200 1.00 86.50 354 GLY A N 1
ATOM 2830 C CA . GLY A 1 354 ? -18.506 -0.322 26.373 1.00 86.50 354 GLY A CA 1
ATOM 2831 C C . GLY A 1 354 ? -19.532 -0.438 27.502 1.00 86.50 354 GLY A C 1
ATOM 2832 O O . GLY A 1 354 ? -19.690 0.446 28.339 1.00 86.50 354 GLY A O 1
ATOM 2833 N N . VAL A 1 355 ? -20.204 -1.590 27.552 1.00 83.44 355 VAL A N 1
ATOM 2834 C CA . VAL A 1 355 ? -21.134 -1.969 28.629 1.00 83.44 355 VAL A CA 1
ATOM 2835 C C . VAL A 1 355 ? -20.621 -3.230 29.301 1.00 83.44 355 VAL A C 1
ATOM 2837 O O . VAL A 1 355 ? -20.336 -4.228 28.632 1.00 83.44 355 VAL A O 1
ATOM 2840 N N . ARG A 1 356 ? -20.516 -3.204 30.632 1.00 79.50 356 ARG A N 1
ATOM 2841 C CA . ARG A 1 356 ? -20.196 -4.400 31.419 1.00 79.50 356 ARG A CA 1
ATOM 2842 C C . ARG A 1 356 ? -21.392 -5.346 31.420 1.00 79.50 356 ARG A C 1
ATOM 2844 O O . ARG A 1 356 ? -22.529 -4.895 31.509 1.00 79.50 356 ARG A O 1
ATOM 2851 N N . ALA A 1 357 ? -21.129 -6.650 31.345 1.00 80.25 357 ALA A N 1
ATOM 2852 C CA . ALA A 1 357 ? -22.187 -7.644 31.476 1.00 80.25 357 ALA A CA 1
ATOM 2853 C C . ALA A 1 357 ? -22.922 -7.446 32.812 1.00 80.25 357 ALA A C 1
ATOM 2855 O O . ALA A 1 357 ? -22.289 -7.329 33.862 1.00 80.25 357 ALA A O 1
ATOM 2856 N N . ALA A 1 358 ? -24.248 -7.420 32.750 1.00 78.75 358 ALA A N 1
ATOM 2857 C CA . ALA A 1 358 ? -25.137 -7.392 33.905 1.00 78.75 358 ALA A CA 1
ATOM 2858 C C . ALA A 1 358 ? -26.181 -8.505 33.750 1.00 78.75 358 ALA A C 1
ATOM 2860 O O . ALA A 1 358 ? -26.301 -9.109 32.681 1.00 78.75 358 ALA A O 1
ATOM 2861 N N . LYS A 1 359 ? -26.945 -8.810 34.806 1.00 77.75 359 LYS A N 1
ATOM 2862 C CA . LYS A 1 359 ? -27.971 -9.864 34.751 1.00 77.75 359 LYS A CA 1
ATOM 2863 C C . LYS A 1 359 ? -28.977 -9.551 33.631 1.00 77.75 359 LYS A C 1
ATOM 2865 O O . LYS A 1 359 ? -29.694 -8.561 33.708 1.00 77.75 359 LYS A O 1
ATOM 2870 N N . GLY A 1 360 ? -28.999 -10.387 32.591 1.00 73.75 360 GLY A N 1
ATOM 2871 C CA . GLY A 1 360 ? -29.860 -10.220 31.412 1.00 73.75 360 GLY A CA 1
ATOM 2872 C C . GLY A 1 360 ? -29.321 -9.301 30.304 1.00 73.75 360 GLY A C 1
ATOM 2873 O O . GLY A 1 360 ? -29.986 -9.163 29.283 1.00 73.75 360 GLY A O 1
ATOM 2874 N N . VAL A 1 361 ? -28.129 -8.704 30.452 1.00 75.75 361 VAL A N 1
ATOM 2875 C CA . VAL A 1 361 ? -27.524 -7.808 29.449 1.00 75.75 361 VAL A CA 1
ATOM 2876 C C . VAL A 1 361 ? -26.137 -8.313 29.058 1.00 75.75 361 VAL A C 1
ATOM 2878 O O . VAL A 1 361 ? -25.220 -8.368 29.881 1.00 75.75 361 VAL A O 1
ATOM 2881 N N . SER A 1 362 ? -25.964 -8.664 27.782 1.00 79.62 362 SER A N 1
ATOM 2882 C CA . SER A 1 362 ? -24.662 -9.052 27.229 1.00 79.62 362 SER A CA 1
ATOM 2883 C C . SER A 1 362 ? -23.688 -7.873 27.250 1.00 79.62 362 SER A C 1
ATOM 2885 O O . SER A 1 362 ? -24.075 -6.768 26.871 1.00 79.62 362 SER A O 1
ATOM 2887 N N . ALA A 1 363 ? -22.422 -8.111 27.607 1.00 85.62 363 ALA A N 1
ATOM 2888 C CA . ALA A 1 363 ? -21.386 -7.088 27.486 1.00 85.62 363 ALA A CA 1
ATOM 2889 C C . ALA A 1 363 ? -21.273 -6.582 26.038 1.00 85.62 363 ALA A C 1
ATOM 2891 O O . ALA A 1 363 ? -21.303 -7.369 25.086 1.00 85.62 363 ALA A O 1
ATOM 2892 N N . ILE A 1 364 ? -21.109 -5.270 25.880 1.00 89.00 364 ILE A N 1
ATOM 2893 C CA . ILE A 1 364 ? -20.940 -4.616 24.579 1.00 89.00 364 ILE A CA 1
ATOM 2894 C C . ILE A 1 364 ? -19.540 -4.015 24.537 1.00 89.00 364 ILE A C 1
ATOM 2896 O O . ILE A 1 364 ? -19.148 -3.276 25.438 1.00 89.00 364 ILE A O 1
ATOM 2900 N N . GLN A 1 365 ? -18.779 -4.350 23.495 1.00 92.44 365 GLN A N 1
ATOM 2901 C CA . GLN A 1 365 ? -17.414 -3.873 23.285 1.00 92.44 365 GLN A CA 1
ATOM 2902 C C . GLN A 1 365 ? -17.178 -3.535 21.815 1.00 92.44 365 GLN A C 1
ATOM 2904 O O . GLN A 1 365 ? -17.734 -4.172 20.912 1.00 92.44 365 GLN A O 1
ATOM 2909 N N . TYR A 1 366 ? -16.298 -2.562 21.588 1.00 94.75 366 TYR A N 1
ATOM 2910 C CA . TYR A 1 366 ? -15.991 -2.010 20.274 1.00 94.75 366 TYR A CA 1
ATOM 2911 C C . TYR A 1 366 ? -14.481 -2.064 20.000 1.00 94.75 366 TYR A C 1
ATOM 2913 O O . TYR A 1 366 ? -13.658 -1.809 20.878 1.00 94.75 366 TYR A O 1
ATOM 2921 N N . ARG A 1 367 ? -14.110 -2.364 18.754 1.00 93.31 367 ARG A N 1
ATOM 2922 C CA . ARG A 1 367 ? -12.747 -2.379 18.205 1.00 93.31 367 ARG A CA 1
ATOM 2923 C C . ARG A 1 367 ? -12.286 -0.953 17.898 1.00 93.31 367 ARG A C 1
ATOM 2925 O O . ARG A 1 367 ? -12.003 -0.615 16.755 1.00 93.31 367 ARG A O 1
ATOM 2932 N N . LEU A 1 368 ? -12.240 -0.105 18.923 1.00 94.75 368 LEU A N 1
ATOM 2933 C CA . LEU A 1 368 ? -11.833 1.299 18.783 1.00 94.75 368 LEU A CA 1
ATOM 2934 C C . LEU A 1 368 ? -10.316 1.479 18.787 1.00 94.75 368 LEU A C 1
ATOM 2936 O O . LEU A 1 368 ? -9.825 2.479 18.279 1.00 94.75 368 LEU A O 1
ATOM 2940 N N . GLY A 1 369 ? -9.577 0.503 19.321 1.00 93.25 369 GLY A N 1
ATOM 2941 C CA . GLY A 1 369 ? -8.122 0.569 19.447 1.00 93.25 369 GLY A CA 1
ATOM 2942 C C . GLY A 1 369 ? -7.397 0.960 18.153 1.00 93.25 369 GLY A C 1
ATOM 2943 O O . GLY A 1 369 ? -6.622 1.908 18.196 1.00 93.25 369 GLY A O 1
ATOM 2944 N N . PRO A 1 370 ? -7.666 0.313 17.001 1.00 91.88 370 PRO A N 1
ATOM 2945 C CA . PRO A 1 370 ? -7.025 0.674 15.734 1.00 91.88 370 PRO A CA 1
ATOM 2946 C C . PRO A 1 370 ? -7.356 2.094 15.251 1.00 91.88 370 PRO A C 1
ATOM 2948 O O . PRO A 1 370 ? -6.481 2.778 14.732 1.00 91.88 370 PRO A O 1
ATOM 2951 N N . ILE A 1 371 ? -8.600 2.546 15.446 1.00 95.00 371 ILE A N 1
ATOM 2952 C CA . ILE A 1 371 ? -9.063 3.880 15.028 1.00 95.00 371 ILE A CA 1
ATOM 2953 C C . ILE A 1 371 ? -8.392 4.956 15.881 1.00 95.00 371 ILE A C 1
ATOM 2955 O O . ILE A 1 371 ? -7.872 5.939 15.364 1.00 95.00 371 ILE A O 1
ATOM 2959 N N . VAL A 1 372 ? -8.372 4.744 17.196 1.00 95.94 372 VAL A N 1
ATOM 2960 C CA . VAL A 1 372 ? -7.752 5.664 18.149 1.00 95.94 372 VAL A CA 1
ATOM 2961 C C . VAL A 1 372 ? -6.235 5.685 17.963 1.00 95.94 372 VAL A C 1
ATOM 2963 O O . VAL A 1 372 ? -5.659 6.762 17.931 1.00 95.94 372 VAL A O 1
ATOM 2966 N N . LEU A 1 373 ? -5.584 4.538 17.742 1.00 95.00 373 LEU A N 1
ATOM 2967 C CA . LEU A 1 373 ? -4.142 4.470 17.463 1.00 95.00 373 LEU A CA 1
ATOM 2968 C C . LEU A 1 373 ? -3.729 5.295 16.238 1.00 95.00 373 LEU A C 1
ATOM 2970 O O . LEU A 1 373 ? -2.637 5.848 16.213 1.00 95.00 373 LEU A O 1
ATOM 2974 N N . ALA A 1 374 ? -4.590 5.371 15.224 1.00 93.75 374 ALA A N 1
ATOM 2975 C CA . ALA A 1 374 ? -4.311 6.122 14.006 1.00 93.75 374 ALA A CA 1
ATOM 2976 C C . ALA A 1 374 ? -4.329 7.648 14.209 1.00 93.75 374 ALA A C 1
ATOM 2978 O O . ALA A 1 374 ? -3.780 8.375 13.383 1.00 93.75 374 ALA A O 1
ATOM 2979 N N . ARG A 1 375 ? -5.009 8.136 15.255 1.00 93.81 375 ARG A N 1
ATOM 2980 C CA . ARG A 1 375 ? -5.391 9.551 15.405 1.00 93.81 375 ARG A CA 1
ATOM 2981 C C . ARG A 1 375 ? -4.913 10.196 16.699 1.00 93.81 375 ARG A C 1
ATOM 2983 O O . ARG A 1 375 ? -4.759 11.413 16.744 1.00 93.81 375 ARG A O 1
ATOM 2990 N N . HIS A 1 376 ? -4.739 9.402 17.746 1.00 93.44 376 HIS A N 1
ATOM 2991 C CA . HIS A 1 376 ? -4.383 9.882 19.069 1.00 93.44 376 HIS A CA 1
ATOM 2992 C C . HIS A 1 376 ? -2.976 10.475 19.076 1.00 93.44 376 HIS A C 1
ATOM 2994 O O . HIS A 1 376 ? -2.033 9.874 18.578 1.00 93.44 376 HIS A O 1
ATOM 3000 N N . ASN A 1 377 ? -2.818 11.643 19.688 1.00 90.44 377 ASN A N 1
ATOM 3001 C CA . ASN A 1 377 ? -1.503 12.225 19.889 1.00 90.44 377 ASN A CA 1
ATOM 3002 C C . ASN A 1 377 ? -0.826 11.581 21.108 1.00 90.44 377 ASN A C 1
ATOM 3004 O O . ASN A 1 377 ? -1.194 11.905 22.233 1.00 90.44 377 ASN A O 1
ATOM 3008 N N . GLU A 1 378 ? 0.215 10.761 20.904 1.00 88.75 378 GLU A N 1
ATOM 3009 C CA . GLU A 1 378 ? 0.947 10.104 22.008 1.00 88.75 378 GLU A CA 1
ATOM 3010 C C . GLU A 1 378 ? 1.558 11.089 23.031 1.00 88.75 378 GLU A C 1
ATOM 3012 O O . GLU A 1 378 ? 1.936 10.678 24.127 1.00 88.75 378 GLU A O 1
ATOM 3017 N N . LYS A 1 379 ? 1.663 12.389 22.711 1.00 88.25 379 LYS A N 1
ATOM 3018 C CA . LYS A 1 379 ? 2.125 13.424 23.655 1.00 88.25 379 LYS A CA 1
ATOM 3019 C C . LYS A 1 379 ? 1.048 13.872 24.650 1.00 88.25 379 LYS A C 1
ATOM 3021 O O . LYS A 1 379 ? 1.376 14.546 25.624 1.00 88.25 379 LYS A O 1
ATOM 3026 N N . ALA A 1 380 ? -0.219 13.553 24.397 1.00 91.00 380 ALA A N 1
ATOM 3027 C CA . ALA A 1 380 ? -1.348 13.872 25.261 1.00 91.00 380 ALA A CA 1
ATOM 3028 C C . ALA A 1 380 ? -1.854 12.610 25.972 1.00 91.00 380 ALA A C 1
ATOM 3030 O O . ALA A 1 380 ? -1.620 11.489 25.530 1.00 91.00 380 ALA A O 1
ATOM 3031 N N . GLN A 1 381 ? -2.578 12.777 27.078 1.00 91.94 381 GLN A N 1
ATOM 3032 C CA . GLN A 1 381 ? -3.271 11.652 27.704 1.00 91.94 381 GLN A CA 1
ATOM 3033 C C . GLN A 1 381 ? -4.555 11.348 26.929 1.00 91.94 381 GLN A C 1
ATOM 3035 O O . GLN A 1 381 ? -5.351 12.249 26.680 1.00 91.94 381 GLN A O 1
ATOM 3040 N N . LEU A 1 382 ? -4.813 10.077 26.607 1.00 94.62 382 LEU A N 1
ATOM 3041 C CA . LEU A 1 382 ? -6.016 9.695 25.858 1.00 94.62 382 LEU A CA 1
ATOM 3042 C C . LEU A 1 382 ? -7.321 10.128 26.552 1.00 94.62 382 LEU A C 1
ATOM 3044 O O . LEU A 1 382 ? -8.305 10.435 25.882 1.00 94.62 382 LEU A O 1
ATOM 3048 N N . SER A 1 383 ? -7.334 10.193 27.887 1.00 94.81 383 SER A N 1
ATOM 3049 C CA . SER A 1 383 ? -8.484 10.647 28.682 1.00 94.81 383 SER A CA 1
ATOM 3050 C C . SER A 1 383 ? -8.971 12.048 28.314 1.00 94.81 383 SER A C 1
ATOM 3052 O O . SER A 1 383 ? -10.171 12.298 28.407 1.00 94.81 383 SER A O 1
ATOM 3054 N N . THR A 1 384 ? -8.083 12.940 27.863 1.00 94.69 384 THR A N 1
ATOM 3055 C CA . THR A 1 384 ? -8.440 14.313 27.476 1.00 94.69 384 THR A CA 1
ATOM 3056 C C . THR A 1 384 ? -8.917 14.426 26.028 1.00 94.69 384 THR A C 1
ATOM 3058 O O . THR A 1 384 ? -9.227 15.525 25.586 1.00 94.69 384 THR A O 1
ATOM 3061 N N . GLU A 1 385 ? -8.955 13.320 25.277 1.00 94.94 385 GLU A N 1
ATOM 3062 C CA . GLU A 1 385 ? -9.337 13.293 23.857 1.00 94.94 385 GLU A CA 1
ATOM 3063 C C . GLU A 1 385 ? -10.505 12.337 23.557 1.00 94.94 385 GLU A C 1
ATOM 3065 O O . GLU A 1 385 ? -10.836 12.082 22.398 1.00 94.94 385 GLU A O 1
ATOM 3070 N N . LEU A 1 386 ? -11.147 11.776 24.588 1.00 95.06 386 LEU A N 1
ATOM 3071 C CA . LEU A 1 386 ? -12.224 10.791 24.423 1.00 95.06 386 LEU A CA 1
ATOM 3072 C C . LEU A 1 386 ? -13.449 11.350 23.685 1.00 95.06 386 LEU A C 1
ATOM 3074 O O . LEU A 1 386 ? -14.177 10.609 23.029 1.00 95.06 386 LEU A O 1
ATOM 3078 N N . ASP A 1 387 ? -13.697 12.650 23.788 1.00 95.06 387 ASP A N 1
ATOM 3079 C CA . ASP A 1 387 ? -14.747 13.367 23.066 1.00 95.06 387 ASP A CA 1
ATOM 3080 C C . ASP A 1 387 ? -14.518 13.408 21.546 1.00 95.06 387 ASP A C 1
ATOM 3082 O O . ASP A 1 387 ? -15.489 13.508 20.798 1.00 95.06 387 ASP A O 1
ATOM 3086 N N . LYS A 1 388 ? -13.272 13.233 21.083 1.00 96.81 388 LYS A N 1
ATOM 3087 C CA . LYS A 1 388 ? -12.904 13.190 19.656 1.00 96.81 388 LYS A CA 1
ATOM 3088 C C . LYS A 1 388 ? -13.116 11.821 19.012 1.00 96.81 388 LYS A C 1
ATOM 3090 O O . LYS A 1 388 ? -13.224 11.724 17.791 1.00 96.81 388 LYS A O 1
ATOM 3095 N N . VAL A 1 389 ? -13.226 10.751 19.803 1.00 96.19 389 VAL A N 1
ATOM 3096 C CA . VAL A 1 389 ? -13.382 9.372 19.296 1.00 96.19 389 VAL A CA 1
ATOM 3097 C C . VAL A 1 389 ? -14.543 9.221 18.305 1.00 96.19 389 VAL A C 1
ATOM 3099 O O . VAL A 1 389 ? -14.337 8.586 17.269 1.00 96.19 389 VAL A O 1
ATOM 3102 N N . PRO A 1 390 ? -15.742 9.800 18.532 1.00 95.81 390 PRO A N 1
ATOM 3103 C CA . PRO A 1 390 ? -16.808 9.762 17.543 1.00 95.81 390 PRO A CA 1
ATOM 3104 C C . PRO A 1 390 ? -16.343 10.326 16.200 1.00 95.81 390 PRO A C 1
ATOM 3106 O O . PRO A 1 390 ? -16.516 9.643 15.193 1.00 95.81 390 PRO A O 1
ATOM 3109 N N . GLN A 1 391 ? -15.720 11.510 16.181 1.00 96.75 391 GLN A N 1
ATOM 3110 C CA . GLN A 1 391 ? -15.194 12.138 14.966 1.00 96.75 391 GLN A CA 1
ATOM 3111 C C . GLN A 1 391 ? -14.183 11.226 14.260 1.00 96.75 391 GLN A C 1
ATOM 3113 O O . GLN A 1 391 ? -14.337 10.974 13.067 1.00 96.75 391 GLN A O 1
ATOM 3118 N N . TRP A 1 392 ? -13.236 10.640 14.994 1.00 96.56 392 TRP A N 1
ATOM 3119 C CA . TRP A 1 392 ? -12.246 9.717 14.430 1.00 96.56 392 TRP A CA 1
ATOM 3120 C C . TRP A 1 392 ? -12.870 8.483 13.768 1.00 96.56 392 TRP A C 1
ATOM 3122 O O . TRP A 1 392 ? -12.367 8.027 12.744 1.00 96.56 392 TRP A O 1
ATOM 3132 N N . ILE A 1 393 ? -13.983 7.954 14.295 1.00 96.12 393 ILE A N 1
ATOM 3133 C CA . ILE A 1 393 ? -14.719 6.850 13.649 1.00 96.12 393 ILE A CA 1
ATOM 3134 C C . ILE A 1 393 ? -15.277 7.284 12.288 1.00 96.12 393 ILE A C 1
ATOM 3136 O O . ILE A 1 393 ? -15.257 6.506 11.340 1.00 96.12 393 ILE A O 1
ATOM 3140 N N . GLU A 1 394 ? -15.790 8.507 12.175 1.00 94.94 394 GLU A N 1
ATOM 3141 C CA . GLU A 1 394 ? -16.335 9.009 10.909 1.00 94.94 394 GLU A CA 1
ATOM 3142 C C . GLU A 1 394 ? -15.243 9.298 9.892 1.00 94.94 394 GLU A C 1
ATOM 3144 O O . GLU A 1 394 ? -15.388 8.910 8.738 1.00 94.94 394 GLU A O 1
ATOM 3149 N N . GLU A 1 395 ? -14.135 9.898 10.316 1.00 94.62 395 GLU A N 1
ATOM 3150 C CA . GLU A 1 395 ? -12.972 10.102 9.451 1.00 94.62 395 GLU A CA 1
ATOM 3151 C C . GLU A 1 395 ? -12.426 8.758 8.946 1.00 94.62 395 GLU A C 1
ATOM 3153 O O . GLU A 1 395 ? -12.200 8.595 7.751 1.00 94.62 395 GLU A O 1
ATOM 3158 N N . TYR A 1 396 ? -12.341 7.754 9.825 1.00 94.00 396 TYR A N 1
ATOM 3159 C CA . TYR A 1 396 ? -11.967 6.386 9.466 1.00 94.00 396 TYR A CA 1
ATOM 3160 C C . TYR A 1 396 ? -12.912 5.748 8.434 1.00 94.00 396 TYR A C 1
ATOM 3162 O O . TYR A 1 396 ? -12.460 5.054 7.526 1.00 94.00 396 TYR A O 1
ATOM 3170 N N . VAL A 1 397 ? -14.223 5.989 8.545 1.00 93.81 397 VAL A N 1
ATOM 3171 C CA . VAL A 1 397 ? -15.208 5.519 7.556 1.00 93.81 397 VAL A CA 1
ATOM 3172 C C . VAL A 1 397 ? -15.050 6.248 6.223 1.00 93.81 397 VAL A C 1
ATOM 3174 O O . VAL A 1 397 ? -15.151 5.612 5.178 1.00 93.81 397 VAL A O 1
ATOM 3177 N N . ASN A 1 398 ? -14.800 7.557 6.251 1.00 92.62 398 ASN A N 1
ATOM 3178 C CA . ASN A 1 398 ? -14.680 8.379 5.047 1.00 92.62 398 ASN A CA 1
ATOM 3179 C C . ASN A 1 398 ? -13.392 8.091 4.258 1.00 92.62 398 ASN A C 1
ATOM 3181 O O . ASN A 1 398 ? -13.380 8.233 3.040 1.00 92.62 398 ASN A O 1
ATOM 3185 N N . GLU A 1 399 ? -12.318 7.689 4.937 1.00 91.12 399 GLU A N 1
ATOM 3186 C CA . GLU A 1 399 ? -11.025 7.370 4.316 1.00 91.12 399 GLU A CA 1
ATOM 3187 C C . GLU A 1 399 ? -10.925 5.935 3.789 1.00 91.12 399 GLU A C 1
ATOM 3189 O O . GLU A 1 399 ? -9.959 5.590 3.104 1.00 91.12 399 GLU A O 1
ATOM 3194 N N . ALA A 1 400 ? -11.890 5.076 4.114 1.00 91.50 400 ALA A N 1
ATOM 3195 C CA . ALA A 1 400 ? -11.850 3.682 3.714 1.00 91.50 400 ALA A CA 1
ATOM 3196 C C . ALA A 1 400 ? -12.116 3.511 2.212 1.00 91.50 400 ALA A C 1
ATOM 3198 O O . ALA A 1 400 ? -13.145 3.921 1.684 1.00 91.50 400 ALA A O 1
ATOM 3199 N N . GLU A 1 401 ? -11.208 2.814 1.531 1.00 89.44 401 GLU A N 1
ATOM 3200 C CA . GLU A 1 401 ? -11.303 2.505 0.094 1.00 89.44 401 GLU A CA 1
ATOM 3201 C C . GLU A 1 401 ? -12.026 1.180 -0.187 1.00 89.44 401 GLU A C 1
ATOM 3203 O O . GLU A 1 401 ? -12.144 0.747 -1.331 1.00 89.44 401 GLU A O 1
ATOM 3208 N N . GLY A 1 402 ? -12.492 0.503 0.860 1.00 87.38 402 GLY A N 1
ATOM 3209 C CA . GLY A 1 402 ? -13.113 -0.808 0.767 1.00 87.38 402 GLY A CA 1
ATOM 3210 C C . GLY A 1 402 ? -14.036 -1.105 1.947 1.00 87.38 402 GLY A C 1
ATOM 3211 O O . GLY A 1 402 ? -14.216 -0.264 2.833 1.00 87.38 402 GLY A O 1
ATOM 3212 N N . PRO A 1 403 ? -14.644 -2.302 1.970 1.00 88.81 403 PRO A N 1
ATOM 3213 C CA . PRO A 1 403 ? -15.585 -2.676 3.012 1.00 88.81 403 PRO A CA 1
ATOM 3214 C C . PRO A 1 403 ? -14.890 -2.740 4.373 1.00 88.81 403 PRO A C 1
ATOM 3216 O O . PRO A 1 403 ? -13.899 -3.444 4.564 1.00 88.81 403 PRO A O 1
ATOM 3219 N N . LEU A 1 404 ? -15.446 -2.023 5.344 1.00 92.25 404 LEU A N 1
ATOM 3220 C CA . LEU A 1 404 ? -14.984 -2.073 6.724 1.00 92.25 404 LEU A CA 1
ATOM 3221 C C . LEU A 1 404 ? -15.720 -3.161 7.495 1.00 92.25 404 LEU A C 1
ATOM 3223 O O . LEU A 1 404 ? -16.916 -3.383 7.306 1.00 92.25 404 LEU A O 1
ATOM 3227 N N . ASN A 1 405 ? -15.021 -3.813 8.418 1.00 92.62 405 ASN A N 1
ATOM 3228 C CA . ASN A 1 405 ? -15.665 -4.691 9.386 1.00 92.62 405 ASN A CA 1
ATOM 3229 C C . ASN A 1 405 ? -16.478 -3.860 10.379 1.00 92.62 405 ASN A C 1
ATOM 3231 O O . ASN A 1 405 ? -16.052 -2.783 10.793 1.00 92.62 405 ASN A O 1
ATOM 3235 N N . CYS A 1 406 ? -17.629 -4.380 10.804 1.00 95.69 406 CYS A N 1
ATOM 3236 C CA . CYS A 1 406 ? -18.381 -3.765 11.888 1.00 95.69 406 CYS A CA 1
ATOM 3237 C C . CYS A 1 406 ? -17.495 -3.645 13.136 1.00 95.69 406 CYS A C 1
ATOM 3239 O O . CYS A 1 406 ? -16.897 -4.630 13.573 1.00 95.69 406 CYS A O 1
ATOM 3241 N N . ILE A 1 407 ? -17.446 -2.457 13.744 1.00 95.44 407 ILE A N 1
ATOM 3242 C CA . ILE A 1 407 ? -16.539 -2.202 14.873 1.00 95.44 407 ILE A CA 1
ATOM 3243 C C . ILE A 1 407 ? -16.928 -2.946 16.151 1.00 95.44 407 ILE A C 1
ATOM 3245 O O . ILE A 1 407 ? -16.119 -3.038 17.065 1.00 95.44 407 ILE A O 1
ATOM 3249 N N . ARG A 1 408 ? -18.132 -3.510 16.260 1.00 95.25 408 ARG A N 1
ATOM 3250 C CA . ARG A 1 408 ? -18.504 -4.349 17.410 1.00 95.25 408 ARG A CA 1
ATOM 3251 C C . ARG A 1 408 ? -17.601 -5.590 17.494 1.00 95.25 408 ARG A C 1
ATOM 3253 O O . ARG A 1 408 ? -17.510 -6.348 16.532 1.00 95.25 408 ARG A O 1
ATOM 3260 N N . LEU A 1 409 ? -16.976 -5.828 18.654 1.00 90.50 409 LEU A N 1
ATOM 3261 C CA . LEU A 1 409 ? -15.865 -6.782 18.829 1.00 90.50 409 LEU A CA 1
ATOM 3262 C C . LEU A 1 409 ? -16.164 -8.215 18.368 1.00 90.50 409 LEU A C 1
ATOM 3264 O O . LEU A 1 409 ? -15.269 -8.866 17.835 1.00 90.50 409 LEU A O 1
ATOM 3268 N N . ASN A 1 410 ? -17.410 -8.668 18.499 1.00 89.25 410 ASN A N 1
ATOM 3269 C CA . ASN A 1 410 ? -17.832 -10.033 18.160 1.00 89.25 410 ASN A CA 1
ATOM 3270 C C . ASN A 1 410 ? -18.683 -10.106 16.882 1.00 89.25 410 ASN A C 1
ATOM 3272 O O . ASN A 1 410 ? -19.353 -11.104 16.637 1.00 89.25 410 ASN A O 1
ATOM 3276 N N . CYS A 1 411 ? -18.697 -9.045 16.074 1.00 93.31 411 CYS A N 1
ATOM 3277 C CA . CYS A 1 411 ? -19.419 -9.033 14.810 1.00 93.31 411 CYS A CA 1
ATOM 3278 C C . CYS A 1 411 ? -18.505 -9.474 13.660 1.00 93.31 411 CYS A C 1
ATOM 3280 O O . CYS A 1 411 ? -17.389 -8.977 13.516 1.00 93.31 411 CYS A O 1
ATOM 3282 N N . THR A 1 412 ? -19.006 -10.374 12.815 1.00 93.25 412 THR A N 1
ATOM 3283 C CA . THR A 1 412 ? -18.338 -10.832 11.584 1.00 93.25 412 THR A CA 1
ATOM 3284 C C . THR A 1 412 ? -18.881 -10.155 10.324 1.00 93.25 412 THR A C 1
ATOM 3286 O O . THR A 1 412 ? -18.303 -10.297 9.253 1.00 93.25 412 THR A O 1
ATOM 3289 N N . HIS A 1 413 ? -19.979 -9.402 10.432 1.00 94.94 413 HIS A N 1
ATOM 3290 C CA . HIS A 1 413 ? -20.547 -8.656 9.310 1.00 94.94 413 HIS A CA 1
ATOM 3291 C C . HIS A 1 413 ? -19.758 -7.383 8.989 1.00 94.94 413 HIS A C 1
ATOM 3293 O O . HIS A 1 413 ? -19.207 -6.730 9.881 1.00 94.94 413 HIS A O 1
ATOM 3299 N N . PHE A 1 414 ? -19.817 -6.970 7.723 1.00 94.12 414 PHE A N 1
ATOM 3300 C CA . PHE A 1 414 ? -19.324 -5.672 7.276 1.00 94.12 414 PHE A CA 1
ATOM 3301 C C . PHE A 1 414 ? -20.216 -4.523 7.757 1.00 94.12 414 PHE A C 1
ATOM 3303 O O . PHE A 1 414 ? -21.442 -4.650 7.865 1.00 94.12 414 PHE A O 1
ATOM 3310 N N . ALA A 1 415 ? -19.588 -3.390 8.051 1.00 94.06 415 ALA A N 1
ATOM 3311 C CA . ALA A 1 415 ? -20.268 -2.127 8.261 1.00 94.06 415 ALA A CA 1
ATOM 3312 C C . ALA A 1 415 ? -21.006 -1.725 6.981 1.00 94.06 415 ALA A C 1
ATOM 3314 O O . ALA A 1 415 ? -20.533 -1.958 5.869 1.00 94.06 415 ALA A O 1
ATOM 3315 N N . THR A 1 416 ? -22.186 -1.127 7.128 1.00 92.00 416 THR A N 1
ATOM 3316 C CA . THR A 1 416 ? -22.918 -0.659 5.949 1.00 92.00 416 THR A CA 1
ATOM 3317 C C . THR A 1 416 ? -22.223 0.585 5.386 1.00 92.00 416 THR A C 1
ATOM 3319 O O . THR A 1 416 ? -21.940 1.495 6.173 1.00 92.00 416 THR A O 1
ATOM 3322 N N . PRO A 1 417 ? -21.956 0.655 4.066 1.00 88.06 417 PRO A N 1
ATOM 3323 C CA . PRO A 1 417 ? -21.298 1.806 3.452 1.00 88.06 417 PRO A CA 1
ATOM 3324 C C . PRO A 1 417 ? -21.961 3.134 3.841 1.00 88.06 417 PRO A C 1
ATOM 3326 O O . PRO A 1 417 ? -23.187 3.241 3.856 1.00 88.06 417 PRO A O 1
ATOM 3329 N N . GLY A 1 418 ? -21.152 4.128 4.216 1.00 87.81 418 GLY A N 1
ATOM 3330 C CA . GLY A 1 418 ? -21.619 5.447 4.666 1.00 87.81 418 GLY A CA 1
ATOM 3331 C C . GLY A 1 418 ? -22.132 5.518 6.114 1.00 87.81 418 GLY A C 1
ATOM 3332 O O . GLY A 1 418 ? -22.506 6.594 6.586 1.00 87.81 418 GLY A O 1
ATOM 3333 N N . CYS A 1 419 ? -22.170 4.408 6.862 1.00 93.19 419 CYS A N 1
ATOM 3334 C CA . CYS A 1 419 ? -22.528 4.449 8.279 1.00 93.19 419 CYS A CA 1
ATOM 3335 C C . CYS A 1 419 ? -21.413 5.128 9.091 1.00 93.19 419 CYS A C 1
ATOM 3337 O O . CYS A 1 419 ? -20.391 4.512 9.376 1.00 93.19 419 CYS A O 1
ATOM 3339 N N . LYS A 1 420 ? -21.654 6.356 9.567 1.00 93.44 420 LYS A N 1
ATOM 3340 C CA . LYS A 1 420 ? -20.704 7.150 10.383 1.00 93.44 420 LYS A CA 1
ATOM 3341 C C . LYS A 1 420 ? -20.309 6.532 11.737 1.00 93.44 420 LYS A C 1
ATOM 3343 O O . LYS A 1 420 ? -19.479 7.086 12.446 1.00 93.44 420 LYS A O 1
ATOM 3348 N N . CYS A 1 421 ? -20.926 5.415 12.124 1.00 94.44 421 CYS A N 1
ATOM 3349 C CA . CYS A 1 421 ? -20.558 4.640 13.313 1.00 94.44 421 CYS A CA 1
ATOM 3350 C C . CYS A 1 421 ? -19.743 3.384 12.976 1.00 94.44 421 CYS A C 1
ATOM 3352 O O . CYS A 1 421 ? -19.382 2.654 13.889 1.00 94.44 421 CYS A O 1
ATOM 3354 N N . CYS A 1 422 ? -19.505 3.092 11.692 1.00 95.81 422 CYS A N 1
ATOM 3355 C CA . CYS A 1 422 ? -18.873 1.855 11.235 1.00 95.81 422 CYS A CA 1
ATOM 3356 C C . CYS A 1 422 ? -19.574 0.582 11.771 1.00 95.81 422 CYS A C 1
ATOM 3358 O O . CYS A 1 422 ? -18.947 -0.399 12.175 1.00 95.81 422 CYS A O 1
ATOM 3360 N N . LEU A 1 423 ? -20.912 0.599 11.809 1.00 95.94 423 LEU A N 1
ATOM 3361 C CA . LEU A 1 423 ? -21.734 -0.518 12.279 1.00 95.94 423 LEU A CA 1
ATOM 3362 C C . LEU A 1 423 ? -22.464 -1.185 11.111 1.00 95.94 423 LEU A C 1
ATOM 3364 O O . LEU A 1 423 ? -22.871 -0.536 10.143 1.00 95.94 423 LEU A O 1
ATOM 3368 N N . CYS A 1 424 ? -22.650 -2.501 11.204 1.00 95.38 424 CYS A N 1
ATOM 3369 C CA . CYS A 1 424 ? -23.524 -3.219 10.284 1.00 95.38 424 CYS A CA 1
ATOM 3370 C C . CYS A 1 424 ? -24.995 -2.886 10.573 1.00 95.38 424 CYS A C 1
ATOM 3372 O O . CYS A 1 424 ? -25.341 -2.355 11.632 1.00 95.38 424 CYS A O 1
ATOM 3374 N N . ALA A 1 425 ? -25.888 -3.270 9.661 1.00 91.75 425 ALA A N 1
ATOM 3375 C CA . ALA A 1 425 ? -27.317 -3.016 9.816 1.00 91.75 425 ALA A CA 1
ATOM 3376 C C . ALA A 1 425 ? -27.908 -3.594 11.115 1.00 91.75 425 ALA A C 1
ATOM 3378 O O . ALA A 1 425 ? -28.900 -3.065 11.610 1.00 91.75 425 ALA A O 1
ATOM 3379 N N . ILE A 1 426 ? -27.349 -4.691 11.644 1.00 92.69 426 ILE A N 1
ATOM 3380 C CA . ILE A 1 426 ? -27.825 -5.364 12.868 1.00 92.69 426 ILE A CA 1
ATOM 3381 C C . ILE A 1 426 ? -27.475 -4.549 14.112 1.00 92.69 426 ILE A C 1
ATOM 3383 O O . ILE A 1 426 ? -28.310 -4.398 14.998 1.00 92.69 426 ILE A O 1
ATOM 3387 N N . HIS A 1 427 ? -26.265 -3.997 14.159 1.00 94.31 427 HIS A N 1
ATOM 3388 C CA . HIS A 1 427 ? -25.752 -3.320 15.346 1.00 94.31 427 HIS A CA 1
ATOM 3389 C C . HIS A 1 427 ? -25.926 -1.802 15.303 1.00 94.31 427 HIS A C 1
ATOM 3391 O O . HIS A 1 427 ? -25.742 -1.156 16.322 1.00 94.31 427 HIS A O 1
ATOM 3397 N N . CYS A 1 428 ? -26.320 -1.200 14.178 1.00 93.88 428 CYS A N 1
ATOM 3398 C CA . CYS A 1 428 ? -26.597 0.236 14.119 1.00 93.88 428 CYS A CA 1
ATOM 3399 C C . CYS A 1 428 ? -27.965 0.592 14.740 1.00 93.88 428 CYS A C 1
ATOM 3401 O O . CYS A 1 428 ? -28.874 1.051 14.051 1.00 93.88 428 CYS A O 1
ATOM 3403 N N . THR A 1 429 ? -28.115 0.368 16.046 1.00 91.19 429 THR A N 1
ATOM 3404 C CA . THR A 1 429 ? -29.318 0.708 16.824 1.00 91.19 429 THR A CA 1
ATOM 3405 C C . THR A 1 429 ? -29.157 2.058 17.536 1.00 91.19 429 THR A C 1
ATOM 3407 O O . THR A 1 429 ? -28.023 2.474 17.782 1.00 91.19 429 THR A O 1
ATOM 3410 N N . PRO A 1 430 ? -30.249 2.738 17.937 1.00 90.94 430 PRO A N 1
ATOM 3411 C CA . PRO A 1 430 ? -30.151 3.977 18.713 1.00 90.94 430 PRO A CA 1
ATOM 3412 C C . PRO A 1 430 ? -29.329 3.831 20.002 1.00 90.94 430 PRO A C 1
ATOM 3414 O O . PRO A 1 430 ? -28.572 4.735 20.341 1.00 90.94 430 PRO A O 1
ATOM 3417 N N . ALA A 1 431 ? -29.421 2.682 20.683 1.00 89.62 431 ALA A N 1
ATOM 3418 C CA . ALA A 1 431 ? -28.647 2.400 21.894 1.00 89.62 431 ALA A CA 1
ATOM 3419 C C . ALA A 1 431 ? -27.138 2.303 21.607 1.00 89.62 431 ALA A C 1
ATOM 3421 O O . ALA A 1 431 ? -26.332 2.932 22.286 1.00 89.62 431 ALA A O 1
ATOM 3422 N N . GLU A 1 432 ? -26.749 1.581 20.555 1.00 91.88 432 GLU A N 1
ATOM 3423 C CA . GLU A 1 432 ? -25.340 1.448 20.144 1.00 91.88 432 GLU A CA 1
ATOM 3424 C C . GLU A 1 432 ? -24.761 2.795 19.701 1.00 91.88 432 GLU A C 1
ATOM 3426 O O . GLU A 1 432 ? -23.638 3.155 20.049 1.00 91.88 432 GLU A O 1
ATOM 3431 N N . ARG A 1 433 ? -25.563 3.596 18.992 1.00 92.88 433 ARG A N 1
ATOM 3432 C CA . ARG A 1 433 ? -25.190 4.957 18.591 1.00 92.88 433 ARG A CA 1
ATOM 3433 C C . ARG A 1 433 ? -25.024 5.876 19.800 1.00 92.88 433 ARG A C 1
ATOM 3435 O O . ARG A 1 433 ? -24.082 6.662 19.812 1.00 92.88 433 ARG A O 1
ATOM 3442 N N . ALA A 1 434 ? -25.868 5.739 20.823 1.00 91.44 434 ALA A N 1
ATOM 3443 C CA . ALA A 1 434 ? -25.728 6.479 22.074 1.00 91.44 434 ALA A CA 1
ATOM 3444 C C . ALA A 1 434 ? -24.418 6.131 22.803 1.00 91.44 434 ALA A C 1
ATOM 3446 O O . ALA A 1 434 ? -23.710 7.047 23.218 1.00 91.44 434 ALA A O 1
ATOM 3447 N N . TYR A 1 435 ? -24.031 4.848 22.873 1.00 91.50 435 TYR A N 1
ATOM 3448 C CA . TYR A 1 435 ? -22.727 4.446 23.433 1.00 91.50 435 TYR A CA 1
ATOM 3449 C C . TYR A 1 435 ? -21.548 5.052 22.670 1.00 91.50 435 TYR A C 1
ATOM 3451 O O . TYR A 1 435 ? -20.559 5.460 23.270 1.00 91.50 435 TYR A O 1
ATOM 3459 N N . LEU A 1 436 ? -21.675 5.181 21.350 1.00 93.69 436 LEU A N 1
ATOM 3460 C CA . LEU A 1 436 ? -20.684 5.835 20.496 1.00 93.69 436 LEU A CA 1
ATOM 3461 C C . LEU A 1 436 ? -20.834 7.367 20.444 1.00 93.69 436 LEU A C 1
ATOM 3463 O O . LEU A 1 436 ? -20.187 8.006 19.616 1.00 93.69 436 LEU A O 1
ATOM 3467 N N . ARG A 1 437 ? -21.678 7.961 21.304 1.00 94.50 437 ARG A N 1
ATOM 3468 C CA . ARG A 1 437 ? -21.953 9.409 21.393 1.00 94.50 437 ARG A CA 1
ATOM 3469 C C . ARG A 1 437 ? -22.373 10.020 20.049 1.00 94.50 437 ARG A C 1
ATOM 3471 O O . ARG A 1 437 ? -21.934 11.101 19.661 1.00 94.50 437 ARG A O 1
ATOM 3478 N N . ARG A 1 438 ? -23.219 9.306 19.304 1.00 92.56 438 ARG A N 1
ATOM 3479 C CA . ARG A 1 438 ? -23.754 9.716 17.999 1.00 92.56 438 ARG A CA 1
ATOM 3480 C C . ARG A 1 438 ? -25.269 9.936 18.050 1.00 92.56 438 ARG A C 1
ATOM 3482 O O . ARG A 1 438 ? -25.943 9.329 18.881 1.00 92.56 438 ARG A O 1
ATOM 3489 N N . PRO A 1 439 ? -25.825 10.760 17.135 1.00 92.25 439 PRO A N 1
ATOM 3490 C CA . PRO A 1 439 ? -27.269 10.963 17.042 1.00 92.25 439 PRO A CA 1
ATOM 3491 C C . PRO A 1 439 ? -28.009 9.627 16.908 1.00 92.25 439 PRO A C 1
ATOM 3493 O O . PRO A 1 439 ? -27.504 8.751 16.206 1.00 92.25 439 PRO A O 1
ATOM 3496 N N . PRO A 1 440 ? -29.205 9.461 17.497 1.00 89.88 440 PRO A N 1
ATOM 3497 C CA . PRO A 1 440 ? -29.909 8.175 17.545 1.00 89.88 440 PRO A CA 1
ATOM 3498 C C . PRO A 1 440 ? -30.335 7.651 16.169 1.00 89.88 440 PRO A C 1
ATOM 3500 O O . PRO A 1 440 ? -30.585 6.458 16.030 1.00 89.88 440 PRO A O 1
ATOM 3503 N N . THR A 1 441 ? -30.389 8.520 15.158 1.00 89.50 441 THR A N 1
ATOM 3504 C CA . THR A 1 441 ? -30.770 8.183 13.786 1.00 89.50 441 THR A CA 1
ATOM 3505 C C . THR A 1 441 ? -29.554 8.027 12.879 1.00 89.50 441 THR A C 1
ATOM 3507 O O . THR A 1 441 ? -28.565 8.757 12.992 1.00 89.50 441 THR A O 1
ATOM 3510 N N . CYS A 1 442 ? -29.631 7.087 11.945 1.00 91.31 442 CYS A N 1
ATOM 3511 C CA . CYS A 1 442 ? -28.623 6.804 10.938 1.00 91.31 442 CYS A CA 1
ATOM 3512 C C . CYS A 1 442 ? -29.211 6.999 9.541 1.00 91.31 442 CYS A C 1
ATOM 3514 O O . CYS A 1 442 ? -30.136 6.290 9.149 1.00 91.31 442 CYS A O 1
ATOM 3516 N N . ALA A 1 443 ? -28.636 7.912 8.752 1.00 87.50 443 ALA A N 1
ATOM 3517 C CA . ALA A 1 443 ? -29.087 8.185 7.384 1.00 87.50 443 ALA A CA 1
ATOM 3518 C C . ALA A 1 443 ? -29.138 6.920 6.505 1.00 87.50 443 ALA A C 1
ATOM 3520 O O . ALA A 1 443 ? -30.069 6.755 5.721 1.00 87.50 443 ALA A O 1
ATOM 3521 N N . VAL A 1 444 ? -28.187 6.005 6.709 1.00 89.81 444 VAL A N 1
ATOM 3522 C CA . VAL A 1 444 ? -28.043 4.758 5.946 1.00 89.81 444 VAL A CA 1
ATOM 3523 C C . VAL A 1 444 ? -29.040 3.680 6.386 1.00 89.81 444 VAL A C 1
ATOM 3525 O O . VAL A 1 444 ? -29.468 2.860 5.579 1.00 89.81 444 VAL A O 1
ATOM 3528 N N . HIS A 1 445 ? -29.466 3.683 7.653 1.00 86.69 445 HIS A N 1
ATOM 3529 C CA . HIS A 1 445 ? -30.340 2.644 8.219 1.00 86.69 445 HIS A CA 1
ATOM 3530 C C . HIS A 1 445 ? -31.779 3.117 8.487 1.00 86.69 445 HIS A C 1
ATOM 3532 O O . HIS A 1 445 ? -32.553 2.397 9.122 1.00 86.69 445 HIS A O 1
ATOM 3538 N N . ARG A 1 446 ? -32.183 4.278 7.943 1.00 73.12 446 ARG A N 1
ATOM 3539 C CA . ARG A 1 446 ? -33.514 4.902 8.133 1.00 73.12 446 ARG A CA 1
ATOM 3540 C C . ARG A 1 446 ? -34.696 3.953 7.901 1.00 73.12 446 ARG A C 1
ATOM 3542 O O . ARG A 1 446 ? -35.692 4.028 8.616 1.00 73.12 446 ARG A O 1
ATOM 3549 N N . ALA A 1 447 ? -34.615 3.063 6.909 1.00 63.34 447 ALA A N 1
ATOM 3550 C CA . ALA A 1 447 ? -35.687 2.106 6.614 1.00 63.34 447 ALA A CA 1
ATOM 3551 C C . ALA A 1 447 ? -35.917 1.113 7.770 1.00 63.34 447 ALA A C 1
ATOM 3553 O O . ALA A 1 447 ? -37.058 0.796 8.110 1.00 63.34 447 ALA A O 1
ATOM 3554 N N . ARG A 1 448 ? -34.836 0.683 8.430 1.00 62.78 448 ARG A N 1
ATOM 3555 C CA . ARG A 1 448 ? -34.891 -0.205 9.596 1.00 62.78 448 ARG A CA 1
ATOM 3556 C C . ARG A 1 448 ? -35.383 0.517 10.843 1.00 62.78 448 ARG A C 1
ATOM 3558 O O . ARG A 1 448 ? -36.163 -0.055 11.593 1.00 62.78 448 ARG A O 1
ATOM 3565 N N . GLU A 1 449 ? -34.994 1.775 11.030 1.00 62.75 449 GLU A N 1
ATOM 3566 C CA . GLU A 1 449 ? -35.498 2.612 12.127 1.00 62.75 449 GLU A CA 1
ATOM 3567 C C . GLU A 1 449 ? -37.014 2.811 12.026 1.00 62.75 449 GLU A C 1
ATOM 3569 O O . GLU A 1 449 ? -37.724 2.654 13.018 1.00 62.75 449 GLU A O 1
ATOM 3574 N N . LYS A 1 450 ? -37.534 3.052 10.814 1.00 66.38 450 LYS A N 1
ATOM 3575 C CA . LYS A 1 450 ? -38.982 3.111 10.562 1.00 66.38 450 LYS A CA 1
ATOM 3576 C C . LYS A 1 450 ? -39.673 1.776 10.859 1.00 66.38 450 LYS A C 1
ATOM 3578 O O . LYS A 1 450 ? -40.748 1.777 11.456 1.00 66.38 450 LYS A O 1
ATOM 3583 N N . ALA A 1 451 ? -39.065 0.649 10.487 1.00 60.75 451 ALA A N 1
ATOM 3584 C CA . ALA A 1 451 ? -39.608 -0.682 10.765 1.00 60.75 451 ALA A CA 1
ATOM 3585 C C . ALA A 1 451 ? -39.608 -1.018 12.269 1.00 60.75 451 ALA A C 1
ATOM 3587 O O . ALA A 1 451 ? -40.616 -1.494 12.788 1.00 60.75 451 ALA A O 1
ATOM 3588 N N . ALA A 1 452 ? -38.526 -0.706 12.988 1.00 62.56 452 ALA A N 1
ATOM 3589 C CA . ALA A 1 452 ? -38.422 -0.897 14.434 1.00 62.56 452 ALA A CA 1
ATOM 3590 C C . ALA A 1 452 ? -39.401 0.009 15.198 1.00 62.56 452 ALA A C 1
ATOM 3592 O O . ALA A 1 452 ? -40.089 -0.456 16.103 1.00 62.56 452 ALA A O 1
ATOM 3593 N N . ALA A 1 453 ? -39.542 1.274 14.788 1.00 67.06 453 ALA A N 1
ATOM 3594 C CA . ALA A 1 453 ? -40.535 2.188 15.350 1.00 67.06 453 ALA A CA 1
ATOM 3595 C C . ALA A 1 453 ? -41.975 1.714 15.081 1.00 67.06 453 ALA A C 1
ATOM 3597 O O . ALA A 1 453 ? -42.837 1.830 15.953 1.00 67.06 453 ALA A O 1
ATOM 3598 N N . LYS A 1 454 ? -42.244 1.139 13.899 1.00 69.25 454 LYS A N 1
ATOM 3599 C CA . LYS A 1 454 ? -43.541 0.527 13.569 1.00 69.25 454 LYS A CA 1
ATOM 3600 C C . LYS A 1 454 ? -43.820 -0.704 14.440 1.00 69.25 454 LYS A C 1
ATOM 3602 O O . LYS A 1 454 ? -44.925 -0.816 14.959 1.00 69.25 454 LYS A O 1
ATOM 3607 N N . ALA A 1 455 ? -42.831 -1.573 14.652 1.00 67.19 455 ALA A N 1
ATOM 3608 C CA . ALA A 1 455 ? -42.949 -2.749 15.516 1.00 67.19 455 ALA A CA 1
ATOM 3609 C C . ALA A 1 455 ? -43.147 -2.373 16.996 1.00 67.19 455 ALA A C 1
ATOM 3611 O O . ALA A 1 455 ? -44.022 -2.923 17.657 1.00 67.19 455 ALA A O 1
ATOM 3612 N N . ALA A 1 456 ? -42.411 -1.380 17.504 1.00 69.81 456 ALA A N 1
ATOM 3613 C CA . ALA A 1 456 ? -42.586 -0.874 18.866 1.00 69.81 456 ALA A CA 1
ATOM 3614 C C . ALA A 1 456 ? -43.981 -0.261 19.077 1.00 69.81 456 ALA A C 1
ATOM 3616 O O . ALA A 1 456 ? -44.624 -0.527 20.089 1.00 69.81 456 ALA A O 1
ATOM 3617 N N . ARG A 1 457 ? -44.493 0.500 18.096 1.00 75.06 457 ARG A N 1
ATOM 3618 C CA . ARG A 1 457 ? -45.874 1.017 18.116 1.00 75.06 457 ARG A CA 1
ATOM 3619 C C . ARG A 1 457 ? -46.921 -0.093 18.037 1.00 75.06 457 ARG A C 1
ATOM 3621 O O . ARG A 1 457 ? -47.964 0.039 18.665 1.00 75.06 457 ARG A O 1
ATOM 3628 N N . ALA A 1 458 ? -46.663 -1.161 17.282 1.00 66.81 458 ALA A N 1
ATOM 3629 C CA . ALA A 1 458 ? -47.548 -2.322 17.214 1.00 66.81 458 ALA A CA 1
ATOM 3630 C C . ALA A 1 458 ? -47.591 -3.075 18.554 1.00 66.81 458 ALA A C 1
ATOM 3632 O O . ALA A 1 458 ? -48.675 -3.377 19.037 1.00 66.81 458 ALA A O 1
ATOM 3633 N N . ASN A 1 459 ? -46.440 -3.272 19.203 1.00 65.56 459 ASN A N 1
ATOM 3634 C CA . ASN A 1 459 ? -46.356 -3.907 20.522 1.00 65.56 459 ASN A CA 1
ATOM 3635 C C . ASN A 1 459 ? -46.963 -3.043 21.637 1.00 65.56 459 ASN A C 1
ATOM 3637 O O . ASN A 1 459 ? -47.608 -3.576 22.529 1.00 65.56 459 ASN A O 1
ATOM 3641 N N . ALA A 1 460 ? -46.824 -1.715 21.570 1.00 68.31 460 ALA A N 1
ATOM 3642 C CA . ALA A 1 460 ? -47.484 -0.796 22.504 1.00 68.31 460 ALA A CA 1
ATOM 3643 C C . ALA A 1 460 ? -49.010 -0.708 22.298 1.00 68.31 460 ALA A C 1
ATOM 3645 O O . ALA A 1 460 ? -49.723 -0.248 23.184 1.00 68.31 460 ALA A O 1
ATOM 3646 N N . ARG A 1 461 ? -49.510 -1.122 21.125 1.00 61.97 461 ARG A N 1
ATOM 3647 C CA . ARG A 1 461 ? -50.943 -1.201 20.800 1.00 61.97 461 ARG A CA 1
ATOM 3648 C C . ARG A 1 461 ? -51.531 -2.600 20.962 1.00 61.97 461 ARG A C 1
ATOM 3650 O O . ARG A 1 461 ? -52.739 -2.742 20.793 1.00 61.97 461 ARG A O 1
ATOM 3657 N N . ALA A 1 462 ? -50.723 -3.616 21.266 1.00 46.28 462 ALA A N 1
ATOM 3658 C CA . ALA A 1 462 ? -51.249 -4.927 21.607 1.00 46.28 462 ALA A CA 1
ATOM 3659 C C . ALA A 1 462 ? -52.048 -4.775 22.914 1.00 46.28 462 ALA A C 1
ATOM 3661 O O . ALA A 1 462 ? -51.469 -4.360 23.922 1.00 46.28 462 ALA A O 1
ATOM 3662 N N . PRO A 1 463 ? -53.370 -5.027 22.913 1.00 47.50 463 PRO A N 1
ATOM 3663 C CA . PRO A 1 463 ? -54.156 -4.934 24.129 1.00 47.50 463 PRO A CA 1
ATOM 3664 C C . PRO A 1 463 ? -53.568 -5.915 25.139 1.00 47.50 463 PRO A C 1
ATOM 3666 O O . PRO A 1 463 ? -53.289 -7.068 24.803 1.00 47.50 463 PRO A O 1
ATOM 3669 N N . ILE A 1 464 ? -53.359 -5.446 26.369 1.00 52.81 464 ILE A N 1
ATOM 3670 C CA . ILE A 1 464 ? -53.069 -6.309 27.510 1.00 52.81 464 ILE A CA 1
ATOM 3671 C C . ILE A 1 464 ? -54.266 -7.249 27.600 1.00 52.81 464 ILE A C 1
ATOM 3673 O O . ILE A 1 464 ? -55.336 -6.845 28.055 1.00 52.81 464 ILE A O 1
ATOM 3677 N N . ALA A 1 465 ? -54.110 -8.464 27.072 1.00 47.53 465 ALA A N 1
ATOM 3678 C CA . ALA A 1 465 ? -55.115 -9.500 27.175 1.00 47.53 465 ALA A CA 1
ATOM 3679 C C . ALA A 1 465 ? -55.385 -9.678 28.665 1.00 47.53 465 ALA A C 1
ATOM 3681 O O . ALA A 1 465 ? -54.526 -10.105 29.436 1.00 47.53 465 ALA A O 1
ATOM 3682 N N . SER A 1 466 ? -56.563 -9.218 29.060 1.00 47.81 466 SER A N 1
ATOM 3683 C CA . SER A 1 466 ? -57.075 -9.254 30.411 1.00 47.81 466 SER A CA 1
ATOM 3684 C C . SER A 1 466 ? -57.275 -10.726 30.743 1.00 47.81 466 SER A C 1
ATOM 3686 O O . SER A 1 466 ? -58.290 -11.322 30.397 1.00 47.81 466 SER A O 1
ATOM 3688 N N . GLY A 1 467 ? -56.250 -11.334 31.338 1.00 41.75 467 GLY A N 1
ATOM 3689 C CA . GLY A 1 467 ? -56.324 -12.659 31.928 1.00 41.75 467 GLY A CA 1
ATOM 3690 C C . GLY A 1 467 ? -57.275 -12.604 33.112 1.00 41.75 467 GLY A C 1
ATOM 3691 O O . GLY A 1 467 ? -56.897 -12.245 34.224 1.00 41.75 467 GLY A O 1
ATOM 3692 N N . SER A 1 468 ? -58.529 -12.911 32.826 1.00 46.75 468 SER A N 1
ATOM 3693 C CA . SER A 1 468 ? -59.595 -13.202 33.764 1.00 46.75 468 SER A CA 1
ATOM 3694 C C . SER A 1 468 ? -59.190 -14.306 34.747 1.00 46.75 468 SER A C 1
ATOM 3696 O O . SER A 1 468 ? -58.913 -15.428 34.337 1.00 46.75 468 SER A O 1
ATOM 3698 N N . GLY A 1 469 ? -59.211 -13.953 36.033 1.00 51.16 469 GLY A N 1
ATOM 3699 C CA . GLY A 1 469 ? -59.739 -14.749 37.143 1.00 51.16 469 GLY A CA 1
ATOM 3700 C C . GLY A 1 469 ? -59.196 -16.159 37.368 1.00 51.16 469 GLY A C 1
ATOM 3701 O O . GLY A 1 469 ? -59.694 -17.104 36.777 1.00 51.16 469 GLY A O 1
ATOM 3702 N N . LEU A 1 470 ? -58.333 -16.304 38.378 1.00 44.22 470 LEU A N 1
ATOM 3703 C CA . LEU A 1 470 ? -58.351 -17.437 39.310 1.00 44.22 470 LEU A CA 1
ATOM 3704 C C . LEU A 1 470 ? -57.907 -16.935 40.698 1.00 44.22 470 LEU A C 1
ATOM 3706 O O . LEU A 1 470 ? -56.978 -16.142 40.826 1.00 44.22 470 LEU A O 1
ATOM 3710 N N . ALA A 1 471 ? -58.682 -17.329 41.706 1.00 44.72 471 ALA A N 1
ATOM 3711 C CA . ALA A 1 471 ? -58.760 -16.791 43.062 1.00 44.72 471 ALA A CA 1
ATOM 3712 C C . ALA A 1 471 ? -57.464 -16.889 43.904 1.00 44.72 471 ALA A C 1
ATOM 3714 O O . ALA A 1 471 ? -56.619 -17.746 43.644 1.00 44.72 471 ALA A O 1
ATOM 3715 N N . PRO A 1 472 ? -57.327 -16.082 44.978 1.00 43.56 472 PRO A N 1
ATOM 3716 C CA . PRO A 1 472 ? -56.228 -16.213 45.927 1.00 43.56 472 PRO A CA 1
ATOM 3717 C C . PRO A 1 472 ? -56.463 -17.415 46.855 1.00 43.56 472 PRO A C 1
ATOM 3719 O O . PRO A 1 472 ? -57.254 -17.357 47.798 1.00 43.56 472 PRO A O 1
ATOM 3722 N N . SER A 1 473 ? -55.755 -18.517 46.620 1.00 44.47 473 SER A N 1
ATOM 3723 C CA . SER A 1 473 ? -55.640 -19.604 47.594 1.00 44.47 473 SER A CA 1
ATOM 3724 C C . SER A 1 473 ? -54.657 -19.218 48.708 1.00 44.47 473 SER A C 1
ATOM 3726 O O . SER A 1 473 ? -53.461 -19.046 48.483 1.00 44.47 473 SER A O 1
ATOM 3728 N N . ARG A 1 474 ? -55.227 -19.069 49.910 1.00 42.75 474 ARG A N 1
ATOM 3729 C CA . ARG A 1 474 ? -54.629 -19.018 51.259 1.00 42.75 474 ARG A CA 1
ATOM 3730 C C . ARG A 1 474 ? -53.266 -19.738 51.378 1.00 42.75 474 ARG A C 1
ATOM 3732 O O . ARG A 1 474 ? -53.186 -20.901 50.983 1.00 42.75 474 ARG A O 1
ATOM 3739 N N . PRO A 1 475 ? -52.240 -19.148 52.021 1.00 48.53 475 PRO A N 1
ATOM 3740 C CA . PRO A 1 475 ? -51.056 -19.903 52.408 1.00 48.53 475 PRO A CA 1
ATOM 3741 C C . PRO A 1 475 ? -51.386 -20.795 53.614 1.00 48.53 475 PRO A C 1
ATOM 3743 O O . PRO A 1 475 ? -51.742 -20.310 54.690 1.00 48.53 475 PRO A O 1
ATOM 3746 N N . ALA A 1 476 ? -51.286 -22.110 53.417 1.00 45.34 476 ALA A N 1
ATOM 3747 C CA . ALA A 1 476 ? -51.215 -23.083 54.497 1.00 45.34 476 ALA A CA 1
ATOM 3748 C C . ALA A 1 476 ? -49.862 -22.943 55.213 1.00 45.34 476 ALA A C 1
ATOM 3750 O O . ALA A 1 476 ? -48.824 -22.769 54.573 1.00 45.34 476 ALA A O 1
ATOM 3751 N N . GLY A 1 477 ? -49.902 -22.978 56.545 1.00 42.62 477 GLY A N 1
ATOM 3752 C CA . GLY A 1 477 ? -48.741 -22.823 57.411 1.00 42.62 477 GLY A CA 1
ATOM 3753 C C . GLY A 1 477 ? -47.669 -23.887 57.181 1.00 42.62 477 GLY A C 1
ATOM 3754 O O . GLY A 1 477 ? -47.962 -25.055 56.932 1.00 42.62 477 GLY A O 1
ATOM 3755 N N . ILE A 1 478 ? -46.415 -23.461 57.316 1.00 49.59 478 ILE A N 1
ATOM 3756 C CA . ILE A 1 478 ? -45.268 -24.351 57.470 1.00 49.59 478 ILE A CA 1
ATOM 3757 C C . ILE A 1 478 ? -45.108 -24.616 58.975 1.00 49.59 478 ILE A C 1
ATOM 3759 O O . ILE A 1 478 ? -45.020 -23.654 59.744 1.00 49.59 478 ILE A O 1
ATOM 3763 N N . PRO A 1 479 ? -45.086 -25.885 59.418 1.00 55.22 479 PRO A N 1
ATOM 3764 C CA . PRO A 1 479 ? -44.873 -26.228 60.813 1.00 55.22 479 PRO A CA 1
ATOM 3765 C C . PRO A 1 479 ? -43.407 -26.004 61.193 1.00 55.22 479 PRO A C 1
ATOM 3767 O O . PRO A 1 479 ? -42.494 -26.457 60.500 1.00 55.22 479 PRO A O 1
ATOM 3770 N N . GLN A 1 480 ? -43.189 -25.337 62.326 1.00 57.84 480 GLN A N 1
ATOM 3771 C CA . GLN A 1 480 ? -41.922 -25.424 63.043 1.00 57.84 480 GLN A CA 1
ATOM 3772 C C . GLN A 1 480 ? -41.689 -26.878 63.478 1.00 57.84 480 GLN A C 1
ATOM 3774 O O . GLN A 1 480 ? -42.614 -27.563 63.923 1.00 57.84 480 GLN A O 1
ATOM 3779 N N . ARG A 1 481 ? -40.446 -27.343 63.355 1.00 47.66 481 ARG A N 1
ATOM 3780 C CA . ARG A 1 481 ? -39.958 -28.580 63.970 1.00 47.66 481 ARG A CA 1
ATOM 3781 C C . ARG A 1 481 ? -38.609 -28.318 64.664 1.00 47.66 481 ARG A C 1
ATOM 3783 O O . ARG A 1 481 ? -37.965 -27.334 64.308 1.00 47.66 481 ARG A O 1
ATOM 3790 N N . PRO A 1 482 ? -38.287 -29.148 65.672 1.00 54.38 482 PRO A N 1
ATOM 3791 C CA . PRO A 1 482 ? -37.668 -28.757 66.943 1.00 54.38 482 PRO A CA 1
ATOM 3792 C C . PRO A 1 482 ? -36.166 -28.505 66.899 1.00 54.38 482 PRO A C 1
ATOM 3794 O O . PRO A 1 482 ? -35.489 -29.096 66.026 1.00 54.38 482 PRO A O 1
#

pLDDT: mean 73.52, std 23.46, range [23.12, 96.88]

Secondary structure (DSSP, 8-state):
-----PPPP---------------------------------------------------------------------GGGS-HHHHHHHHHHHHHH-HHHHHHHHHH-HHHHHHTT-HHHHHHHHT----S-HHHHHHHHHHHHHHHHHHB-TTT--B-TTPEEEES-TTSTTPPEEEE-HHHHHHHH--SSS-THHHHHHHHHHHHHHHHH-SS----HHHHHHHHHHHHHHHHHTT-TTTTTS-GGGS-TT--HHHHHHHHHHHT--SS----HHHHHHHHHHHHHHHHHHHHHHTT-HHHHHT-TTS-S-HHHHHHHH--HHHHSSS--TTTTT----HHHHHHHHHHH-B--BTTB--B-B--HHHHHHH--TTS-GGGGGGGHHHHHHHHHHT-SSPPBPSBTT--SBPPTT-TT---TTT--HHHHHHTT--S--TTTHHHHHHHHHHHHHHHTS------------PPPPPP--

Foldseek 3Di:
DDDDDDDDDDDDDDDDDDDDDDDDDDDDDDDDDDDDDDDDDDDDDDDDDDDDDDDDDDDDDDDDDDDDDDPDDPPPCDPVNDDLVVVLVVLLVCLLVPLLVLVVQLPPDDSSVVSSVQLVSLCSSQVQDCDPDSVVSSVVSVVSSVQQQAAQAPPPRDGHPPWDWDFLDPVDPPGGTHTHHPVRVCVLPPPPPDDPCPLVVLLVVLVVVQVVPDDPDDDDSVNSSVQLSVLLVLCVSLPRRPLQPDDPVVDDLLAAPVLNVLSVCQNSDDDDPHSHSVVSSLLSVLSVVQVVLQVVLCVQPLVQLVPDPDFPSDSSRLNRYFDDCVQSVFHNQCVSSVGWDDPVLQVVQCVQLWDDDDVVDDTWGFQLTRLCSSPPRPVDDVVVCLVCSLVSLQVSLVSTPDWACAGTPPGPDTQDRPFSNRHRLVQLALVSCVSSVHHRDTPRNNVVVVVVVVVVVVVVPPPPPPPDDDDDDDDDDDDDDD

Organism: Mixia osmundae (strain CBS 9802 / IAM 14324 / JCM 22182 / KY 12970) (NCBI:txid764103)

Sequence (482 aa):
MVLLREPAFYDHASSSHAKRDQLTITSLASTSTARPVIINNPHVLIPASTADEARPAKLSREDSFHSCQSEMDEPASSIMSLPVETLSKIAIMSGRDDIGSLFGLSSVNRLFRHLMESDYIWCMATSTPINDDLVASGRIARATAKDKYLHVCFRCNEHDPKAISILISLATPNSRRVPFCRSCHELAVRPRYEKKSFSNFAAAYWAWRAAQRAKGVRYTQNEIRTDAWVRQQALWRIGIFGITWDHLWNFDHYVTAELKAMCRVFVFHCGQTQVTIEQVSEALALFRKRYKPFNDWAKTHESAIKRVKGVRPDPIDVWQARATVADQRCHLNFQALGLHLAKPDCQLLSREFGVRAAKGVSAIQYRLGPIVLARHNEKAQLSTELDKVPQWIEEYVNEAEGPLNCIRLNCTHFATPGCKCCLCAIHCTPAERAYLRRPPTCAVHRAREKAAAKAARANARAPIASGSGLAPSRPAGIPQRP